Protein AF-0000000075267032 (afdb_homodimer)

Solvent-accessible surface area (backbone atoms only — not comparable to full-atom values): 28679 Å² total; per-residue (Å²): 138,84,77,55,60,68,54,73,69,48,37,65,54,38,47,56,72,45,40,46,57,64,65,42,35,22,54,30,59,85,52,14,49,75,56,64,62,54,55,59,81,73,75,36,63,67,44,80,44,79,43,72,36,98,87,71,41,47,25,38,30,45,42,30,55,41,90,44,69,69,55,32,39,73,14,43,30,36,44,46,34,58,47,47,51,30,32,55,33,67,46,41,72,60,49,44,48,42,35,72,74,62,50,23,23,40,38,39,49,27,46,40,35,13,24,86,13,36,71,66,57,44,61,72,50,42,52,49,45,51,50,42,53,49,53,49,39,63,65,33,90,51,56,47,68,24,53,26,27,35,31,11,31,33,58,9,16,30,51,34,37,49,50,40,37,78,39,50,92,68,37,47,28,39,38,36,25,55,26,53,39,25,45,49,74,40,37,42,64,36,31,56,72,45,48,90,51,36,85,59,54,86,51,48,60,55,27,54,62,31,35,45,60,31,50,66,43,28,34,40,42,42,37,19,59,47,18,77,55,49,57,45,64,31,47,55,48,45,60,67,50,40,52,35,74,34,60,72,45,82,44,76,33,78,82,7,28,69,41,44,31,80,72,36,92,59,40,65,56,53,53,50,50,47,45,50,64,59,47,52,46,67,74,101,138,84,76,56,60,70,53,77,68,49,37,66,55,40,48,56,71,45,40,47,58,63,66,42,34,20,54,30,61,85,53,14,50,75,56,65,60,53,54,61,82,74,75,36,64,65,44,81,44,80,43,72,35,97,87,69,41,47,25,40,28,42,43,29,54,41,90,44,69,71,57,32,39,74,14,44,30,35,42,46,35,59,48,47,50,30,33,55,33,69,46,41,71,60,49,43,49,41,36,74,75,62,52,23,22,40,36,37,50,26,45,39,35,13,23,85,14,37,71,66,56,45,62,72,52,43,53,48,45,53,51,44,53,50,54,49,40,64,65,34,92,53,57,49,69,23,53,26,26,35,31,10,31,34,56,9,16,32,51,34,38,46,52,40,36,78,38,49,92,68,39,47,28,37,36,35,26,57,26,51,39,25,44,50,76,40,37,42,66,35,31,57,72,44,48,90,51,35,87,57,54,86,52,48,59,55,28,54,61,32,36,44,58,29,49,67,44,27,34,39,39,41,36,20,60,49,17,76,54,49,56,46,64,32,46,53,48,46,61,67,49,41,52,34,75,34,61,72,46,81,44,77,33,78,82,7,28,70,38,45,30,82,73,37,90,60,41,65,56,52,53,50,50,46,44,51,65,58,48,51,46,68,77,102

Radius of gyration: 28.69 Å; Cα contacts (8 Å, |Δi|>4): 1240; chains: 2; bounding box: 44×91×60 Å

InterPro domains:
  IPR022742 Alpha/beta hydrolase domain-containing protein 17C-like [PF12146] (101-206)
  IPR029058 Alpha/Beta hydrolase fold [G3DSA:3.40.50.1820] (50-281)
  IPR029058 Alpha/Beta hydrolase fold [SSF53474] (44-278)

Organism: NCBI:txid747725

Structure (mmCIF, N/CA/C/O backbone):
data_AF-0000000075267032-model_v1
#
loop_
_entity.id
_entity.type
_entity.pdbx_description
1 polymer 'Serine aminopeptidase S33 domain-containing protein'
#
loop_
_atom_site.group_PDB
_atom_site.id
_atom_site.type_symbol
_atom_site.label_atom_id
_atom_site.label_alt_id
_atom_site.label_comp_id
_atom_site.label_asym_id
_atom_site.label_entity_id
_atom_site.label_seq_id
_atom_site.pdbx_PDB_ins_code
_atom_site.Cartn_x
_atom_site.Cartn_y
_atom_site.Cartn_z
_atom_site.occupancy
_atom_site.B_iso_or_equiv
_atom_site.auth_seq_id
_atom_site.auth_comp_id
_atom_site.auth_asym_id
_atom_site.auth_atom_id
_atom_site.pdbx_PDB_model_num
ATOM 1 N N . MET A 1 1 ? -9.617 -8.109 -28.922 1 22.52 1 MET A N 1
ATOM 2 C CA . MET A 1 1 ? -9.125 -7.441 -27.719 1 22.52 1 MET A CA 1
ATOM 3 C C . MET A 1 1 ? -8.305 -8.398 -26.859 1 22.52 1 MET A C 1
ATOM 5 O O . MET A 1 1 ? -8.805 -9.445 -26.438 1 22.52 1 MET A O 1
ATOM 9 N N . THR A 1 2 ? -7 -8.398 -26.922 1 29.27 2 THR A N 1
ATOM 10 C CA . THR A 1 2 ? -5.852 -9.258 -26.656 1 29.27 2 THR A CA 1
ATOM 11 C C . THR A 1 2 ? -5.824 -9.68 -25.188 1 29.27 2 THR A C 1
ATOM 13 O O . THR A 1 2 ? -6.195 -8.898 -24.312 1 29.27 2 THR A O 1
ATOM 16 N N . VAL A 1 3 ? -5.621 -10.883 -24.875 1 34.5 3 VAL A N 1
ATOM 17 C CA . VAL A 1 3 ? -5.34 -11.836 -23.797 1 34.5 3 VAL A CA 1
ATOM 18 C C . VAL A 1 3 ? -4.633 -11.125 -22.641 1 34.5 3 VAL A C 1
ATOM 20 O O . VAL A 1 3 ? -4.164 -9.992 -22.797 1 34.5 3 VAL A O 1
ATOM 23 N N . THR A 1 4 ? -3.654 -11.93 -22.016 1 37.66 4 THR A N 1
ATOM 24 C CA . THR A 1 4 ? -2.936 -12.211 -20.781 1 37.66 4 THR A CA 1
ATOM 25 C C . THR A 1 4 ? -1.98 -11.07 -20.438 1 37.66 4 THR A C 1
ATOM 27 O O . THR A 1 4 ? -1.031 -11.258 -19.672 1 37.66 4 THR A O 1
ATOM 30 N N . GLY A 1 5 ? -2.145 -10 -21.172 1 38.22 5 GLY A N 1
ATOM 31 C CA . GLY A 1 5 ? -0.999 -9.117 -21.016 1 38.22 5 GLY A CA 1
ATOM 32 C C . GLY A 1 5 ? -0.787 -8.656 -19.578 1 38.22 5 GLY A C 1
ATOM 33 O O . GLY A 1 5 ? -0.449 -7.5 -19.344 1 38.22 5 GLY A O 1
ATOM 34 N N . LEU A 1 6 ? -1.404 -9.281 -18.672 1 43.16 6 LEU A N 1
ATOM 35 C CA . LEU A 1 6 ? -1.006 -8.734 -17.375 1 43.16 6 LEU A CA 1
ATOM 36 C C . LEU A 1 6 ? 0.513 -8.695 -17.25 1 43.16 6 LEU A C 1
ATOM 38 O O . LEU A 1 6 ? 1.163 -9.742 -17.219 1 43.16 6 LEU A O 1
ATOM 42 N N . THR A 1 7 ? 1.191 -7.836 -17.969 1 43.41 7 THR A N 1
ATOM 43 C CA . THR A 1 7 ? 2.623 -7.566 -17.906 1 43.41 7 THR A CA 1
ATOM 44 C C . THR A 1 7 ? 3.1 -7.473 -16.453 1 43.41 7 THR A C 1
ATOM 46 O O . THR A 1 7 ? 2.439 -6.848 -15.625 1 43.41 7 THR A O 1
ATOM 49 N N . GLY A 1 8 ? 3.637 -8.492 -16.031 1 54.75 8 GLY A N 1
ATOM 50 C CA . GLY A 1 8 ? 4.426 -8.25 -14.836 1 54.75 8 GLY A CA 1
ATOM 51 C C . GLY A 1 8 ? 4.973 -6.836 -14.766 1 54.75 8 GLY A C 1
ATOM 52 O O . GLY A 1 8 ? 5.395 -6.273 -15.773 1 54.75 8 GLY A O 1
ATOM 53 N N . LEU A 1 9 ? 4.469 -6 -13.859 1 59.94 9 LEU A N 1
ATOM 54 C CA . LEU A 1 9 ? 4.832 -4.59 -13.758 1 59.94 9 LEU A CA 1
ATOM 55 C C . LEU A 1 9 ? 6.27 -4.43 -13.281 1 59.94 9 LEU A C 1
ATOM 57 O O . LEU A 1 9 ? 6.707 -5.129 -12.367 1 59.94 9 LEU A O 1
ATOM 61 N N . THR A 1 10 ? 7.062 -3.785 -14.172 1 68 10 THR A N 1
ATOM 62 C CA . THR A 1 10 ? 8.414 -3.438 -13.742 1 68 10 THR A CA 1
ATOM 63 C C . THR A 1 10 ? 8.391 -2.717 -12.398 1 68 10 THR A C 1
ATOM 65 O O . THR A 1 10 ? 7.336 -2.246 -11.961 1 68 10 THR A O 1
ATOM 68 N N . GLY A 1 11 ? 9.453 -2.727 -11.727 1 73.44 11 GLY A N 1
ATOM 69 C CA . GLY A 1 11 ? 9.609 -2.053 -10.445 1 73.44 11 GLY A CA 1
ATOM 70 C C . GLY A 1 11 ? 9.234 -0.584 -10.492 1 73.44 11 GLY A C 1
ATOM 71 O O . GLY A 1 11 ? 8.586 -0.071 -9.578 1 73.44 11 GLY A O 1
ATOM 72 N N . VAL A 1 12 ? 9.492 0.072 -11.555 1 74.44 12 VAL A N 1
ATOM 73 C CA . VAL A 1 12 ? 9.219 1.496 -11.711 1 74.44 12 VAL A CA 1
ATOM 74 C C . VAL A 1 12 ? 7.711 1.719 -11.852 1 74.44 12 VAL A C 1
ATOM 76 O O . VAL A 1 12 ? 7.16 2.652 -11.258 1 74.44 12 VAL A O 1
ATOM 79 N N . ILE A 1 13 ? 7.094 0.842 -12.547 1 78.25 13 ILE A N 1
ATOM 80 C CA . ILE A 1 13 ? 5.652 0.937 -12.727 1 78.25 13 ILE A CA 1
ATOM 81 C C . ILE A 1 13 ? 4.949 0.683 -11.398 1 78.25 13 ILE A C 1
ATOM 83 O O . ILE A 1 13 ? 4.008 1.393 -11.039 1 78.25 13 ILE A O 1
ATOM 87 N N . LEU A 1 14 ? 5.5 -0.222 -10.711 1 78.56 14 LEU A N 1
ATOM 88 C CA . LEU A 1 14 ? 4.914 -0.546 -9.414 1 78.56 14 LEU A CA 1
ATOM 89 C C . LEU A 1 14 ? 5.07 0.618 -8.438 1 78.56 14 LEU A C 1
ATOM 91 O O . LEU A 1 14 ? 4.133 0.953 -7.711 1 78.56 14 LEU A O 1
ATOM 95 N N . LEU A 1 15 ? 6.227 1.207 -8.477 1 80.25 15 LEU A N 1
ATOM 96 C CA . LEU A 1 15 ? 6.449 2.357 -7.609 1 80.25 15 LEU A CA 1
ATOM 97 C C . LEU A 1 15 ? 5.52 3.508 -7.984 1 80.25 15 LEU A C 1
ATOM 99 O O . LEU A 1 15 ? 4.988 4.191 -7.105 1 80.25 15 LEU A O 1
ATOM 103 N N . TYR A 1 16 ? 5.352 3.736 -9.297 1 84.56 16 TYR A N 1
ATOM 104 C CA . TYR A 1 16 ? 4.465 4.793 -9.766 1 84.56 16 TYR A CA 1
ATOM 105 C C . TYR A 1 16 ? 3.027 4.531 -9.328 1 84.56 16 TYR A C 1
ATOM 107 O O . TYR A 1 16 ? 2.33 5.449 -8.891 1 84.56 16 TYR A O 1
ATOM 115 N N . MET A 1 17 ? 2.715 3.342 -9.297 1 82.81 17 MET A N 1
ATOM 116 C CA . MET A 1 17 ? 1.325 2.984 -9.031 1 82.81 17 MET A CA 1
ATOM 117 C C . MET A 1 17 ? 1.053 2.949 -7.527 1 82.81 17 MET A C 1
ATOM 119 O O . MET A 1 17 ? -0.061 3.24 -7.09 1 82.81 17 MET A O 1
ATOM 123 N N . TYR A 1 18 ? 2.037 2.65 -6.77 1 84.12 18 TYR A N 1
ATOM 124 C CA . TYR A 1 18 ? 1.778 2.385 -5.359 1 84.12 18 TYR A CA 1
ATOM 125 C C . TYR A 1 18 ? 2.4 3.461 -4.477 1 84.12 18 TYR A C 1
ATOM 127 O O . TYR A 1 18 ? 2.424 3.332 -3.25 1 84.12 18 TYR A O 1
ATOM 135 N N . GLN A 1 19 ? 2.836 4.535 -5.035 1 88.5 19 GLN A N 1
ATOM 136 C CA . GLN A 1 19 ? 3.562 5.547 -4.273 1 88.5 19 GLN A CA 1
ATOM 137 C C . GLN A 1 19 ? 2.684 6.148 -3.18 1 88.5 19 GLN A C 1
ATOM 139 O O . GLN A 1 19 ? 3.178 6.523 -2.115 1 88.5 19 GLN A O 1
ATOM 144 N N . CYS A 1 20 ? 1.391 6.188 -3.32 1 92.06 20 CYS A N 1
ATOM 145 C CA . CYS A 1 20 ? 0.525 6.77 -2.299 1 92.06 20 CYS A CA 1
ATOM 146 C C . CYS A 1 20 ? 0.553 5.934 -1.022 1 92.06 20 CYS A C 1
ATOM 148 O O . CYS A 1 20 ? 0.453 6.477 0.08 1 92.06 20 CYS A O 1
ATOM 150 N N . LYS A 1 21 ? 0.703 4.715 -1.172 1 87.94 21 LYS A N 1
ATOM 151 C CA . LYS A 1 21 ? 0.791 3.865 0.012 1 87.94 21 LYS A CA 1
ATOM 152 C C . LYS A 1 21 ? 2.082 4.129 0.783 1 87.94 21 LYS A C 1
ATOM 154 O O . LYS A 1 21 ? 2.113 4.004 2.01 1 87.94 21 LYS A O 1
ATOM 159 N N . LEU A 1 22 ? 3.107 4.492 0.049 1 86.75 22 LEU A N 1
ATOM 160 C CA . LEU A 1 22 ? 4.395 4.789 0.668 1 86.75 22 LEU A CA 1
ATOM 161 C C . LEU A 1 22 ? 4.395 6.184 1.28 1 86.75 22 LEU A C 1
ATOM 163 O O . LEU A 1 22 ? 4.961 6.398 2.354 1 86.75 22 LEU A O 1
ATOM 167 N N . ILE A 1 23 ? 3.725 7.086 0.613 1 92 23 ILE A N 1
ATOM 168 C CA . ILE A 1 23 ? 3.73 8.492 1.01 1 92 23 ILE A CA 1
ATOM 169 C C . ILE A 1 23 ? 2.77 8.703 2.178 1 92 23 ILE A C 1
ATOM 171 O O . ILE A 1 23 ? 3.035 9.508 3.072 1 92 23 ILE A O 1
ATOM 175 N N . TYR A 1 24 ? 1.668 7.934 2.156 1 93.88 24 TYR A N 1
ATOM 176 C CA . TYR A 1 24 ? 0.613 8.07 3.154 1 93.88 24 TYR A CA 1
ATOM 177 C C . TYR A 1 24 ? 0.412 6.77 3.922 1 93.88 24 TYR A C 1
ATOM 179 O O . TYR A 1 24 ? -0.65 6.148 3.836 1 93.88 24 TYR A O 1
ATOM 187 N N . PRO A 1 25 ? 1.331 6.461 4.781 1 90.75 25 PRO A N 1
ATOM 188 C CA . PRO A 1 25 ? 1.23 5.203 5.531 1 90.75 25 PRO A CA 1
ATOM 189 C C . PRO A 1 25 ? 0.196 5.266 6.652 1 90.75 25 PRO A C 1
ATOM 191 O O . PRO A 1 25 ? 0.552 5.195 7.828 1 90.75 25 PRO A O 1
ATOM 194 N N . ALA A 1 26 ? -1.062 5.172 6.297 1 92 26 ALA A N 1
ATOM 195 C CA . ALA A 1 26 ? -2.197 5.441 7.176 1 92 26 ALA A CA 1
ATOM 196 C C . ALA A 1 26 ? -2.365 4.328 8.211 1 92 26 ALA A C 1
ATOM 198 O O . ALA A 1 26 ? -3.01 4.523 9.242 1 92 26 ALA A O 1
ATOM 199 N N . SER A 1 27 ? -1.807 3.174 7.91 1 88.06 27 SER A N 1
ATOM 200 C CA . SER A 1 27 ? -1.99 2.039 8.805 1 88.06 27 SER A CA 1
ATOM 201 C C . SER A 1 27 ? -0.823 1.911 9.781 1 88.06 27 SER A C 1
ATOM 203 O O . SER A 1 27 ? -0.761 0.958 10.562 1 88.06 27 SER A O 1
ATOM 205 N N . TYR A 1 28 ? 0.012 2.873 9.68 1 85.5 28 TYR A N 1
ATOM 206 C CA . TYR A 1 28 ? 1.162 2.84 10.578 1 85.5 28 TYR A CA 1
ATOM 207 C C . TYR A 1 28 ? 1.08 3.955 11.609 1 85.5 28 TYR A C 1
ATOM 209 O O . TYR A 1 28 ? 0.735 5.094 11.281 1 85.5 28 TYR A O 1
ATOM 217 N N . PRO A 1 29 ? 1.568 3.66 12.875 1 86.44 29 PRO A N 1
ATOM 218 C CA . PRO A 1 29 ? 1.879 2.334 13.406 1 86.44 29 PRO A CA 1
ATOM 219 C C . PRO A 1 29 ? 0.695 1.372 13.32 1 86.44 29 PRO A C 1
ATOM 221 O O . PRO A 1 29 ? -0.416 1.783 12.984 1 86.44 29 PRO A O 1
ATOM 224 N N . GLU A 1 30 ? 0.979 0.131 13.641 1 83.56 30 GLU A N 1
ATOM 225 C CA . GLU A 1 30 ? -0.046 -0.908 13.594 1 83.56 30 GLU A CA 1
ATOM 226 C C . GLU A 1 30 ? -1.255 -0.528 14.445 1 83.56 30 GLU A C 1
ATOM 228 O O . GLU A 1 30 ? -1.104 -0.026 15.562 1 83.56 30 GLU A O 1
ATOM 233 N N . GLY A 1 31 ? -2.467 -0.712 13.898 1 89.88 31 GLY A N 1
ATOM 234 C CA . GLY A 1 31 ? -3.693 -0.419 14.625 1 89.88 31 GLY A CA 1
ATOM 235 C C . GLY A 1 31 ? -4.215 0.983 14.367 1 89.88 31 GLY A C 1
ATOM 236 O O . GLY A 1 31 ? -5.297 1.344 14.836 1 89.88 31 GLY A O 1
ATOM 237 N N . SER A 1 32 ? -3.555 1.769 13.578 1 93.31 32 SER A N 1
ATOM 238 C CA . SER A 1 32 ? -3.893 3.176 13.383 1 93.31 32 SER A CA 1
ATOM 239 C C . SER A 1 32 ? -5.246 3.328 12.695 1 93.31 32 SER A C 1
ATOM 241 O O . SER A 1 32 ? -5.891 4.371 12.805 1 93.31 32 SER A O 1
ATOM 243 N N . ARG A 1 33 ? -5.684 2.232 11.992 1 93.56 33 ARG A N 1
ATOM 244 C CA . ARG A 1 33 ? -6.977 2.301 11.32 1 93.56 33 ARG A CA 1
ATOM 245 C C . ARG A 1 33 ? -8.062 1.638 12.156 1 93.56 33 ARG A C 1
ATOM 247 O O . ARG A 1 33 ? -9.242 1.671 11.789 1 93.56 33 ARG A O 1
ATOM 254 N N . GLN A 1 34 ? -7.691 1.075 13.227 1 91.12 34 GLN A N 1
ATOM 255 C CA . GLN A 1 34 ? -8.641 0.354 14.07 1 91.12 34 GLN A CA 1
ATOM 256 C C . GLN A 1 34 ? -8.914 1.114 15.359 1 91.12 34 GLN A C 1
ATOM 258 O O . GLN A 1 34 ? -10.062 1.194 15.812 1 91.12 34 GLN A O 1
ATOM 263 N N . GLU A 1 35 ? -7.875 1.593 15.914 1 95.31 35 GLU A N 1
ATOM 264 C CA . GLU A 1 35 ? -7.965 2.277 17.203 1 95.31 35 GLU A CA 1
ATOM 265 C C . GLU A 1 35 ? -7.605 3.754 17.062 1 95.31 35 GLU A C 1
ATOM 267 O O . GLU A 1 35 ? -6.477 4.09 16.703 1 95.31 35 GLU A O 1
ATOM 272 N N . VAL A 1 36 ? -8.547 4.586 17.422 1 97.31 36 VAL A N 1
ATOM 273 C CA . VAL A 1 36 ? -8.352 6.031 17.391 1 97.31 36 VAL A CA 1
ATOM 274 C C . VAL A 1 36 ? -8.742 6.633 18.75 1 97.31 36 VAL A C 1
ATOM 276 O O . VAL A 1 36 ? -9.914 6.617 19.125 1 97.31 36 VAL A O 1
ATOM 279 N N . ALA A 1 37 ? -7.754 7.176 19.438 1 97.56 37 ALA A N 1
ATOM 280 C CA . ALA A 1 37 ? -8.039 7.82 20.719 1 97.56 37 ALA A CA 1
ATOM 281 C C . ALA A 1 37 ? -9.008 8.992 20.547 1 97.56 37 ALA A C 1
ATOM 283 O O . ALA A 1 37 ? -9.016 9.641 19.5 1 97.56 37 ALA A O 1
ATOM 284 N N . VAL A 1 38 ? -9.844 9.164 21.578 1 98.25 38 VAL A N 1
ATOM 285 C CA . VAL A 1 38 ? -10.82 10.25 21.531 1 98.25 38 VAL A CA 1
ATOM 286 C C . VAL A 1 38 ? -10.438 11.344 22.531 1 98.25 38 VAL A C 1
ATOM 288 O O . VAL A 1 38 ? -9.734 11.078 23.5 1 98.25 38 VAL A O 1
ATOM 291 N N . PRO A 1 39 ? -10.883 12.578 22.25 1 98.56 39 PRO A N 1
ATOM 292 C CA . PRO A 1 39 ? -10.508 13.695 23.125 1 98.56 39 PRO A CA 1
ATOM 293 C C . PRO A 1 39 ? -10.883 13.469 24.578 1 98.56 39 PRO A C 1
ATOM 295 O O . PRO A 1 39 ? -10.18 13.93 25.484 1 98.56 39 PRO A O 1
ATOM 298 N N . SER A 1 40 ? -11.953 12.719 24.828 1 98.19 40 SER A N 1
ATOM 299 C CA . SER A 1 40 ? -12.391 12.469 26.203 1 98.19 40 SER A CA 1
ATOM 300 C C . SER A 1 40 ? -11.359 11.648 26.969 1 98.19 40 SER A C 1
ATOM 302 O O . SER A 1 40 ? -11.266 11.75 28.203 1 98.19 40 SER A O 1
ATOM 304 N N . ASP A 1 41 ? -10.57 10.859 26.266 1 97.12 41 ASP A N 1
ATOM 305 C CA . ASP A 1 41 ? -9.477 10.125 26.891 1 97.12 41 ASP A CA 1
ATOM 306 C C . ASP A 1 41 ? -8.469 11.078 27.531 1 97.12 41 ASP A C 1
ATOM 308 O O . ASP A 1 41 ? -7.699 10.68 28.406 1 97.12 41 ASP A O 1
ATOM 312 N N . PHE A 1 42 ? -8.516 12.344 27.109 1 97.44 42 PHE A N 1
ATOM 313 C CA . PHE A 1 42 ? -7.562 13.344 27.578 1 97.44 42 PHE A CA 1
ATOM 314 C C . PHE A 1 42 ? -8.281 14.453 28.344 1 97.44 42 PHE A C 1
ATOM 316 O O . PHE A 1 42 ? -7.738 15.547 28.516 1 97.44 42 PHE A O 1
ATOM 323 N N . GLY A 1 43 ? -9.539 14.258 28.656 1 96.75 43 GLY A N 1
ATOM 324 C CA . GLY A 1 43 ? -10.273 15.18 29.5 1 96.75 43 GLY A CA 1
ATOM 325 C C . GLY A 1 43 ? -10.898 16.328 28.734 1 96.75 43 GLY A C 1
ATOM 326 O O . GLY A 1 43 ? -11.258 17.359 29.312 1 96.75 43 GLY A O 1
ATOM 327 N N . MET A 1 44 ? -10.992 16.219 27.422 1 97.81 44 MET A N 1
ATOM 328 C CA . MET A 1 44 ? -11.586 17.281 26.609 1 97.81 44 MET A CA 1
ATOM 329 C C . MET A 1 44 ? -12.977 16.875 26.125 1 97.81 44 MET A C 1
ATOM 331 O O . MET A 1 44 ? -13.156 15.781 25.578 1 97.81 44 MET A O 1
ATOM 335 N N . GLN A 1 45 ? -13.914 17.797 26.375 1 96.25 45 GLN A N 1
ATOM 336 C CA . GLN A 1 45 ? -15.219 17.578 25.75 1 96.25 45 GLN A CA 1
ATOM 337 C C . GLN A 1 45 ? -15.148 17.781 24.25 1 96.25 45 GLN A C 1
ATOM 339 O O . GLN A 1 45 ? -14.438 18.672 23.766 1 96.25 45 GLN A O 1
ATOM 344 N N . TYR A 1 46 ? -15.898 16.922 23.547 1 98.12 46 TYR A N 1
ATOM 345 C CA . TYR A 1 46 ? -15.836 17.031 22.094 1 98.12 46 TYR A CA 1
ATOM 346 C C . TYR A 1 46 ? -17.109 16.5 21.453 1 98.12 46 TYR A C 1
ATOM 348 O O . TYR A 1 46 ? -17.922 15.852 22.109 1 98.12 46 TYR A O 1
ATOM 356 N N . THR A 1 47 ? -17.359 16.875 20.25 1 98.06 47 THR A N 1
ATOM 357 C CA . THR A 1 47 ? -18.344 16.266 19.344 1 98.06 47 THR A CA 1
ATOM 358 C C . THR A 1 47 ? -17.656 15.578 18.172 1 98.06 47 THR A C 1
ATOM 360 O O . THR A 1 47 ? -16.75 16.156 17.547 1 98.06 47 THR A O 1
ATOM 363 N N . GLU A 1 48 ? -18 14.344 18 1 98.25 48 GLU A N 1
ATOM 364 C CA . GLU A 1 48 ? -17.547 13.656 16.781 1 98.25 48 GLU A CA 1
ATOM 365 C C . GLU A 1 48 ? -18.484 13.938 15.609 1 98.25 48 GLU A C 1
ATOM 367 O O . GLU A 1 48 ? -19.688 13.719 15.711 1 98.25 48 GLU A O 1
ATOM 372 N N . GLU A 1 49 ? -17.969 14.5 14.586 1 98.38 49 GLU A N 1
ATOM 373 C CA . GLU A 1 49 ? -18.766 14.812 13.398 1 98.38 49 GLU A CA 1
ATOM 374 C C . GLU A 1 49 ? -18.328 13.953 12.211 1 98.38 49 GLU A C 1
ATOM 376 O O . GLU A 1 49 ? -17.141 13.719 12 1 98.38 49 GLU A O 1
ATOM 381 N N . ASN A 1 50 ? -19.297 13.367 11.516 1 98.5 50 ASN A N 1
ATOM 382 C CA . ASN A 1 50 ? -19.078 12.742 10.219 1 98.5 50 ASN A CA 1
ATOM 383 C C . ASN A 1 50 ? -19.297 13.727 9.07 1 98.5 50 ASN A C 1
ATOM 385 O O . ASN A 1 50 ? -20.406 14.188 8.844 1 98.5 50 ASN A O 1
ATOM 389 N N . LEU A 1 51 ? -18.266 14.008 8.367 1 98.69 51 LEU A N 1
ATOM 390 C CA . LEU A 1 51 ? -18.344 14.977 7.273 1 98.69 51 LEU A CA 1
ATOM 391 C C . LEU A 1 51 ? -18.375 14.273 5.922 1 98.69 51 LEU A C 1
ATOM 393 O O . LEU A 1 51 ? -17.594 13.344 5.688 1 98.69 51 LEU A O 1
ATOM 397 N N . LYS A 1 52 ? -19.234 14.641 5.062 1 98.62 52 LYS A N 1
ATOM 398 C CA . LYS A 1 52 ? -19.312 14.102 3.707 1 98.62 52 LYS A CA 1
ATOM 399 C C . LYS A 1 52 ? -18.641 15.039 2.711 1 98.62 52 LYS A C 1
ATOM 401 O O . LYS A 1 52 ? -19 16.219 2.613 1 98.62 52 LYS A O 1
ATOM 406 N N . THR A 1 53 ? -17.656 14.531 2.061 1 98.81 53 THR A N 1
ATOM 407 C CA . THR A 1 53 ? -16.969 15.359 1.075 1 98.81 53 THR A CA 1
ATOM 408 C C . THR A 1 53 ? -17.781 15.469 -0.207 1 98.81 53 THR A C 1
ATOM 410 O O . THR A 1 53 ? -18.734 14.711 -0.411 1 98.81 53 THR A O 1
ATOM 413 N N . LYS A 1 54 ? -17.375 16.406 -1.047 1 98.56 54 LYS A N 1
ATOM 414 C CA . LYS A 1 54 ? -18.109 16.656 -2.289 1 98.56 54 LYS A CA 1
ATOM 415 C C . LYS A 1 54 ? -18.031 15.438 -3.215 1 98.56 54 LYS A C 1
ATOM 417 O O . LYS A 1 54 ? -18.922 15.227 -4.039 1 98.56 54 LYS A O 1
ATOM 422 N N . ASP A 1 55 ? -17.031 14.609 -3.037 1 97.94 55 ASP A N 1
ATOM 423 C CA . ASP A 1 55 ? -16.875 13.43 -3.889 1 97.94 55 ASP A CA 1
ATOM 424 C C . ASP A 1 55 ? -17.344 12.172 -3.168 1 97.94 55 ASP A C 1
ATOM 426 O O . ASP A 1 55 ? -17 11.055 -3.572 1 97.94 55 ASP A O 1
ATOM 430 N N . GLY A 1 56 ? -17.984 12.297 -2.078 1 98.19 56 GLY A N 1
ATOM 431 C CA . GLY A 1 56 ? -18.766 11.219 -1.516 1 98.19 56 GLY A CA 1
ATOM 432 C C . GLY A 1 56 ? -18.031 10.422 -0.459 1 98.19 56 GLY A C 1
ATOM 433 O O . GLY A 1 56 ? -18.422 9.305 -0.128 1 98.19 56 GLY A O 1
ATOM 434 N N . ILE A 1 57 ? -17 10.938 0.113 1 98.25 57 ILE A N 1
ATOM 435 C CA . ILE A 1 57 ? -16.219 10.242 1.141 1 98.25 57 ILE A CA 1
ATOM 436 C C . ILE A 1 57 ? -16.672 10.703 2.523 1 98.25 57 ILE A C 1
ATOM 438 O O . ILE A 1 57 ? -16.875 11.906 2.75 1 98.25 57 ILE A O 1
ATOM 442 N N . ASN A 1 58 ? -16.797 9.766 3.449 1 98.62 58 ASN A N 1
ATOM 443 C CA . ASN A 1 58 ? -17.141 10.094 4.832 1 98.62 58 ASN A CA 1
ATOM 444 C C . ASN A 1 58 ? -15.875 10.273 5.68 1 98.62 58 ASN A C 1
ATOM 446 O O . ASN A 1 58 ? -15.062 9.352 5.789 1 98.62 58 ASN A O 1
ATOM 450 N N . LEU A 1 59 ? -15.766 11.406 6.277 1 98.81 59 LEU A N 1
ATOM 451 C CA . LEU A 1 59 ? -14.609 11.727 7.113 1 98.81 59 LEU A CA 1
ATOM 452 C C . LEU A 1 59 ? -15.016 11.82 8.578 1 98.81 59 LEU A C 1
ATOM 454 O O . LEU A 1 59 ? -16.047 12.406 8.914 1 98.81 59 LEU A O 1
ATOM 458 N N . LYS A 1 60 ? -14.211 11.211 9.438 1 98.81 60 LYS A N 1
ATOM 459 C CA . LYS A 1 60 ? -14.367 11.414 10.867 1 98.81 60 LYS A CA 1
ATOM 460 C C . LYS A 1 60 ? -13.625 12.664 11.336 1 98.81 60 LYS A C 1
ATOM 462 O O . LYS A 1 60 ? -12.539 12.961 10.844 1 98.81 60 LYS A O 1
ATOM 467 N N . SER A 1 61 ? -14.258 13.383 12.25 1 98.75 61 SER A N 1
ATOM 468 C CA . SER A 1 61 ? -13.633 14.594 12.766 1 98.75 61 SER A CA 1
ATOM 469 C C . SER A 1 61 ? -13.969 14.805 14.242 1 98.75 61 SER A C 1
ATOM 471 O O . SER A 1 61 ? -14.906 14.203 14.758 1 98.75 61 SER A O 1
ATOM 473 N N . TYR A 1 62 ? -13.102 15.492 14.93 1 98.81 62 TYR A N 1
ATOM 474 C CA . TYR A 1 62 ? -13.32 15.914 16.312 1 98.81 62 TYR A CA 1
ATOM 475 C C . TYR A 1 62 ? -13.5 17.422 16.391 1 98.81 62 TYR A C 1
ATOM 477 O O . TYR A 1 62 ? -12.664 18.188 15.891 1 98.81 62 TYR A O 1
ATOM 485 N N . ILE A 1 63 ? -14.633 17.812 17 1 98.88 63 ILE A N 1
ATOM 486 C CA . ILE A 1 63 ? -14.883 19.219 17.344 1 98.88 63 ILE A CA 1
ATOM 487 C C . ILE A 1 63 ? -14.719 19.422 18.844 1 98.88 63 ILE A C 1
ATOM 489 O O . ILE A 1 63 ? -15.586 19.031 19.625 1 98.88 63 ILE A O 1
ATOM 493 N N . ILE A 1 64 ? -13.609 20.109 19.188 1 98.81 64 ILE A N 1
ATOM 494 C CA . ILE A 1 64 ? -13.266 20.312 20.594 1 98.81 64 ILE A CA 1
ATOM 495 C C . ILE A 1 64 ? -13.438 21.797 20.938 1 98.81 64 ILE A C 1
ATOM 497 O O . ILE A 1 64 ? -12.57 22.609 20.641 1 98.81 64 ILE A O 1
ATOM 501 N N . LEU A 1 65 ? -14.484 22.094 21.656 1 98.44 65 LEU A N 1
ATOM 502 C CA . LEU A 1 65 ? -14.797 23.453 22.047 1 98.44 65 LEU A CA 1
ATOM 503 C C . LEU A 1 65 ? -14.453 23.703 23.5 1 98.44 65 LEU A C 1
ATOM 505 O O . LEU A 1 65 ? -14.547 22.797 24.328 1 98.44 65 LEU A O 1
ATOM 509 N N . GLN A 1 66 ? -14.094 24.922 23.719 1 97.62 66 GLN A N 1
ATOM 510 C CA . GLN A 1 66 ? -13.961 25.312 25.109 1 97.62 66 GLN A CA 1
ATOM 511 C C . GLN A 1 66 ? -15.273 25.125 25.859 1 97.62 66 GLN A C 1
ATOM 513 O O . GLN A 1 66 ? -16.344 25.109 25.25 1 97.62 66 GLN A O 1
ATOM 518 N N . SER A 1 67 ? -15.211 24.906 27.125 1 92.31 67 SER A N 1
ATOM 519 C CA . SER A 1 67 ? -16.312 24.406 27.953 1 92.31 67 SER A CA 1
ATOM 520 C C . SER A 1 67 ? -17.469 25.375 27.969 1 92.31 67 SER A C 1
ATOM 522 O O . SER A 1 67 ? -18.641 24.969 27.938 1 92.31 67 SER A O 1
ATOM 524 N N . SER A 1 68 ? -17.25 26.656 28.047 1 93.44 68 SER A N 1
ATOM 525 C CA . SER A 1 68 ? -18.328 27.641 28 1 93.44 68 SER A CA 1
ATOM 526 C C . SER A 1 68 ? -18.484 28.219 26.594 1 93.44 68 SER A C 1
ATOM 528 O O . SER A 1 68 ? -17.484 28.484 25.922 1 93.44 68 SER A O 1
ATOM 530 N N . THR A 1 69 ? -19.703 28.375 26.203 1 93.31 69 THR A N 1
ATOM 531 C CA . THR A 1 69 ? -20 28.938 24.891 1 93.31 69 THR A CA 1
ATOM 532 C C . THR A 1 69 ? -19.359 30.312 24.719 1 93.31 69 THR A C 1
ATOM 534 O O . THR A 1 69 ? -18.812 30.625 23.656 1 93.31 69 THR A O 1
ATOM 537 N N . GLU A 1 70 ? -19.406 31.047 25.75 1 93.44 70 GLU A N 1
ATOM 538 C CA . GLU A 1 70 ? -18.828 32.375 25.703 1 93.44 70 GLU A CA 1
ATOM 539 C C . GLU A 1 70 ? -17.312 32.312 25.5 1 93.44 70 GLU A C 1
ATOM 541 O O . GLU A 1 70 ? -16.75 33.094 24.703 1 93.44 70 GLU A O 1
ATOM 546 N N . GLN A 1 71 ? -16.734 31.5 26.188 1 94.69 71 GLN A N 1
ATOM 547 C CA . GLN A 1 71 ? -15.289 31.328 26.047 1 94.69 71 GLN A CA 1
ATOM 548 C C . GLN A 1 71 ? -14.93 30.797 24.672 1 94.69 71 GLN A C 1
ATOM 550 O O . GLN A 1 71 ? -13.945 31.219 24.062 1 94.69 71 GLN A O 1
ATOM 555 N N . ALA A 1 72 ? -15.688 29.812 24.234 1 96.94 72 ALA A N 1
ATOM 556 C CA . ALA A 1 72 ? -15.438 29.203 22.922 1 96.94 72 ALA A CA 1
ATOM 557 C C . ALA A 1 72 ? -15.5 30.266 21.812 1 96.94 72 ALA A C 1
ATOM 559 O O . ALA A 1 72 ? -14.695 30.234 20.891 1 96.94 72 ALA A O 1
ATOM 560 N N . LYS A 1 73 ? -16.422 31.172 21.922 1 94.81 73 LYS A N 1
ATOM 561 C CA . LYS A 1 73 ? -16.625 32.188 20.891 1 94.81 73 LYS A CA 1
ATOM 562 C C . LYS A 1 73 ? -15.477 33.188 20.875 1 94.81 73 LYS A C 1
ATOM 564 O O . LYS A 1 73 ? -15.188 33.781 19.828 1 94.81 73 LYS A O 1
ATOM 569 N N . ARG A 1 74 ? -14.812 33.406 21.969 1 93.12 74 ARG A N 1
ATOM 570 C CA . ARG A 1 74 ? -13.75 34.406 22.078 1 93.12 74 ARG A CA 1
ATOM 571 C C . ARG A 1 74 ? -12.383 33.75 21.859 1 93.12 74 ARG A C 1
ATOM 573 O O . ARG A 1 74 ? -11.375 34.469 21.75 1 93.12 74 ARG A O 1
ATOM 580 N N . SER A 1 75 ? -12.352 32.438 21.766 1 96.88 75 SER A N 1
ATOM 581 C CA . SER A 1 75 ? -11.094 31.719 21.656 1 96.88 75 SER A CA 1
ATOM 582 C C . SER A 1 75 ? -10.703 31.5 20.188 1 96.88 75 SER A C 1
ATOM 584 O O . SER A 1 75 ? -11.57 31.328 19.328 1 96.88 75 SER A O 1
ATOM 586 N N . PRO A 1 76 ? -9.398 31.562 19.922 1 98.19 76 PRO A N 1
ATOM 587 C CA . PRO A 1 76 ? -9 31.094 18.594 1 98.19 76 PRO A CA 1
ATOM 588 C C . PRO A 1 76 ? -9.352 29.625 18.344 1 98.19 76 PRO A C 1
ATOM 590 O O . PRO A 1 76 ? -9.414 28.844 19.297 1 98.19 76 PRO A O 1
ATOM 593 N N . THR A 1 77 ? -9.648 29.297 17.141 1 98.81 77 THR A N 1
ATOM 594 C CA . THR A 1 77 ? -9.852 27.922 16.703 1 98.81 77 THR A CA 1
ATOM 595 C C . THR A 1 77 ? -8.648 27.422 15.906 1 98.81 77 THR A C 1
ATOM 597 O O . THR A 1 77 ? -8.234 28.047 14.938 1 98.81 77 THR A O 1
ATOM 600 N N . ILE A 1 78 ? -8.078 26.297 16.375 1 98.94 78 ILE A N 1
ATOM 601 C CA . ILE A 1 78 ? -6.977 25.672 15.648 1 98.94 78 ILE A CA 1
ATOM 602 C C . ILE A 1 78 ? -7.512 24.562 14.75 1 98.94 78 ILE A C 1
ATOM 604 O O . ILE A 1 78 ? -8.109 23.594 15.234 1 98.94 78 ILE A O 1
ATOM 608 N N . LEU A 1 79 ? -7.387 24.734 13.477 1 98.94 79 LEU A N 1
ATOM 609 C CA . LEU A 1 79 ? -7.59 23.656 12.516 1 98.94 79 LEU A CA 1
ATOM 610 C C . LEU A 1 79 ? -6.32 22.812 12.359 1 98.94 79 LEU A C 1
ATOM 612 O O . LEU A 1 79 ? -5.379 23.234 11.68 1 98.94 79 LEU A O 1
ATOM 616 N N . TYR A 1 80 ? -6.305 21.641 12.953 1 98.75 80 TYR A N 1
ATOM 617 C CA . TYR A 1 80 ? -5.094 20.844 13.156 1 98.75 80 TYR A CA 1
ATOM 618 C C . TYR A 1 80 ? -4.988 19.734 12.117 1 98.75 80 TYR A C 1
ATOM 620 O O . TYR A 1 80 ? -5.812 18.828 12.094 1 98.75 80 TYR A O 1
ATOM 628 N N . PHE A 1 81 ? -3.926 19.781 11.289 1 98.62 81 PHE A N 1
ATOM 629 C CA . PHE A 1 81 ? -3.637 18.766 10.281 1 98.62 81 PHE A CA 1
ATOM 630 C C . PHE A 1 81 ? -2.463 17.891 10.711 1 98.62 81 PHE A C 1
ATOM 632 O O . PHE A 1 81 ? -1.344 18.391 10.875 1 98.62 81 PHE A O 1
ATOM 639 N N . HIS A 1 82 ? -2.715 16.594 10.82 1 96.62 82 HIS A N 1
ATOM 640 C CA . HIS A 1 82 ? -1.683 15.688 11.312 1 96.62 82 HIS A CA 1
ATOM 641 C C . HIS A 1 82 ? -0.75 15.25 10.188 1 96.62 82 HIS A C 1
ATOM 643 O O . HIS A 1 82 ? -1.036 15.492 9.016 1 96.62 82 HIS A O 1
ATOM 649 N N . ALA A 1 83 ? 0.359 14.586 10.594 1 95.75 83 ALA A N 1
ATOM 650 C CA . ALA A 1 83 ? 1.39 14.109 9.672 1 95.75 83 ALA A CA 1
ATOM 651 C C . ALA A 1 83 ? 0.902 12.891 8.891 1 95.75 83 ALA A C 1
ATOM 653 O O . ALA A 1 83 ? -0.29 12.578 8.898 1 95.75 83 ALA A O 1
ATOM 654 N N . ASN A 1 84 ? 1.788 12.266 8.125 1 93.25 84 ASN A N 1
ATOM 655 C CA . ASN A 1 84 ? 1.396 11.289 7.117 1 93.25 84 ASN A CA 1
ATOM 656 C C . ASN A 1 84 ? 1.119 9.922 7.738 1 93.25 84 ASN A C 1
ATOM 658 O O . ASN A 1 84 ? 0.557 9.047 7.086 1 93.25 84 ASN A O 1
ATOM 662 N N . ALA A 1 85 ? 1.544 9.75 8.992 1 91.75 85 ALA A N 1
ATOM 663 C CA . ALA A 1 85 ? 1.33 8.461 9.648 1 91.75 85 ALA A CA 1
ATOM 664 C C . ALA A 1 85 ? 0.483 8.617 10.906 1 91.75 85 ALA A C 1
ATOM 666 O O . ALA A 1 85 ? 0.332 9.727 11.422 1 91.75 85 ALA A O 1
ATOM 667 N N . GLY A 1 86 ? -0.082 7.508 11.328 1 92.81 86 GLY A N 1
ATOM 668 C CA . GLY A 1 86 ? -0.945 7.535 12.5 1 92.81 86 GLY A CA 1
ATOM 669 C C . GLY A 1 86 ? -2.342 8.047 12.195 1 92.81 86 GLY A C 1
ATOM 670 O O . GLY A 1 86 ? -2.883 7.789 11.117 1 92.81 86 GLY A O 1
ATOM 671 N N . ASN A 1 87 ? -2.924 8.578 13.18 1 95.62 87 ASN A N 1
ATOM 672 C CA . ASN A 1 87 ? -4.262 9.148 13.078 1 95.62 87 ASN A CA 1
ATOM 673 C C . ASN A 1 87 ? -4.43 10.344 14.008 1 95.62 87 ASN A C 1
ATOM 675 O O . ASN A 1 87 ? -3.496 10.719 14.727 1 95.62 87 ASN A O 1
ATOM 679 N N . MET A 1 88 ? -5.559 11 13.891 1 96.75 88 MET A N 1
ATOM 680 C CA . MET A 1 88 ? -5.762 12.234 14.641 1 96.75 88 MET A CA 1
ATOM 681 C C . MET A 1 88 ? -5.727 11.977 16.141 1 96.75 88 MET A C 1
ATOM 683 O O . MET A 1 88 ? -5.371 12.867 16.922 1 96.75 88 MET A O 1
ATOM 687 N N . GLY A 1 89 ? -6.008 10.742 16.562 1 97.06 89 GLY A N 1
ATOM 688 C CA . GLY A 1 89 ? -5.926 10.414 17.969 1 97.06 89 GLY A CA 1
ATOM 689 C C . GLY A 1 89 ? -4.523 10.531 18.531 1 97.06 89 GLY A C 1
ATOM 690 O O . GLY A 1 89 ? -4.344 10.875 19.703 1 97.06 89 GLY A O 1
ATOM 691 N N . HIS A 1 90 ? -3.578 10.297 17.75 1 95.12 90 HIS A N 1
ATOM 692 C CA . HIS A 1 90 ? -2.182 10.359 18.172 1 95.12 90 HIS A CA 1
ATOM 693 C C . HIS A 1 90 ? -1.745 11.805 18.422 1 95.12 90 HIS A C 1
ATOM 695 O O . HIS A 1 90 ? -0.692 12.039 19.016 1 95.12 90 HIS A O 1
ATOM 701 N N . ARG A 1 91 ? -2.539 12.766 18.016 1 96.25 91 ARG A N 1
ATOM 702 C CA . ARG A 1 91 ? -2.188 14.18 18.125 1 96.25 91 ARG A CA 1
ATOM 703 C C . ARG A 1 91 ? -2.922 14.844 19.281 1 96.25 91 ARG A C 1
ATOM 705 O O . ARG A 1 91 ? -2.684 16.016 19.594 1 96.25 91 ARG A O 1
ATOM 712 N N . LEU A 1 92 ? -3.691 14.109 20.016 1 97.69 92 LEU A N 1
ATOM 713 C CA . LEU A 1 92 ? -4.539 14.664 21.078 1 97.69 92 LEU A CA 1
ATOM 714 C C . LEU A 1 92 ? -3.695 15.227 22.219 1 97.69 92 LEU A C 1
ATOM 716 O O . LEU A 1 92 ? -4.09 16.203 22.859 1 97.69 92 LEU A O 1
ATOM 720 N N . PRO A 1 93 ? -2.508 14.719 22.484 1 96.19 93 PRO A N 1
ATOM 721 C CA . PRO A 1 93 ? -1.683 15.359 23.516 1 96.19 93 PRO A CA 1
ATOM 722 C C . PRO A 1 93 ? -1.33 16.797 23.188 1 96.19 93 PRO A C 1
ATOM 724 O O . PRO A 1 93 ? -1.313 17.656 24.062 1 96.19 93 PRO A O 1
ATOM 727 N N . ILE A 1 94 ? -1.054 17.078 21.953 1 96.69 94 ILE A N 1
ATOM 728 C CA . ILE A 1 94 ? -0.783 18.453 21.531 1 96.69 94 ILE A CA 1
ATOM 729 C C . ILE A 1 94 ? -2.07 19.266 21.578 1 96.69 94 ILE A C 1
ATOM 731 O O . ILE A 1 94 ? -2.072 20.406 22.062 1 96.69 94 ILE A O 1
ATOM 735 N N . ALA A 1 95 ? -3.156 18.688 21.125 1 98.25 95 ALA A N 1
ATOM 736 C CA . ALA A 1 95 ? -4.453 19.344 21.172 1 98.25 95 ALA A CA 1
ATOM 737 C C . ALA A 1 95 ? -4.812 19.75 22.594 1 98.25 95 ALA A C 1
ATOM 739 O O . ALA A 1 95 ? -5.383 20.812 22.828 1 98.25 95 ALA A O 1
ATOM 740 N N . LYS A 1 96 ? -4.434 18.922 23.484 1 98 96 LYS A N 1
ATOM 741 C CA . LYS A 1 96 ? -4.742 19.172 24.891 1 98 96 LYS A CA 1
ATOM 742 C C . LYS A 1 96 ? -4.023 20.422 25.391 1 98 96 LYS A C 1
ATOM 744 O O . LYS A 1 96 ? -4.602 21.234 26.125 1 98 96 LYS A O 1
ATOM 749 N N . VAL A 1 97 ? -2.795 20.562 25.047 1 97.69 97 VAL A N 1
ATOM 750 C CA . VAL A 1 97 ? -2.041 21.734 25.469 1 97.69 97 VAL A CA 1
ATOM 751 C C . VAL A 1 97 ? -2.684 22.984 24.875 1 97.69 97 VAL A C 1
ATOM 753 O O . VAL A 1 97 ? -2.879 23.984 25.594 1 97.69 97 VAL A O 1
ATOM 756 N N . LEU A 1 98 ? -3.07 22.969 23.625 1 98.31 98 LEU A N 1
ATOM 757 C CA . LEU A 1 98 ? -3.732 24.094 22.969 1 98.31 98 LEU A CA 1
ATOM 758 C C . LEU A 1 98 ? -5.047 24.422 23.672 1 98.31 98 LEU A C 1
ATOM 760 O O . LEU A 1 98 ? -5.363 25.609 23.875 1 98.31 98 LEU A O 1
ATOM 764 N N . TYR A 1 99 ? -5.719 23.406 24 1 98.19 99 TYR A N 1
ATOM 765 C CA . TYR A 1 99 ? -7.027 23.516 24.641 1 98.19 99 TYR A CA 1
ATOM 766 C C . TYR A 1 99 ? -6.891 24.047 26.078 1 98.19 99 TYR A C 1
ATOM 768 O O . TYR A 1 99 ? -7.504 25.062 26.422 1 98.19 99 TYR A O 1
ATOM 776 N N . ASP A 1 100 ? -6.043 23.469 26.875 1 97.56 100 ASP A N 1
ATOM 777 C CA . ASP A 1 100 ? -5.973 23.719 28.312 1 97.56 100 ASP A CA 1
ATOM 778 C C . ASP A 1 100 ? -5.148 24.969 28.609 1 97.56 100 ASP A C 1
ATOM 780 O O . ASP A 1 100 ? -5.516 25.766 29.484 1 97.56 100 ASP A O 1
ATOM 784 N N . ARG A 1 101 ? -4.098 25.078 27.891 1 96.88 101 ARG A N 1
ATOM 785 C CA . ARG A 1 101 ? -3.146 26.109 28.281 1 96.88 101 ARG A CA 1
ATOM 786 C C . ARG A 1 101 ? -3.369 27.391 27.469 1 96.88 101 ARG A C 1
ATOM 788 O O . ARG A 1 101 ? -3.115 28.5 27.953 1 96.88 101 ARG A O 1
ATOM 795 N N . PHE A 1 102 ? -3.871 27.266 26.297 1 97.5 102 PHE A N 1
ATOM 796 C CA . PHE A 1 102 ? -3.957 28.438 25.438 1 97.5 102 PHE A CA 1
ATOM 797 C C . PHE A 1 102 ? -5.41 28.781 25.141 1 97.5 102 PHE A C 1
ATOM 799 O O . PHE A 1 102 ? -5.691 29.703 24.375 1 97.5 102 PHE A O 1
ATOM 806 N N . ASN A 1 103 ? -6.332 28.094 25.703 1 97.06 103 ASN A N 1
ATOM 807 C CA . ASN A 1 103 ? -7.766 28.344 25.594 1 97.06 103 ASN A CA 1
ATOM 808 C C . ASN A 1 103 ? -8.227 28.391 24.141 1 97.06 103 ASN A C 1
ATOM 810 O O . ASN A 1 103 ? -8.93 29.312 23.734 1 97.06 103 ASN A O 1
ATOM 814 N N . CYS A 1 104 ? -7.754 27.469 23.406 1 98.56 104 CYS A N 1
ATOM 815 C CA . CYS A 1 104 ? -8.164 27.359 22 1 98.56 104 CYS A CA 1
ATOM 816 C C . CYS A 1 104 ? -9.273 26.328 21.844 1 98.56 104 CYS A C 1
ATOM 818 O O . CYS A 1 104 ? -9.359 25.375 22.625 1 98.56 104 CYS A O 1
ATOM 820 N N . ASN A 1 105 ? -10.211 26.578 20.891 1 98.81 105 ASN A N 1
ATOM 821 C CA . ASN A 1 105 ? -10.914 25.469 20.266 1 98.81 105 ASN A CA 1
ATOM 822 C C . ASN A 1 105 ? -10 24.688 19.328 1 98.81 105 ASN A C 1
ATOM 824 O O . ASN A 1 105 ? -9.047 25.25 18.781 1 98.81 105 ASN A O 1
ATOM 828 N N . VAL A 1 106 ? -10.234 23.391 19.25 1 98.88 106 VAL A N 1
ATOM 829 C CA . VAL A 1 106 ? -9.453 22.578 18.312 1 98.88 106 VAL A CA 1
ATOM 830 C C . VAL A 1 106 ? -10.391 21.75 17.438 1 98.88 106 VAL A C 1
ATOM 832 O O . VAL A 1 106 ? -11.289 21.078 17.938 1 98.88 106 VAL A O 1
ATOM 835 N N . VAL A 1 107 ? -10.234 21.875 16.125 1 98.88 107 VAL A N 1
ATOM 836 C CA . VAL A 1 107 ? -10.938 21 15.195 1 98.88 107 VAL A CA 1
ATOM 837 C C . VAL A 1 107 ? -9.93 20.172 14.406 1 98.88 107 VAL A C 1
ATOM 839 O O . VAL A 1 107 ? -8.898 20.672 13.969 1 98.88 107 VAL A O 1
ATOM 842 N N . MET A 1 108 ? -10.172 18.906 14.344 1 98.25 108 MET A N 1
ATOM 843 C CA . MET A 1 108 ? -9.297 17.938 13.695 1 98.25 108 MET A CA 1
ATOM 844 C C . MET A 1 108 ? -10.086 17.016 12.781 1 98.25 108 MET A C 1
ATOM 846 O O . MET A 1 108 ? -11.281 16.797 13 1 98.25 108 MET A O 1
ATOM 850 N N . LEU A 1 109 ? -9.414 16.484 11.781 1 97.31 109 LEU A N 1
ATOM 851 C CA . LEU A 1 109 ? -10.039 15.469 10.945 1 97.31 109 LEU A CA 1
ATOM 852 C C . LEU A 1 109 ? -9.062 14.352 10.625 1 97.31 109 LEU A C 1
ATOM 854 O O . LEU A 1 109 ? -7.848 14.578 10.578 1 97.31 109 LEU A O 1
ATOM 858 N N . SER A 1 110 ? -9.594 13.141 10.523 1 98 110 SER A N 1
ATOM 859 C CA . SER A 1 110 ? -8.891 12.078 9.812 1 98 110 SER A CA 1
ATOM 860 C C . SER A 1 110 ? -9.047 12.227 8.305 1 98 110 SER A C 1
ATOM 862 O O . SER A 1 110 ? -10.172 12.234 7.793 1 98 110 SER A O 1
ATOM 864 N N . TYR A 1 111 ? -7.91 12.359 7.645 1 98.44 111 TYR A N 1
ATOM 865 C CA . TYR A 1 111 ? -7.996 12.359 6.191 1 98.44 111 TYR A CA 1
ATOM 866 C C . TYR A 1 111 ? -8.656 11.078 5.684 1 98.44 111 TYR A C 1
ATOM 868 O O . TYR A 1 111 ? -8.766 10.102 6.418 1 98.44 111 TYR A O 1
ATOM 876 N N . ARG A 1 112 ? -9.141 11.172 4.395 1 98.62 112 ARG A N 1
ATOM 877 C CA . ARG A 1 112 ? -9.578 9.922 3.779 1 98.62 112 ARG A CA 1
ATOM 878 C C . ARG A 1 112 ? -8.5 8.852 3.898 1 98.62 112 ARG A C 1
ATOM 880 O O . ARG A 1 112 ? -7.316 9.133 3.707 1 98.62 112 ARG A O 1
ATOM 887 N N . GLY A 1 113 ? -8.984 7.703 4.344 1 97.06 113 GLY A N 1
ATOM 888 C CA . GLY A 1 113 ? -8.07 6.582 4.465 1 97.06 113 GLY A CA 1
ATOM 889 C C . GLY A 1 113 ? -7.379 6.512 5.812 1 97.06 113 GLY A C 1
ATOM 890 O O . GLY A 1 113 ? -6.688 5.535 6.113 1 97.06 113 GLY A O 1
ATOM 891 N N . TYR A 1 114 ? -7.484 7.473 6.664 1 97.56 114 TYR A N 1
ATOM 892 C CA . TYR A 1 114 ? -6.879 7.484 7.992 1 97.56 114 TYR A CA 1
ATOM 893 C C . TYR A 1 114 ? -7.922 7.223 9.07 1 97.56 114 TYR A C 1
ATOM 895 O O . TYR A 1 114 ? -9.109 7.512 8.875 1 97.56 114 TYR A O 1
ATOM 903 N N . GLY A 1 115 ? -7.402 6.754 10.18 1 97.44 115 GLY A N 1
ATOM 904 C CA . GLY A 1 115 ? -8.344 6.449 11.242 1 97.44 115 GLY A CA 1
ATOM 905 C C . GLY A 1 115 ? -9.555 5.66 10.766 1 97.44 115 GLY A C 1
ATOM 906 O O . GLY A 1 115 ? -9.406 4.633 10.102 1 97.44 115 GLY A O 1
ATOM 907 N N . LYS A 1 116 ? -10.758 6.207 11.078 1 97.62 116 LYS A N 1
ATOM 908 C CA . LYS A 1 116 ? -11.984 5.504 10.711 1 97.62 116 LYS A CA 1
ATOM 909 C C . LYS A 1 116 ? -12.68 6.18 9.531 1 97.62 116 LYS A C 1
ATOM 911 O O . LYS A 1 116 ? -13.852 5.922 9.266 1 97.62 116 LYS A O 1
ATOM 916 N N . SER A 1 117 ? -11.93 7.098 8.852 1 98.56 117 SER A N 1
ATOM 917 C CA . SER A 1 117 ? -12.453 7.723 7.645 1 98.56 117 SER A CA 1
ATOM 918 C C . SER A 1 117 ? -12.414 6.762 6.461 1 98.56 117 SER A C 1
ATOM 920 O O . SER A 1 117 ? -11.531 5.906 6.379 1 98.56 117 SER A O 1
ATOM 922 N N . ASP A 1 118 ? -13.367 6.98 5.562 1 97.12 118 ASP A N 1
ATOM 923 C CA . ASP A 1 118 ? -13.422 6.18 4.34 1 97.12 118 ASP A CA 1
ATOM 924 C C . ASP A 1 118 ? -12.398 6.66 3.32 1 97.12 118 ASP A C 1
ATOM 926 O O . ASP A 1 118 ? -11.75 7.691 3.521 1 97.12 118 ASP A O 1
ATOM 930 N N . GLY A 1 119 ? -12.25 5.785 2.328 1 95.38 119 GLY A N 1
ATOM 931 C CA . GLY A 1 119 ? -11.477 6.211 1.169 1 95.38 119 GLY A CA 1
ATOM 932 C C . GLY A 1 119 ? -10.008 5.852 1.267 1 95.38 119 GLY A C 1
ATOM 933 O O . GLY A 1 119 ? -9.617 5.035 2.104 1 95.38 119 GLY A O 1
ATOM 934 N N . SER A 1 120 ? -9.195 6.41 0.302 1 93.94 120 SER A N 1
ATOM 935 C CA . SER A 1 120 ? -7.746 6.234 0.212 1 93.94 120 SER A CA 1
ATOM 936 C C . SER A 1 120 ? -7.039 7.574 0.037 1 93.94 120 SER A C 1
ATOM 938 O O . SER A 1 120 ? -7.523 8.453 -0.68 1 93.94 120 SER A O 1
ATOM 940 N N . PRO A 1 121 ? -5.977 7.688 0.684 1 97.31 121 PRO A N 1
ATOM 941 C CA . PRO A 1 121 ? -5.332 9 0.688 1 97.31 121 PRO A CA 1
ATOM 942 C C . PRO A 1 121 ? -4.582 9.297 -0.608 1 97.31 121 PRO A C 1
ATOM 944 O O . PRO A 1 121 ? -3.982 8.391 -1.197 1 97.31 121 PRO A O 1
ATOM 947 N N . ASN A 1 122 ? -4.633 10.438 -1.045 1 97.38 122 ASN A N 1
ATOM 948 C CA . ASN A 1 122 ? -3.84 11.07 -2.094 1 97.38 122 ASN A CA 1
ATOM 949 C C . ASN A 1 122 ? -3.926 12.594 -2.018 1 97.38 122 ASN A C 1
ATOM 951 O O . ASN A 1 122 ? -4.699 13.133 -1.23 1 97.38 122 ASN A O 1
ATOM 955 N N . GLU A 1 123 ? -3.107 13.289 -2.771 1 98.69 123 GLU A N 1
ATOM 956 C CA . GLU A 1 123 ? -3.002 14.742 -2.688 1 98.69 123 GLU A CA 1
ATOM 957 C C . GLU A 1 123 ? -4.336 15.414 -3.006 1 98.69 123 GLU A C 1
ATOM 959 O O . GLU A 1 123 ? -4.812 16.25 -2.244 1 98.69 123 GLU A O 1
ATOM 964 N N . LYS A 1 124 ? -4.918 15.031 -4.121 1 98.5 124 LYS A N 1
ATOM 965 C CA . LYS A 1 124 ? -6.199 15.617 -4.512 1 98.5 124 LYS A CA 1
ATOM 966 C C . LYS A 1 124 ? -7.254 15.391 -3.432 1 98.5 124 LYS A C 1
ATOM 968 O O . LYS A 1 124 ? -7.996 16.312 -3.082 1 98.5 124 LYS A O 1
ATOM 973 N N . GLY A 1 125 ? -7.344 14.211 -2.928 1 98.75 125 GLY A N 1
ATOM 974 C CA . GLY A 1 125 ? -8.312 13.859 -1.901 1 98.75 125 GLY A CA 1
ATOM 975 C C . GLY A 1 125 ? -8.109 14.617 -0.603 1 98.75 125 GLY A C 1
ATOM 976 O O . GLY A 1 125 ? -9.07 15.133 -0.019 1 98.75 125 GLY A O 1
ATOM 977 N N . LEU A 1 126 ? -6.891 14.695 -0.153 1 98.88 126 LEU A N 1
ATOM 978 C CA . LEU A 1 126 ? -6.609 15.398 1.093 1 98.88 126 LEU A CA 1
ATOM 979 C C . LEU A 1 126 ? -6.953 16.875 0.97 1 98.88 126 LEU A C 1
ATOM 981 O O . LEU A 1 126 ? -7.383 17.5 1.943 1 98.88 126 LEU A O 1
ATOM 985 N N . LYS A 1 127 ? -6.742 17.453 -0.201 1 98.94 127 LYS A N 1
ATOM 986 C CA . LYS A 1 127 ? -7.145 18.844 -0.415 1 98.94 127 LYS A CA 1
ATOM 987 C C . LYS A 1 127 ? -8.656 19.016 -0.281 1 98.94 127 LYS A C 1
ATOM 989 O O . LYS A 1 127 ? -9.125 19.984 0.319 1 98.94 127 LYS A O 1
ATOM 994 N N . ILE A 1 128 ? -9.359 18.047 -0.815 1 98.94 128 ILE A N 1
ATOM 995 C CA . ILE A 1 128 ? -10.82 18.062 -0.698 1 98.94 128 ILE A CA 1
ATOM 996 C C . ILE A 1 128 ? -11.219 17.906 0.767 1 98.94 128 ILE A C 1
ATOM 998 O O . ILE A 1 128 ? -12.117 18.594 1.248 1 98.94 128 ILE A O 1
ATOM 1002 N N . ASP A 1 129 ? -10.562 17 1.444 1 98.94 129 ASP A N 1
ATOM 1003 C CA . ASP A 1 129 ? -10.859 16.75 2.852 1 98.94 129 ASP A CA 1
ATOM 1004 C C . ASP A 1 129 ? -10.656 18 3.688 1 98.94 129 ASP A C 1
ATOM 1006 O O . ASP A 1 129 ? -11.508 18.359 4.508 1 98.94 129 ASP A O 1
ATOM 1010 N N . ALA A 1 130 ? -9.531 18.672 3.473 1 98.94 130 ALA A N 1
ATOM 1011 C CA . ALA A 1 130 ? -9.219 19.891 4.211 1 98.94 130 ALA A CA 1
ATOM 1012 C C . ALA A 1 130 ? -10.258 20.969 3.941 1 98.94 130 ALA A C 1
ATOM 1014 O O . ALA A 1 130 ? -10.703 21.656 4.863 1 98.94 130 ALA A O 1
ATOM 1015 N N . GLN A 1 131 ? -10.633 21.141 2.688 1 98.94 131 GLN A N 1
ATOM 1016 C CA . GLN A 1 131 ? -11.656 22.109 2.326 1 98.94 131 GLN A CA 1
ATOM 1017 C C . GLN A 1 131 ? -12.984 21.781 2.998 1 98.94 131 GLN A C 1
ATOM 1019 O O . GLN A 1 131 ? -13.703 22.688 3.439 1 98.94 131 GLN A O 1
ATOM 1024 N N . THR A 1 132 ? -13.297 20.5 3.035 1 98.94 132 THR A N 1
ATOM 1025 C CA . THR A 1 132 ? -14.539 20.062 3.66 1 98.94 132 THR A CA 1
ATOM 1026 C C . THR A 1 132 ? -14.57 20.453 5.137 1 98.94 132 THR A C 1
ATOM 1028 O O . THR A 1 132 ? -15.594 20.922 5.633 1 98.94 132 THR A O 1
ATOM 1031 N N . MET A 1 133 ? -13.492 20.25 5.816 1 98.88 133 MET A N 1
ATOM 1032 C CA . MET A 1 133 ? -13.406 20.625 7.219 1 98.88 133 MET A CA 1
ATOM 1033 C C . MET A 1 133 ? -13.562 22.141 7.383 1 98.88 133 MET A C 1
ATOM 1035 O O . MET A 1 133 ? -14.242 22.609 8.297 1 98.88 133 MET A O 1
ATOM 1039 N N . LEU A 1 134 ? -12.914 22.922 6.512 1 98.94 134 LEU A N 1
ATOM 1040 C CA . LEU A 1 134 ? -13.047 24.375 6.57 1 98.94 134 LEU A CA 1
ATOM 1041 C C . LEU A 1 134 ? -14.492 24.797 6.355 1 98.94 134 LEU A C 1
ATOM 1043 O O . LEU A 1 134 ? -15 25.688 7.059 1 98.94 134 LEU A O 1
ATOM 1047 N N . ASP A 1 135 ? -15.148 24.188 5.371 1 98.94 135 ASP A N 1
ATOM 1048 C CA . ASP A 1 135 ? -16.547 24.531 5.098 1 98.94 135 ASP A CA 1
ATOM 1049 C C . ASP A 1 135 ? -17.422 24.25 6.312 1 98.94 135 ASP A C 1
ATOM 1051 O O . ASP A 1 135 ? -18.312 25.031 6.637 1 98.94 135 ASP A O 1
ATOM 1055 N N . TYR A 1 136 ? -17.172 23.156 6.973 1 98.88 136 TYR A N 1
ATOM 1056 C CA . TYR A 1 136 ? -17.891 22.844 8.203 1 98.88 136 TYR A CA 1
ATOM 1057 C C . TYR A 1 136 ? -17.672 23.938 9.25 1 98.88 136 TYR A C 1
ATOM 1059 O O . TYR A 1 136 ? -18.625 24.391 9.875 1 98.88 136 TYR A O 1
ATOM 1067 N N . VAL A 1 137 ? -16.438 24.344 9.438 1 98.81 137 VAL A N 1
ATOM 1068 C CA . VAL A 1 137 ? -16.078 25.359 10.422 1 98.81 137 VAL A CA 1
ATOM 1069 C C . VAL A 1 137 ? -16.812 26.672 10.094 1 98.81 137 VAL A C 1
ATOM 1071 O O . VAL A 1 137 ? -17.359 27.312 10.992 1 98.81 137 VAL A O 1
ATOM 1074 N N . ARG A 1 138 ? -16.875 27.031 8.82 1 98.44 138 ARG A N 1
ATOM 1075 C CA . ARG A 1 138 ? -17.5 28.266 8.359 1 98.44 138 ARG A CA 1
ATOM 1076 C C . ARG A 1 138 ? -19 28.281 8.648 1 98.44 138 ARG A C 1
ATOM 1078 O O . ARG A 1 138 ? -19.594 29.344 8.773 1 98.44 138 ARG A O 1
ATOM 1085 N N . GLU A 1 139 ? -19.531 27.109 8.805 1 98.31 139 GLU A N 1
ATOM 1086 C CA . GLU A 1 139 ? -20.984 27.016 8.977 1 98.31 139 GLU A CA 1
ATOM 1087 C C . GLU A 1 139 ? -21.344 26.703 10.43 1 98.31 139 GLU A C 1
ATOM 1089 O O . GLU A 1 139 ? -22.516 26.781 10.812 1 98.31 139 GLU A O 1
ATOM 1094 N N . HIS A 1 140 ? -20.422 26.359 11.18 1 98.19 140 HIS A N 1
ATOM 1095 C CA . HIS A 1 140 ? -20.672 26 12.57 1 98.19 140 HIS A CA 1
ATOM 1096 C C . HIS A 1 140 ? -21.109 27.219 13.383 1 98.19 140 HIS A C 1
ATOM 1098 O O . HIS A 1 140 ? -20.5 28.281 13.289 1 98.19 140 HIS A O 1
ATOM 1104 N N . PRO A 1 141 ? -22.078 27.125 14.195 1 96.88 141 PRO A N 1
ATOM 1105 C CA . PRO A 1 141 ? -22.672 28.266 14.883 1 96.88 141 PRO A CA 1
ATOM 1106 C C . PRO A 1 141 ? -21.672 29 15.781 1 96.88 141 PRO A C 1
ATOM 1108 O O . PRO A 1 141 ? -21.781 30.219 15.969 1 96.88 141 PRO A O 1
ATOM 1111 N N . ILE A 1 142 ? -20.703 28.375 16.297 1 97.5 142 ILE A N 1
ATOM 1112 C CA . ILE A 1 142 ? -19.734 28.984 17.203 1 97.5 142 ILE A CA 1
ATOM 1113 C C . ILE A 1 142 ? -18.438 29.266 16.438 1 97.5 142 ILE A C 1
ATOM 1115 O O . ILE A 1 142 ? -17.938 30.391 16.453 1 97.5 142 ILE A O 1
ATOM 1119 N N . LEU A 1 143 ? -17.984 28.344 15.711 1 98.19 143 LEU A N 1
ATOM 1120 C CA . LEU A 1 143 ? -16.641 28.375 15.133 1 98.19 143 LEU A CA 1
ATOM 1121 C C . LEU A 1 143 ? -16.562 29.422 14.023 1 98.19 143 LEU A C 1
ATOM 1123 O O . LEU A 1 143 ? -15.492 29.984 13.766 1 98.19 143 LEU A O 1
ATOM 1127 N N . GLN A 1 144 ? -17.688 29.734 13.398 1 97.12 144 GLN A N 1
ATOM 1128 C CA . GLN A 1 144 ? -17.688 30.672 12.273 1 97.12 144 GLN A CA 1
ATOM 1129 C C . GLN A 1 144 ? -17.266 32.062 12.727 1 97.12 144 GLN A C 1
ATOM 1131 O O . GLN A 1 144 ? -16.875 32.906 11.906 1 97.12 144 GLN A O 1
ATOM 1136 N N . HIS A 1 145 ? -17.297 32.281 14.039 1 94.31 145 HIS A N 1
ATOM 1137 C CA . HIS A 1 145 ? -17.031 33.625 14.555 1 94.31 145 HIS A CA 1
ATOM 1138 C C . HIS A 1 145 ? -15.672 33.719 15.227 1 94.31 145 HIS A C 1
ATOM 1140 O O . HIS A 1 145 ? -15.297 34.75 15.75 1 94.31 145 HIS A O 1
ATOM 1146 N N . THR A 1 146 ? -14.93 32.719 15.211 1 97.62 146 THR A N 1
ATOM 1147 C CA . THR A 1 146 ? -13.656 32.656 15.93 1 97.62 146 THR A CA 1
ATOM 1148 C C . THR A 1 146 ? -12.492 32.906 14.969 1 97.62 146 THR A C 1
ATOM 1150 O O . THR A 1 146 ? -12.578 32.594 13.781 1 97.62 146 THR A O 1
ATOM 1153 N N . PRO A 1 147 ? -11.383 33.594 15.477 1 97.94 147 PRO A N 1
ATOM 1154 C CA . PRO A 1 147 ? -10.172 33.594 14.656 1 97.94 147 PRO A CA 1
ATOM 1155 C C . PRO A 1 147 ? -9.672 32.188 14.344 1 97.94 147 PRO A C 1
ATOM 1157 O O . PRO A 1 147 ? -9.43 31.391 15.258 1 97.94 147 PRO A O 1
ATOM 1160 N N . LEU A 1 148 ? -9.539 31.875 13.07 1 98.75 148 LEU A N 1
ATOM 1161 C CA . LEU A 1 148 ? -9.156 30.531 12.633 1 98.75 148 LEU A CA 1
ATOM 1162 C C . LEU A 1 148 ? -7.676 30.484 12.289 1 98.75 148 LEU A C 1
ATOM 1164 O O . LEU A 1 148 ? -7.176 31.328 11.539 1 98.75 148 LEU A O 1
ATOM 1168 N N . VAL A 1 149 ? -6.969 29.562 12.898 1 98.94 149 VAL A N 1
ATOM 1169 C CA . VAL A 1 149 ? -5.551 29.344 12.641 1 98.94 149 VAL A CA 1
ATOM 1170 C C . VAL A 1 149 ? -5.336 27.906 12.133 1 98.94 149 VAL A C 1
ATOM 1172 O O . VAL A 1 149 ? -5.77 26.953 12.766 1 98.94 149 VAL A O 1
ATOM 1175 N N . ALA A 1 150 ? -4.691 27.75 10.969 1 98.94 150 ALA A N 1
ATOM 1176 C CA . ALA A 1 150 ? -4.297 26.438 10.492 1 98.94 150 ALA A CA 1
ATOM 1177 C C . ALA A 1 150 ? -2.965 26.016 11.102 1 98.94 150 ALA A C 1
ATOM 1179 O O . ALA A 1 150 ? -2.041 26.812 11.211 1 98.94 150 ALA A O 1
ATOM 1180 N N . TYR A 1 151 ? -2.91 24.766 11.555 1 98.88 151 TYR A N 1
ATOM 1181 C CA . TYR A 1 151 ? -1.685 24.188 12.102 1 98.88 151 TYR A CA 1
ATOM 1182 C C . TYR A 1 151 ? -1.41 22.828 11.484 1 98.88 151 TYR A C 1
ATOM 1184 O O . TYR A 1 151 ? -2.289 21.953 11.461 1 98.88 151 TYR A O 1
ATOM 1192 N N . GLY A 1 152 ? -0.186 22.625 10.992 1 98.44 152 GLY A N 1
ATOM 1193 C CA . GLY A 1 152 ? 0.151 21.328 10.453 1 98.44 152 GLY A CA 1
ATOM 1194 C C . GLY A 1 152 ? 1.63 21 10.547 1 98.44 152 GLY A C 1
ATOM 1195 O O . GLY A 1 152 ? 2.475 21.891 10.453 1 98.44 152 GLY A O 1
ATOM 1196 N N . GLN A 1 153 ? 1.944 19.734 10.711 1 96.81 153 GLN A N 1
ATOM 1197 C CA . GLN A 1 153 ? 3.301 19.203 10.75 1 96.81 153 GLN A CA 1
ATOM 1198 C C . GLN A 1 153 ? 3.557 18.266 9.57 1 96.81 153 GLN A C 1
ATOM 1200 O O . GLN A 1 153 ? 2.684 17.484 9.188 1 96.81 153 GLN A O 1
ATOM 1205 N N . SER A 1 154 ? 4.816 18.312 9.055 1 96.56 154 SER A N 1
ATOM 1206 C CA . SER A 1 154 ? 5.219 17.422 7.961 1 96.56 154 SER A CA 1
ATOM 1207 C C . SER A 1 154 ? 4.23 17.5 6.801 1 96.56 154 SER A C 1
ATOM 1209 O O . SER A 1 154 ? 3.963 18.578 6.273 1 96.56 154 SER A O 1
ATOM 1211 N N . ILE A 1 155 ? 3.521 16.453 6.41 1 97.5 155 ILE A N 1
ATOM 1212 C CA . ILE A 1 155 ? 2.559 16.531 5.316 1 97.5 155 ILE A CA 1
ATOM 1213 C C . ILE A 1 155 ? 1.391 17.438 5.723 1 97.5 155 ILE A C 1
ATOM 1215 O O . ILE A 1 155 ? 0.807 18.125 4.883 1 97.5 155 ILE A O 1
ATOM 1219 N N . GLY A 1 156 ? 1.058 17.453 7.004 1 98.31 156 GLY A N 1
ATOM 1220 C CA . GLY A 1 156 ? 0.022 18.359 7.496 1 98.31 156 GLY A CA 1
ATOM 1221 C C . GLY A 1 156 ? 0.331 19.812 7.25 1 98.31 156 GLY A C 1
ATOM 1222 O O . GLY A 1 156 ? -0.579 20.625 7.047 1 98.31 156 GLY A O 1
ATOM 1223 N N . GLY A 1 157 ? 1.642 20.141 7.375 1 98.75 157 GLY A N 1
ATOM 1224 C CA . GLY A 1 157 ? 2.049 21.5 7.023 1 98.75 157 GLY A CA 1
ATOM 1225 C C . GLY A 1 157 ? 1.766 21.844 5.578 1 98.75 157 GLY A C 1
ATOM 1226 O O . GLY A 1 157 ? 1.311 22.953 5.277 1 98.75 157 GLY A O 1
ATOM 1227 N N . ALA A 1 158 ? 2.01 20.906 4.684 1 98.88 158 ALA A N 1
ATOM 1228 C CA . ALA A 1 158 ? 1.713 21.109 3.268 1 98.88 158 ALA A CA 1
ATOM 1229 C C . ALA A 1 158 ? 0.212 21.266 3.041 1 98.88 158 ALA A C 1
ATOM 1231 O O . ALA A 1 158 ? -0.216 22.094 2.24 1 98.88 158 ALA A O 1
ATOM 1232 N N . VAL A 1 159 ? -0.587 20.484 3.75 1 98.94 159 VAL A N 1
ATOM 1233 C CA . VAL A 1 159 ? -2.041 20.594 3.682 1 98.94 159 VAL A CA 1
ATOM 1234 C C . VAL A 1 159 ? -2.488 21.969 4.152 1 98.94 159 VAL A C 1
ATOM 1236 O O . VAL A 1 159 ? -3.309 22.625 3.5 1 98.94 159 VAL A O 1
ATOM 1239 N N . ALA A 1 160 ? -1.929 22.422 5.246 1 98.94 160 ALA A N 1
ATOM 1240 C CA . ALA A 1 160 ? -2.279 23.734 5.816 1 98.94 160 ALA A CA 1
ATOM 1241 C C . ALA A 1 160 ? -1.919 24.859 4.859 1 98.94 160 ALA A C 1
ATOM 1243 O O . ALA A 1 160 ? -2.73 25.75 4.617 1 98.94 160 ALA A O 1
ATOM 1244 N N . ILE A 1 161 ? -0.718 24.797 4.344 1 98.94 161 ILE A N 1
ATOM 1245 C CA . ILE A 1 161 ? -0.273 25.812 3.408 1 98.94 161 ILE A CA 1
ATOM 1246 C C . ILE A 1 161 ? -1.213 25.859 2.205 1 98.94 161 ILE A C 1
ATOM 1248 O O . ILE A 1 161 ? -1.647 26.938 1.789 1 98.94 161 ILE A O 1
ATOM 1252 N N . ASP A 1 162 ? -1.517 24.734 1.66 1 98.94 162 ASP A N 1
ATOM 1253 C CA . ASP A 1 162 ? -2.404 24.656 0.505 1 98.94 162 ASP A CA 1
ATOM 1254 C C . ASP A 1 162 ? -3.773 25.25 0.823 1 98.94 162 ASP A C 1
ATOM 1256 O O . ASP A 1 162 ? -4.293 26.078 0.062 1 98.94 162 ASP A O 1
ATOM 1260 N N . LEU A 1 163 ? -4.34 24.844 1.906 1 98.94 163 LEU A N 1
ATOM 1261 C CA . LEU A 1 163 ? -5.68 25.281 2.268 1 98.94 163 LEU A CA 1
ATOM 1262 C C . LEU A 1 163 ? -5.715 26.797 2.479 1 98.94 163 LEU A C 1
ATOM 1264 O O . LEU A 1 163 ? -6.602 27.469 1.961 1 98.94 163 LEU A O 1
ATOM 1268 N N . VAL A 1 164 ? -4.762 27.359 3.236 1 98.94 164 VAL A N 1
ATOM 1269 C CA . VAL A 1 164 ? -4.723 28.781 3.535 1 98.94 164 VAL A CA 1
ATOM 1270 C C . VAL A 1 164 ? -4.504 29.578 2.248 1 98.94 164 VAL A C 1
ATOM 1272 O O . VAL A 1 164 ? -5.137 30.609 2.033 1 98.94 164 VAL A O 1
ATOM 1275 N N . SER A 1 165 ? -3.68 29.031 1.382 1 98.88 165 SER A N 1
ATOM 1276 C CA . SER A 1 165 ? -3.387 29.75 0.141 1 98.88 165 SER A CA 1
ATOM 1277 C C . SER A 1 165 ? -4.637 29.891 -0.72 1 98.88 165 SER A C 1
ATOM 1279 O O . SER A 1 165 ? -4.773 30.859 -1.468 1 98.88 165 SER A O 1
ATOM 1281 N N . ARG A 1 166 ? -5.59 29.016 -0.609 1 98.44 166 ARG A N 1
ATOM 1282 C CA . ARG A 1 166 ? -6.805 29.016 -1.42 1 98.44 166 ARG A CA 1
ATOM 1283 C C . ARG A 1 166 ? -7.938 29.734 -0.697 1 98.44 166 ARG A C 1
ATOM 1285 O O . ARG A 1 166 ? -8.953 30.078 -1.308 1 98.44 166 ARG A O 1
ATOM 1292 N N . ASN A 1 167 ? -7.699 29.906 0.645 1 98.88 167 ASN A N 1
ATOM 1293 C CA . ASN A 1 167 ? -8.773 30.438 1.479 1 98.88 167 ASN A CA 1
ATOM 1294 C C . ASN A 1 167 ? -8.258 31.484 2.463 1 98.88 167 ASN A C 1
ATOM 1296 O O . ASN A 1 167 ? -8.648 31.484 3.633 1 98.88 167 ASN A O 1
ATOM 1300 N N . GLU A 1 168 ? -7.434 32.312 2.023 1 98.44 168 GLU A N 1
ATOM 1301 C CA . GLU A 1 168 ? -6.684 33.188 2.936 1 98.44 168 GLU A CA 1
ATOM 1302 C C . GLU A 1 168 ? -7.617 34.031 3.795 1 98.44 168 GLU A C 1
ATOM 1304 O O . GLU A 1 168 ? -7.352 34.25 4.977 1 98.44 168 GLU A O 1
ATOM 1309 N N . ASP A 1 169 ? -8.766 34.438 3.242 1 98.12 169 ASP A N 1
ATOM 1310 C CA . ASP A 1 169 ? -9.68 35.344 3.939 1 98.12 169 ASP A CA 1
ATOM 1311 C C . ASP A 1 169 ? -10.328 34.625 5.133 1 98.12 169 ASP A C 1
ATOM 1313 O O . ASP A 1 169 ? -10.875 35.312 6.02 1 98.12 169 ASP A O 1
ATOM 1317 N N . SER A 1 170 ? -10.234 33.344 5.16 1 98.5 170 SER A N 1
ATOM 1318 C CA . SER A 1 170 ? -10.875 32.594 6.238 1 98.5 170 SER A CA 1
ATOM 1319 C C . SER A 1 170 ? -9.922 32.406 7.414 1 98.5 170 SER A C 1
ATOM 1321 O O . SER A 1 170 ? -10.328 31.938 8.477 1 98.5 170 SER A O 1
ATOM 1323 N N . PHE A 1 171 ? -8.68 32.844 7.27 1 98.69 171 PHE A N 1
ATOM 1324 C CA . PHE A 1 171 ? -7.699 32.469 8.273 1 98.69 171 PHE A CA 1
ATOM 1325 C C . PHE A 1 171 ? -7.059 33.688 8.898 1 98.69 171 PHE A C 1
ATOM 1327 O O . PHE A 1 171 ? -6.77 34.656 8.203 1 98.69 171 PHE A O 1
ATOM 1334 N N . SER A 1 172 ? -6.859 33.594 10.195 1 98.38 172 SER A N 1
ATOM 1335 C CA . SER A 1 172 ? -6.18 34.656 10.953 1 98.38 172 SER A CA 1
ATOM 1336 C C . SER A 1 172 ? -4.707 34.312 11.164 1 98.38 172 SER A C 1
ATOM 1338 O O . SER A 1 172 ? -3.918 35.156 11.562 1 98.38 172 SER A O 1
ATOM 1340 N N . GLY A 1 173 ? -4.312 33.094 10.898 1 98.75 173 GLY A N 1
ATOM 1341 C CA . GLY A 1 173 ? -2.932 32.688 11.078 1 98.75 173 GLY A CA 1
ATOM 1342 C C . GLY A 1 173 ? -2.641 31.312 10.492 1 98.75 173 GLY A C 1
ATOM 1343 O O . GLY A 1 173 ? -3.562 30.562 10.172 1 98.75 173 GLY A O 1
ATOM 1344 N N . LEU A 1 174 ? -1.349 31.016 10.328 1 98.94 174 LEU A N 1
ATOM 1345 C CA . LEU A 1 174 ? -0.815 29.734 9.852 1 98.94 174 LEU A CA 1
ATOM 1346 C C . LEU A 1 174 ? 0.388 29.312 10.688 1 98.94 174 LEU A C 1
ATOM 1348 O O . LEU A 1 174 ? 1.311 30.094 10.906 1 98.94 174 LEU A O 1
ATOM 1352 N N . MET A 1 175 ? 0.311 28.141 11.211 1 98.94 175 MET A N 1
ATOM 1353 C CA . MET A 1 175 ? 1.449 27.531 11.898 1 98.94 175 MET A CA 1
ATOM 1354 C C . MET A 1 175 ? 1.916 26.266 11.18 1 98.94 175 MET A C 1
ATOM 1356 O O . MET A 1 175 ? 1.128 25.359 10.953 1 98.94 175 MET A O 1
ATOM 1360 N N . VAL A 1 176 ? 3.201 26.219 10.82 1 98.81 176 VAL A N 1
ATOM 1361 C CA . VAL A 1 176 ? 3.732 25.031 10.148 1 98.81 176 VAL A CA 1
ATOM 1362 C C . VAL A 1 176 ? 4.977 24.531 10.883 1 98.81 176 VAL A C 1
ATOM 1364 O O . VAL A 1 176 ? 5.77 25.344 11.383 1 98.81 176 VAL A O 1
ATOM 1367 N N . GLU A 1 177 ? 5.066 23.25 10.945 1 98.56 177 GLU A N 1
ATOM 1368 C CA . GLU A 1 177 ? 6.168 22.594 11.656 1 98.56 177 GLU A CA 1
ATOM 1369 C C . GLU A 1 177 ? 6.848 21.547 10.781 1 98.56 177 GLU A C 1
ATOM 1371 O O . GLU A 1 177 ? 6.203 20.625 10.297 1 98.56 177 GLU A O 1
ATOM 1376 N N . ASN A 1 178 ? 8.125 21.641 10.617 1 98.19 178 ASN A N 1
ATOM 1377 C CA . ASN A 1 178 ? 8.945 20.625 9.961 1 98.19 178 ASN A CA 1
ATOM 1378 C C . ASN A 1 178 ? 8.289 20.141 8.672 1 98.19 178 ASN A C 1
ATOM 1380 O O . ASN A 1 178 ? 8.172 18.922 8.453 1 98.19 178 ASN A O 1
ATOM 1384 N N . THR A 1 179 ? 7.793 21.031 7.836 1 98.25 179 THR A N 1
ATOM 1385 C CA . THR A 1 179 ? 7.203 20.672 6.551 1 98.25 179 THR A CA 1
ATOM 1386 C C . THR A 1 179 ? 8.203 20.906 5.418 1 98.25 179 THR A C 1
ATOM 1388 O O . THR A 1 179 ? 9.406 21.047 5.664 1 98.25 179 THR A O 1
ATOM 1391 N N . PHE A 1 180 ? 7.746 20.797 4.145 1 98.56 180 PHE A N 1
ATOM 1392 C CA . PHE A 1 180 ? 8.703 20.688 3.047 1 98.56 180 PHE A CA 1
ATOM 1393 C C . PHE A 1 180 ? 8.266 21.547 1.864 1 98.56 180 PHE A C 1
ATOM 1395 O O . PHE A 1 180 ? 7.152 22.078 1.844 1 98.56 180 PHE A O 1
ATOM 1402 N N . LEU A 1 181 ? 9.211 21.703 0.989 1 98.81 181 LEU A N 1
ATOM 1403 C CA . LEU A 1 181 ? 8.977 22.5 -0.211 1 98.81 181 LEU A CA 1
ATOM 1404 C C . LEU A 1 181 ? 8.008 21.797 -1.153 1 98.81 181 LEU A C 1
ATOM 1406 O O . LEU A 1 181 ? 7.113 22.438 -1.717 1 98.81 181 LEU A O 1
ATOM 1410 N N . SER A 1 182 ? 8.32 20.609 -1.424 1 98.62 182 SER A N 1
ATOM 1411 C CA . SER A 1 182 ? 7.496 19.688 -2.205 1 98.62 182 SER A CA 1
ATOM 1412 C C . SER A 1 182 ? 7.922 18.234 -1.992 1 98.62 182 SER A C 1
ATOM 1414 O O . SER A 1 182 ? 9.023 17.984 -1.507 1 98.62 182 SER A O 1
ATOM 1416 N N . LEU A 1 183 ? 7.023 17.297 -2.311 1 97.19 183 LEU A N 1
ATOM 1417 C CA . LEU A 1 183 ? 7.352 15.891 -2.113 1 97.19 183 LEU A CA 1
ATOM 1418 C C . LEU A 1 183 ? 8.477 15.461 -3.045 1 97.19 183 LEU A C 1
ATOM 1420 O O . LEU A 1 183 ? 9.414 14.773 -2.619 1 97.19 183 LEU A O 1
ATOM 1424 N N . PRO A 1 184 ? 8.484 15.844 -4.352 1 96.62 184 PRO A N 1
ATOM 1425 C CA . PRO A 1 184 ? 9.617 15.461 -5.199 1 96.62 184 PRO A CA 1
ATOM 1426 C C . PRO A 1 184 ? 10.953 15.945 -4.652 1 96.62 184 PRO A C 1
ATOM 1428 O O . PRO A 1 184 ? 11.961 15.25 -4.777 1 96.62 184 PRO A O 1
ATOM 1431 N N . LYS A 1 185 ? 10.977 17.078 -4.023 1 97.06 185 LYS A N 1
ATOM 1432 C CA . LYS A 1 185 ? 12.219 17.625 -3.492 1 97.06 185 LYS A CA 1
ATOM 1433 C C . LYS A 1 185 ? 12.594 16.953 -2.172 1 97.06 185 LYS A C 1
ATOM 1435 O O . LYS A 1 185 ? 13.727 17.078 -1.706 1 97.06 185 LYS A O 1
ATOM 1440 N N . LEU A 1 186 ? 11.625 16.344 -1.571 1 94.94 186 LEU A N 1
ATOM 1441 C CA . LEU A 1 186 ? 11.867 15.656 -0.307 1 94.94 186 LEU A CA 1
ATOM 1442 C C . LEU A 1 186 ? 12.391 14.242 -0.548 1 94.94 186 LEU A C 1
ATOM 1444 O O . LEU A 1 186 ? 13.141 13.711 0.267 1 94.94 186 LEU A O 1
ATOM 1448 N N . ILE A 1 187 ? 12.078 13.602 -1.637 1 89.06 187 ILE A N 1
ATOM 1449 C CA . ILE A 1 187 ? 12.297 12.195 -1.932 1 89.06 187 ILE A CA 1
ATOM 1450 C C . ILE A 1 187 ? 13.789 11.875 -1.842 1 89.06 187 ILE A C 1
ATOM 1452 O O . ILE A 1 187 ? 14.18 10.891 -1.213 1 89.06 187 ILE A O 1
ATOM 1456 N N . PRO A 1 188 ? 14.727 12.742 -2.355 1 88.19 188 PRO A N 1
ATOM 1457 C CA . PRO A 1 188 ? 16.141 12.406 -2.277 1 88.19 188 PRO A CA 1
ATOM 1458 C C . PRO A 1 188 ? 16.641 12.258 -0.84 1 88.19 188 PRO A C 1
ATOM 1460 O O . PRO A 1 188 ? 17.578 11.492 -0.58 1 88.19 188 PRO A O 1
ATOM 1463 N N . SER A 1 189 ? 16 12.93 0.073 1 88.19 189 SER A N 1
ATOM 1464 C CA . SER A 1 189 ? 16.406 12.875 1.473 1 88.19 189 SER A CA 1
ATOM 1465 C C . SER A 1 189 ? 15.828 11.648 2.17 1 88.19 189 SER A C 1
ATOM 1467 O O . SER A 1 189 ? 16.516 10.984 2.947 1 88.19 189 SER A O 1
ATOM 1469 N N . VAL A 1 190 ? 14.617 11.305 1.886 1 85.75 190 VAL A N 1
ATOM 1470 C CA . VAL A 1 190 ? 13.922 10.242 2.602 1 85.75 190 VAL A CA 1
ATOM 1471 C C . VAL A 1 190 ? 14.219 8.898 1.948 1 85.75 190 VAL A C 1
ATOM 1473 O O . VAL A 1 190 ? 14.148 7.855 2.604 1 85.75 190 VAL A O 1
ATOM 1476 N N . MET A 1 191 ? 14.406 8.938 0.604 1 82.69 191 MET A N 1
ATOM 1477 C CA . MET A 1 191 ? 14.703 7.742 -0.179 1 82.69 191 MET A CA 1
ATOM 1478 C C . MET A 1 191 ? 15.781 8.023 -1.22 1 82.69 191 MET A C 1
ATOM 1480 O O . MET A 1 191 ? 15.492 8.078 -2.416 1 82.69 191 MET A O 1
ATOM 1484 N N . PRO A 1 192 ? 16.984 8.031 -0.748 1 82.56 192 PRO A N 1
ATOM 1485 C CA . PRO A 1 192 ? 18.078 8.453 -1.634 1 82.56 192 PRO A CA 1
ATOM 1486 C C . PRO A 1 192 ? 18.188 7.586 -2.887 1 82.56 192 PRO A C 1
ATOM 1488 O O . PRO A 1 192 ? 18.594 8.07 -3.945 1 82.56 192 PRO A O 1
ATOM 1491 N N . PHE A 1 193 ? 17.75 6.402 -2.818 1 76.62 193 PHE A N 1
ATOM 1492 C CA . PHE A 1 193 ? 17.875 5.492 -3.951 1 76.62 193 PHE A CA 1
ATOM 1493 C C . PHE A 1 193 ? 16.828 5.809 -5.02 1 76.62 193 PHE A C 1
ATOM 1495 O O . PHE A 1 193 ? 16.922 5.309 -6.141 1 76.62 193 PHE A O 1
ATOM 1502 N N . LEU A 1 194 ? 15.945 6.703 -4.719 1 81.81 194 LEU A N 1
ATOM 1503 C CA . LEU A 1 194 ? 14.938 7.113 -5.688 1 81.81 194 LEU A CA 1
ATOM 1504 C C . LEU A 1 194 ? 15.195 8.531 -6.18 1 81.81 194 LEU A C 1
ATOM 1506 O O . LEU A 1 194 ? 14.344 9.133 -6.836 1 81.81 194 LEU A O 1
ATOM 1510 N N . LYS A 1 195 ? 16.359 9.094 -5.871 1 85.38 195 LYS A N 1
ATOM 1511 C CA . LYS A 1 195 ? 16.672 10.492 -6.137 1 85.38 195 LYS A CA 1
ATOM 1512 C C . LYS A 1 195 ? 16.547 10.812 -7.625 1 85.38 195 LYS A C 1
ATOM 1514 O O . LYS A 1 195 ? 16.203 11.938 -7.996 1 85.38 195 LYS A O 1
ATOM 1519 N N . HIS A 1 196 ? 16.75 9.859 -8.539 1 83.5 196 HIS A N 1
ATOM 1520 C CA . HIS A 1 196 ? 16.734 10.133 -9.977 1 83.5 196 HIS A CA 1
ATOM 1521 C C . HIS A 1 196 ? 15.367 9.844 -10.57 1 83.5 196 HIS A C 1
ATOM 1523 O O . HIS A 1 196 ? 15.148 10.055 -11.773 1 83.5 196 HIS A O 1
ATOM 1529 N N . PHE A 1 197 ? 14.43 9.445 -9.781 1 82.56 197 PHE A N 1
ATOM 1530 C CA . PHE A 1 197 ? 13.117 9.07 -10.289 1 82.56 197 PHE A CA 1
ATOM 1531 C C . PHE A 1 197 ? 12.031 9.961 -9.695 1 82.56 197 PHE A C 1
ATOM 1533 O O . PHE A 1 197 ? 10.852 9.586 -9.672 1 82.56 197 PHE A O 1
ATOM 1540 N N . THR A 1 198 ? 12.469 11.117 -9.219 1 90.31 198 THR A N 1
ATOM 1541 C CA . THR A 1 198 ? 11.531 12.031 -8.586 1 90.31 198 THR A CA 1
ATOM 1542 C C . THR A 1 198 ? 10.461 12.484 -9.57 1 90.31 198 THR A C 1
ATOM 1544 O O . THR A 1 198 ? 9.367 12.883 -9.172 1 90.31 198 THR A O 1
ATOM 1547 N N . PHE A 1 199 ? 10.766 12.453 -10.867 1 90.19 199 PHE A N 1
ATOM 1548 C CA . PHE A 1 199 ? 9.836 12.875 -11.906 1 90.19 199 PHE A CA 1
ATOM 1549 C C . PHE A 1 199 ? 8.617 11.969 -11.945 1 90.19 199 PHE A C 1
ATOM 1551 O O . PHE A 1 199 ? 7.578 12.336 -12.492 1 90.19 199 PHE A O 1
ATOM 1558 N N . LEU A 1 200 ? 8.703 10.781 -11.359 1 88.75 200 LEU A N 1
ATOM 1559 C CA . LEU A 1 200 ? 7.598 9.828 -11.359 1 88.75 200 LEU A CA 1
ATOM 1560 C C . LEU A 1 200 ? 6.648 10.094 -10.195 1 88.75 200 LEU A C 1
ATOM 1562 O O . LEU A 1 200 ? 5.566 9.508 -10.125 1 88.75 200 LEU A O 1
ATOM 1566 N N . CYS A 1 201 ? 7.023 10.945 -9.258 1 94 201 CYS A N 1
ATOM 1567 C CA . CYS A 1 201 ? 6.176 11.242 -8.109 1 94 201 CYS A CA 1
ATOM 1568 C C . CYS A 1 201 ? 4.953 12.047 -8.523 1 94 201 CYS A C 1
ATOM 1570 O O . CYS A 1 201 ? 5.082 13.188 -8.984 1 94 201 CYS A O 1
ATOM 1572 N N . HIS A 1 202 ? 3.777 11.492 -8.375 1 95.5 202 HIS A N 1
ATOM 1573 C CA . HIS A 1 202 ? 2.576 12.188 -8.828 1 95.5 202 HIS A CA 1
ATOM 1574 C C . HIS A 1 202 ? 1.821 12.805 -7.656 1 95.5 202 HIS A C 1
ATOM 1576 O O . HIS A 1 202 ? 0.706 13.305 -7.828 1 95.5 202 HIS A O 1
ATOM 1582 N N . GLN A 1 203 ? 2.314 12.758 -6.5 1 97.19 203 GLN A N 1
ATOM 1583 C CA . GLN A 1 203 ? 1.949 13.555 -5.336 1 97.19 203 GLN A CA 1
ATOM 1584 C C . GLN A 1 203 ? 2.912 14.727 -5.148 1 97.19 203 GLN A C 1
ATOM 1586 O O . GLN A 1 203 ? 4.07 14.531 -4.77 1 97.19 203 GLN A O 1
ATOM 1591 N N . GLN A 1 204 ? 2.436 15.945 -5.285 1 98.19 204 GLN A N 1
ATOM 1592 C CA . GLN A 1 204 ? 3.365 17.062 -5.426 1 98.19 204 GLN A CA 1
ATOM 1593 C C . GLN A 1 204 ? 3.447 17.875 -4.137 1 98.19 204 GLN A C 1
ATOM 1595 O O . GLN A 1 204 ? 4.535 18.078 -3.598 1 98.19 204 GLN A O 1
ATOM 1600 N N . TRP A 1 205 ? 2.316 18.297 -3.619 1 98.56 205 TRP A N 1
ATOM 1601 C CA . TRP A 1 205 ? 2.27 19.234 -2.5 1 98.56 205 TRP A CA 1
ATOM 1602 C C . TRP A 1 205 ? 3.27 20.359 -2.695 1 98.56 205 TRP A C 1
ATOM 1604 O O . TRP A 1 205 ? 4.203 20.531 -1.904 1 98.56 205 TRP A O 1
ATOM 1614 N N . PRO A 1 206 ? 2.957 21.25 -3.662 1 98.75 206 PRO A N 1
ATOM 1615 C CA . PRO A 1 206 ? 3.902 22.328 -3.99 1 98.75 206 PRO A CA 1
ATOM 1616 C C . PRO A 1 206 ? 3.818 23.5 -3.023 1 98.75 206 PRO A C 1
ATOM 1618 O O . PRO A 1 206 ? 3.467 24.609 -3.426 1 98.75 206 PRO A O 1
ATOM 1621 N N . SER A 1 207 ? 4.281 23.266 -1.812 1 98.94 207 SER A N 1
ATOM 1622 C CA . SER A 1 207 ? 4.227 24.266 -0.761 1 98.94 207 SER A CA 1
ATOM 1623 C C . SER A 1 207 ? 5.062 25.5 -1.125 1 98.94 207 SER A C 1
ATOM 1625 O O . SER A 1 207 ? 4.715 26.625 -0.766 1 98.94 207 SER A O 1
ATOM 1627 N N . GLU A 1 208 ? 6.133 25.266 -1.86 1 98.88 208 GLU A N 1
ATOM 1628 C CA . GLU A 1 208 ? 7 26.375 -2.242 1 98.88 208 GLU A CA 1
ATOM 1629 C C . GLU A 1 208 ? 6.262 27.375 -3.133 1 98.88 208 GLU A C 1
ATOM 1631 O O . GLU A 1 208 ? 6.543 28.562 -3.094 1 98.88 208 GLU A O 1
ATOM 1636 N N . LYS A 1 209 ? 5.352 26.891 -3.891 1 98.81 209 LYS A N 1
ATOM 1637 C CA . LYS A 1 209 ? 4.539 27.766 -4.727 1 98.81 209 LYS A CA 1
ATOM 1638 C C . LYS A 1 209 ? 3.348 28.328 -3.949 1 98.81 209 LYS A C 1
ATOM 1640 O O . LYS A 1 209 ? 3.061 29.516 -4.012 1 98.81 209 LYS A O 1
ATOM 1645 N N . SER A 1 210 ? 2.699 27.469 -3.203 1 98.88 210 SER A N 1
ATOM 1646 C CA . SER A 1 210 ? 1.472 27.844 -2.504 1 98.88 210 SER A CA 1
ATOM 1647 C C . SER A 1 210 ? 1.736 28.891 -1.439 1 98.88 210 SER A C 1
ATOM 1649 O O . SER A 1 210 ? 0.907 29.781 -1.217 1 98.88 210 SER A O 1
ATOM 1651 N N . ILE A 1 211 ? 2.867 28.844 -0.794 1 98.88 211 ILE A N 1
ATOM 1652 C CA . ILE A 1 211 ? 3.141 29.75 0.315 1 98.88 211 ILE A CA 1
ATOM 1653 C C . ILE A 1 211 ? 3.303 31.172 -0.21 1 98.88 211 ILE A C 1
ATOM 1655 O O . ILE A 1 211 ? 3.061 32.125 0.516 1 98.88 211 ILE A O 1
ATOM 1659 N N . GLN A 1 212 ? 3.678 31.312 -1.443 1 98.75 212 GLN A N 1
ATOM 1660 C CA . GLN A 1 212 ? 3.863 32.625 -2.064 1 98.75 212 GLN A CA 1
ATOM 1661 C C . GLN A 1 212 ? 2.521 33.281 -2.322 1 98.75 212 GLN A C 1
ATOM 1663 O O . GLN A 1 212 ? 2.463 34.5 -2.5 1 98.75 212 GLN A O 1
ATOM 1668 N N . ARG A 1 213 ? 1.472 32.562 -2.309 1 98.5 213 ARG A N 1
ATOM 1669 C CA . ARG A 1 213 ? 0.139 33.094 -2.582 1 98.5 213 ARG A CA 1
ATOM 1670 C C . ARG A 1 213 ? -0.504 33.625 -1.311 1 98.5 213 ARG A C 1
ATOM 1672 O O . ARG A 1 213 ? -1.512 34.344 -1.373 1 98.5 213 ARG A O 1
ATOM 1679 N N . ILE A 1 214 ? 0.061 33.312 -0.182 1 98.75 214 ILE A N 1
ATOM 1680 C CA . ILE A 1 214 ? -0.431 33.844 1.087 1 98.75 214 ILE A CA 1
ATOM 1681 C C . ILE A 1 214 ? 0.103 35.25 1.302 1 98.75 214 ILE A C 1
ATOM 1683 O O . ILE A 1 214 ? 1.307 35.469 1.492 1 98.75 214 ILE A O 1
ATOM 1687 N N . ALA A 1 215 ? -0.814 36.219 1.395 1 97.94 215 ALA A N 1
ATOM 1688 C CA . ALA A 1 215 ? -0.379 37.594 1.262 1 97.94 215 ALA A CA 1
ATOM 1689 C C . ALA A 1 215 ? -0.491 38.344 2.592 1 97.94 215 ALA A C 1
ATOM 1691 O O . ALA A 1 215 ? 0.252 39.312 2.846 1 97.94 215 ALA A O 1
ATOM 1692 N N . LYS A 1 216 ? -1.395 38 3.467 1 97.75 216 LYS A N 1
ATOM 1693 C CA . LYS A 1 216 ? -1.691 38.875 4.598 1 97.75 216 LYS A CA 1
ATOM 1694 C C . LYS A 1 216 ? -1.863 38.062 5.883 1 97.75 216 LYS A C 1
ATOM 1696 O O . LYS A 1 216 ? -2.217 38.625 6.926 1 97.75 216 LYS A O 1
ATOM 1701 N N . THR A 1 217 ? -1.679 36.781 5.836 1 98.12 217 THR A N 1
ATOM 1702 C CA . THR A 1 217 ? -1.853 35.938 6.996 1 98.12 217 THR A CA 1
ATOM 1703 C C . THR A 1 217 ? -0.547 35.812 7.777 1 98.12 217 THR A C 1
ATOM 1705 O O . THR A 1 217 ? 0.496 35.469 7.203 1 98.12 217 THR A O 1
ATOM 1708 N N . PRO A 1 218 ? -0.543 36.156 9.094 1 98.69 218 PRO A N 1
ATOM 1709 C CA . PRO A 1 218 ? 0.641 35.875 9.906 1 98.69 218 PRO A CA 1
ATOM 1710 C C . PRO A 1 218 ? 1.006 34.375 9.891 1 98.69 218 PRO A C 1
ATOM 1712 O O . PRO A 1 218 ? 0.119 33.531 9.906 1 98.69 218 PRO A O 1
ATOM 1715 N N . ILE A 1 219 ? 2.334 34.094 9.906 1 98.88 219 ILE A N 1
ATOM 1716 C CA . ILE A 1 219 ? 2.785 32.719 9.836 1 98.88 219 ILE A CA 1
ATOM 1717 C C . ILE A 1 219 ? 3.801 32.438 10.945 1 98.88 219 ILE A C 1
ATOM 1719 O O . ILE A 1 219 ? 4.707 33.25 11.172 1 98.88 219 ILE A O 1
ATOM 1723 N N . LEU A 1 220 ? 3.613 31.391 11.664 1 98.88 220 LEU A N 1
ATOM 1724 C CA . LEU A 1 220 ? 4.598 30.859 12.602 1 98.88 220 LEU A CA 1
ATOM 1725 C C . LEU A 1 220 ? 5.297 29.641 12.016 1 98.88 220 LEU A C 1
ATOM 1727 O O . LEU A 1 220 ? 4.645 28.641 11.703 1 98.88 220 LEU A O 1
ATOM 1731 N N . PHE A 1 221 ? 6.602 29.719 11.859 1 98.88 221 PHE A N 1
ATOM 1732 C CA . PHE A 1 221 ? 7.43 28.609 11.422 1 98.88 221 PHE A CA 1
ATOM 1733 C C . PHE A 1 221 ? 8.102 27.938 12.617 1 98.88 221 PHE A C 1
ATOM 1735 O O . PHE A 1 221 ? 8.891 28.562 13.328 1 98.88 221 PHE A O 1
ATOM 1742 N N . LEU A 1 222 ? 7.789 26.672 12.859 1 98.81 222 LEU A N 1
ATOM 1743 C CA . LEU A 1 222 ? 8.414 25.859 13.898 1 98.81 222 LEU A CA 1
ATOM 1744 C C . LEU A 1 222 ? 9.375 24.844 13.281 1 98.81 222 LEU A C 1
ATOM 1746 O O . LEU A 1 222 ? 8.938 23.844 12.695 1 98.81 222 LEU A O 1
ATOM 1750 N N . ALA A 1 223 ? 10.695 25.109 13.523 1 98.62 223 ALA A N 1
ATOM 1751 C CA . ALA A 1 223 ? 11.688 24.328 12.781 1 98.62 223 ALA A CA 1
ATOM 1752 C C . ALA A 1 223 ? 12.617 23.578 13.719 1 98.62 223 ALA A C 1
ATOM 1754 O O . ALA A 1 223 ? 13.289 24.188 14.562 1 98.62 223 ALA A O 1
ATOM 1755 N N . GLY A 1 224 ? 12.594 22.25 13.617 1 98.19 224 GLY A N 1
ATOM 1756 C CA . GLY A 1 224 ? 13.617 21.453 14.273 1 98.19 224 GLY A CA 1
ATOM 1757 C C . GLY A 1 224 ? 14.93 21.422 13.508 1 98.19 224 GLY A C 1
ATOM 1758 O O . GLY A 1 224 ? 14.984 20.891 12.398 1 98.19 224 GLY A O 1
ATOM 1759 N N . ALA A 1 225 ? 15.961 21.812 14.102 1 97.81 225 ALA A N 1
ATOM 1760 C CA . ALA A 1 225 ? 17.234 21.984 13.406 1 97.81 225 ALA A CA 1
ATOM 1761 C C . ALA A 1 225 ? 17.906 20.641 13.164 1 97.81 225 ALA A C 1
ATOM 1763 O O . ALA A 1 225 ? 18.812 20.531 12.328 1 97.81 225 ALA A O 1
ATOM 1764 N N . LYS A 1 226 ? 17.5 19.641 13.836 1 96.62 226 LYS A N 1
ATOM 1765 C CA . LYS A 1 226 ? 18.094 18.312 13.664 1 96.62 226 LYS A CA 1
ATOM 1766 C C . LYS A 1 226 ? 17.094 17.359 13.016 1 96.62 226 LYS A C 1
ATOM 1768 O O . LYS A 1 226 ? 17.156 16.141 13.234 1 96.62 226 LYS A O 1
ATOM 1773 N N . ASP A 1 227 ? 16.188 17.938 12.297 1 95.31 227 ASP A N 1
ATOM 1774 C CA . ASP A 1 227 ? 15.234 17.125 11.555 1 95.31 227 ASP A CA 1
ATOM 1775 C C . ASP A 1 227 ? 15.953 16.188 10.586 1 95.31 227 ASP A C 1
ATOM 1777 O O . ASP A 1 227 ? 16.578 16.641 9.633 1 95.31 227 ASP A O 1
ATOM 1781 N N . GLU A 1 228 ? 15.844 14.914 10.773 1 90.94 228 GLU A N 1
ATOM 1782 C CA . GLU A 1 228 ? 16.594 13.93 10.008 1 90.94 228 GLU A CA 1
ATOM 1783 C C . GLU A 1 228 ? 15.789 13.445 8.805 1 90.94 228 GLU A C 1
ATOM 1785 O O . GLU A 1 228 ? 16.328 12.766 7.922 1 90.94 228 GLU A O 1
ATOM 1790 N N . LEU A 1 229 ? 14.531 13.789 8.711 1 90.44 229 LEU A N 1
ATOM 1791 C CA . LEU A 1 229 ? 13.664 13.344 7.625 1 90.44 229 LEU A CA 1
ATOM 1792 C C . LEU A 1 229 ? 13.484 14.453 6.59 1 90.44 229 LEU A C 1
ATOM 1794 O O . LEU A 1 229 ? 13.641 14.219 5.387 1 90.44 229 LEU A O 1
ATOM 1798 N N . VAL A 1 230 ? 13.086 15.578 7.074 1 95.38 230 VAL A N 1
ATOM 1799 C CA . VAL A 1 230 ? 12.984 16.766 6.23 1 95.38 230 VAL A CA 1
ATOM 1800 C C . VAL A 1 230 ? 14.18 17.688 6.484 1 95.38 230 VAL A C 1
ATOM 1802 O O . VAL A 1 230 ? 14.297 18.281 7.555 1 95.38 230 VAL A O 1
ATOM 1805 N N . PRO A 1 231 ? 15.031 17.812 5.484 1 96.5 231 PRO A N 1
ATOM 1806 C CA . PRO A 1 231 ? 16.156 18.734 5.699 1 96.5 231 PRO A CA 1
ATOM 1807 C C . PRO A 1 231 ? 15.711 20.109 6.176 1 96.5 231 PRO A C 1
ATOM 1809 O O . PRO A 1 231 ? 14.82 20.719 5.582 1 96.5 231 PRO A O 1
ATOM 1812 N N . PRO A 1 232 ? 16.328 20.609 7.23 1 97.75 232 PRO A N 1
ATOM 1813 C CA . PRO A 1 232 ? 15.961 21.906 7.789 1 97.75 232 PRO A CA 1
ATOM 1814 C C . PRO A 1 232 ? 15.961 23.016 6.742 1 97.75 232 PRO A C 1
ATOM 1816 O O . PRO A 1 232 ? 15.211 24 6.867 1 97.75 232 PRO A O 1
ATOM 1819 N N . SER A 1 233 ? 16.703 22.859 5.699 1 98.31 233 SER A N 1
ATOM 1820 C CA . SER A 1 233 ? 16.766 23.859 4.645 1 98.31 233 SER A CA 1
ATOM 1821 C C . SER A 1 233 ? 15.406 24.062 3.988 1 98.31 233 SER A C 1
ATOM 1823 O O . SER A 1 233 ? 15.125 25.125 3.428 1 98.31 233 SER A O 1
ATOM 1825 N N . HIS A 1 234 ? 14.523 23.047 3.998 1 98.62 234 HIS A N 1
ATOM 1826 C CA . HIS A 1 234 ? 13.188 23.188 3.432 1 98.62 234 HIS A CA 1
ATOM 1827 C C . HIS A 1 234 ? 12.383 24.234 4.188 1 98.62 234 HIS A C 1
ATOM 1829 O O . HIS A 1 234 ? 11.734 25.094 3.576 1 98.62 234 HIS A O 1
ATOM 1835 N N . MET A 1 235 ? 12.453 24.188 5.531 1 98.81 235 MET A N 1
ATOM 1836 C CA . MET A 1 235 ? 11.734 25.172 6.344 1 98.81 235 MET A CA 1
ATOM 1837 C C . MET A 1 235 ? 12.312 26.578 6.129 1 98.81 235 MET A C 1
ATOM 1839 O O . MET A 1 235 ? 11.562 27.547 6.031 1 98.81 235 MET A O 1
ATOM 1843 N N . VAL A 1 236 ? 13.594 26.672 6.055 1 98.69 236 VAL A N 1
ATOM 1844 C CA . VAL A 1 236 ? 14.258 27.953 5.832 1 98.69 236 VAL A CA 1
ATOM 1845 C C . VAL A 1 236 ? 13.797 28.562 4.508 1 98.69 236 VAL A C 1
ATOM 1847 O O . VAL A 1 236 ? 13.422 29.734 4.441 1 98.69 236 VAL A O 1
ATOM 1850 N N . LYS A 1 237 ? 13.812 27.75 3.512 1 98.81 237 LYS A N 1
ATOM 1851 C CA . LYS A 1 237 ? 13.438 28.219 2.182 1 98.81 237 LYS A CA 1
ATOM 1852 C C . LYS A 1 237 ? 11.961 28.609 2.125 1 98.81 237 LYS A C 1
ATOM 1854 O O . LYS A 1 237 ? 11.594 29.562 1.444 1 98.81 237 LYS A O 1
ATOM 1859 N N . LEU A 1 238 ? 11.109 27.859 2.77 1 98.88 238 LEU A N 1
ATOM 1860 C CA . LEU A 1 238 ? 9.703 28.219 2.836 1 98.88 238 LEU A CA 1
ATOM 1861 C C . LEU A 1 238 ? 9.531 29.594 3.467 1 98.88 238 LEU A C 1
ATOM 1863 O O . LEU A 1 238 ? 8.734 30.406 2.986 1 98.88 238 LEU A O 1
ATOM 1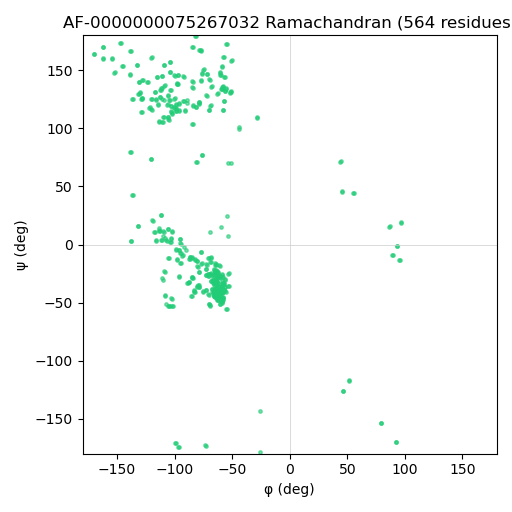867 N N . ASN A 1 239 ? 10.211 29.844 4.578 1 98.69 239 ASN A N 1
ATOM 1868 C CA . ASN A 1 239 ? 10.172 31.156 5.211 1 98.69 239 ASN A CA 1
ATOM 1869 C C . ASN A 1 239 ? 10.633 32.25 4.254 1 98.69 239 ASN A C 1
ATOM 1871 O O . ASN A 1 239 ? 10.031 33.344 4.199 1 98.69 239 ASN A O 1
ATOM 1875 N N . GLU A 1 240 ? 11.648 31.984 3.502 1 98.5 240 GLU A N 1
ATOM 1876 C CA . GLU A 1 240 ? 12.195 32.938 2.541 1 98.5 240 GLU A CA 1
ATOM 1877 C C . GLU A 1 240 ? 11.195 33.219 1.422 1 98.5 240 GLU A C 1
ATOM 1879 O O . GLU A 1 240 ? 11.078 34.375 0.958 1 98.5 240 GLU A O 1
ATOM 1884 N N . LEU A 1 241 ? 10.523 32.219 1.011 1 98.56 241 LEU A N 1
ATOM 1885 C CA . LEU A 1 241 ? 9.633 32.312 -0.137 1 98.56 241 LEU A CA 1
ATOM 1886 C C . LEU A 1 241 ? 8.305 32.969 0.259 1 98.56 241 LEU A C 1
ATOM 1888 O O . LEU A 1 241 ? 7.57 33.469 -0.6 1 98.56 241 LEU A O 1
ATOM 1892 N N . SER A 1 242 ? 7.953 32.906 1.568 1 98.12 242 SER A N 1
ATOM 1893 C CA . SER A 1 242 ? 6.699 33.5 2.02 1 98.12 242 SER A CA 1
ATOM 1894 C C . SER A 1 242 ? 6.664 35 1.724 1 98.12 242 SER A C 1
ATOM 1896 O O . SER A 1 242 ? 7.629 35.719 2 1 98.12 242 SER A O 1
ATOM 1898 N N . GLU A 1 243 ? 5.574 35.438 1.194 1 94.31 243 GLU A N 1
ATOM 1899 C CA . GLU A 1 243 ? 5.434 36.844 0.817 1 94.31 243 GLU A CA 1
ATOM 1900 C C . GLU A 1 243 ? 4.383 37.562 1.675 1 94.31 243 GLU A C 1
ATOM 1902 O O . GLU A 1 243 ? 3.887 38.625 1.312 1 94.31 243 GLU A O 1
ATOM 1907 N N . SER A 1 244 ? 4.02 36.875 2.723 1 96 244 SER A N 1
ATOM 1908 C CA . SER A 1 244 ? 3.018 37.5 3.582 1 96 244 SER A CA 1
ATOM 1909 C C . SER A 1 244 ? 3.5 38.844 4.094 1 96 244 SER A C 1
ATOM 1911 O O . SER A 1 244 ? 4.664 39 4.477 1 96 244 SER A O 1
ATOM 1913 N N . ARG A 1 245 ? 2.625 39.875 4.066 1 96.56 245 ARG A N 1
ATOM 1914 C CA . ARG A 1 245 ? 2.936 41.188 4.594 1 96.56 245 ARG A CA 1
ATOM 1915 C C . ARG A 1 245 ? 2.738 41.25 6.105 1 96.56 245 ARG A C 1
ATOM 1917 O O . ARG A 1 245 ? 3.213 42.156 6.77 1 96.56 245 ARG A O 1
ATOM 1924 N N . ALA A 1 246 ? 2.074 40.188 6.598 1 96.31 246 ALA A N 1
ATOM 1925 C CA . ALA A 1 246 ? 1.909 40.094 8.047 1 96.31 246 ALA A CA 1
ATOM 1926 C C . ALA A 1 246 ? 3.154 39.5 8.703 1 96.31 246 ALA A C 1
ATOM 1928 O O . ALA A 1 246 ? 4.145 39.219 8.023 1 96.31 246 ALA A O 1
ATOM 1929 N N . GLU A 1 247 ? 3.074 39.406 9.992 1 96 247 GLU A N 1
ATOM 1930 C CA . GLU A 1 247 ? 4.219 38.906 10.758 1 96 247 GLU A CA 1
ATOM 1931 C C . GLU A 1 247 ? 4.562 37.469 10.391 1 96 247 GLU A C 1
ATOM 1933 O O . GLU A 1 247 ? 3.678 36.625 10.305 1 96 247 GLU A O 1
ATOM 1938 N N . LYS A 1 248 ? 5.832 37.281 10.125 1 97.69 248 LYS A N 1
ATOM 1939 C CA . LYS A 1 248 ? 6.414 35.938 10 1 97.69 248 LYS A CA 1
ATOM 1940 C C . LYS A 1 248 ? 7.34 35.656 11.172 1 97.69 248 LYS A C 1
ATOM 1942 O O . LYS A 1 248 ? 8.438 36.219 11.273 1 97.69 248 LYS A O 1
ATOM 1947 N N . THR A 1 249 ? 6.863 34.781 11.984 1 98.12 249 THR A N 1
ATOM 1948 C CA . THR A 1 249 ? 7.637 34.406 13.164 1 98.12 249 THR A CA 1
ATOM 1949 C C . THR A 1 249 ? 8.445 33.125 12.891 1 98.12 249 THR A C 1
ATOM 1951 O O . THR A 1 249 ? 7.883 32.094 12.547 1 98.12 249 THR A O 1
ATOM 1954 N N . TRP A 1 250 ? 9.75 33.25 13.039 1 98.19 250 TRP A N 1
ATOM 1955 C CA . TRP A 1 250 ? 10.672 32.156 12.844 1 98.19 250 TRP A CA 1
ATOM 1956 C C . TRP A 1 250 ? 11.156 31.594 14.18 1 98.19 250 TRP A C 1
ATOM 1958 O O . TRP A 1 250 ? 11.828 32.312 14.938 1 98.19 250 TRP A O 1
ATOM 1968 N N . CYS A 1 251 ? 10.812 30.359 14.492 1 98.5 251 CYS A N 1
ATOM 1969 C CA . CYS A 1 251 ? 11.266 29.703 15.711 1 98.5 251 CYS A CA 1
ATOM 1970 C C . CYS A 1 251 ? 12.047 28.438 15.391 1 98.5 251 CYS A C 1
ATOM 1972 O O . CYS A 1 251 ? 11.477 27.453 14.891 1 98.5 251 CYS A O 1
ATOM 1974 N N . VAL A 1 252 ? 13.312 28.422 15.75 1 98.38 252 VAL A N 1
ATOM 1975 C CA . VAL A 1 252 ? 14.18 27.281 15.5 1 98.38 252 VAL A CA 1
ATOM 1976 C C . VAL A 1 252 ? 14.5 26.578 16.812 1 98.38 252 VAL A C 1
ATOM 1978 O O . VAL A 1 252 ? 14.734 27.234 17.828 1 98.38 252 VAL A O 1
ATOM 1981 N N . PHE A 1 253 ? 14.445 25.281 16.797 1 98.56 253 PHE A N 1
ATOM 1982 C CA . PHE A 1 253 ? 14.789 24.453 17.938 1 98.56 253 PHE A CA 1
ATOM 1983 C C . PHE A 1 253 ? 16.047 23.625 17.656 1 98.56 253 PHE A C 1
ATOM 1985 O O . PHE A 1 253 ? 15.977 22.609 16.969 1 98.56 253 PHE A O 1
ATOM 1992 N N . PRO A 1 254 ? 17.125 24.016 18.266 1 97.75 254 PRO A N 1
ATOM 1993 C CA . PRO A 1 254 ? 18.438 23.484 17.875 1 97.75 254 PRO A CA 1
ATOM 1994 C C . PRO A 1 254 ? 18.516 21.953 18 1 97.75 254 PRO A C 1
ATOM 1996 O O . PRO A 1 254 ? 19.234 21.312 17.219 1 97.75 254 PRO A O 1
ATOM 1999 N N . ASN A 1 255 ? 17.812 21.406 18.922 1 97.38 255 ASN A N 1
ATOM 2000 C CA . ASN A 1 255 ? 17.922 19.969 19.141 1 97.38 255 ASN A CA 1
ATOM 2001 C C . ASN A 1 255 ? 16.641 19.234 18.703 1 97.38 255 ASN A C 1
ATOM 2003 O O . ASN A 1 255 ? 16.5 18.047 18.938 1 97.38 255 ASN A O 1
ATOM 2007 N N . GLY A 1 256 ? 15.742 20.016 18.078 1 97 256 GLY A N 1
ATOM 2008 C CA . GLY A 1 256 ? 14.492 19.406 17.641 1 97 256 GLY A CA 1
ATOM 2009 C C . GLY A 1 256 ? 14.664 18.5 16.438 1 97 256 GLY A C 1
ATOM 2010 O O . GLY A 1 256 ? 15.312 18.875 15.453 1 97 256 GLY A O 1
ATOM 2011 N N . MET A 1 257 ? 14.172 17.281 16.516 1 95.06 257 MET A N 1
ATOM 2012 C CA . MET A 1 257 ? 14.133 16.328 15.414 1 95.06 257 MET A CA 1
ATOM 2013 C C . MET A 1 257 ? 12.766 16.344 14.727 1 95.06 257 MET A C 1
ATOM 2015 O O . MET A 1 257 ? 11.953 17.234 14.984 1 95.06 257 MET A O 1
ATOM 2019 N N . HIS A 1 258 ? 12.586 15.406 13.773 1 92.38 258 HIS A N 1
ATOM 2020 C CA . HIS A 1 258 ? 11.359 15.477 12.984 1 92.38 258 HIS A CA 1
ATOM 2021 C C . HIS A 1 258 ? 10.133 15.258 13.859 1 92.38 258 HIS A C 1
ATOM 2023 O O . HIS A 1 258 ? 9.109 15.93 13.68 1 92.38 258 HIS A O 1
ATOM 2029 N N . ASN A 1 259 ? 10.281 14.359 14.82 1 88.81 259 ASN A N 1
ATOM 2030 C CA . ASN A 1 259 ? 9.094 13.953 15.562 1 88.81 259 ASN A CA 1
ATOM 2031 C C . ASN A 1 259 ? 9.141 14.43 17.016 1 88.81 259 ASN A C 1
ATOM 2033 O O . ASN A 1 259 ? 8.219 14.164 17.781 1 88.81 259 ASN A O 1
ATOM 2037 N N . ASP A 1 260 ? 10.148 15.188 17.391 1 91.62 260 ASP A N 1
ATOM 2038 C CA . ASP A 1 260 ? 10.203 15.539 18.812 1 91.62 260 ASP A CA 1
ATOM 2039 C C . ASP A 1 260 ? 10.438 17.031 19 1 91.62 260 ASP A C 1
ATOM 2041 O O . ASP A 1 260 ? 10.812 17.484 20.078 1 91.62 260 ASP A O 1
ATOM 2045 N N . THR A 1 261 ? 10.227 17.75 17.938 1 95.19 261 THR A N 1
ATOM 2046 C CA . THR A 1 261 ? 10.344 19.203 18.047 1 95.19 261 THR A CA 1
ATOM 2047 C C . THR A 1 261 ? 9.367 19.75 19.094 1 95.19 261 THR A C 1
ATOM 2049 O O . THR A 1 261 ? 9.695 20.672 19.844 1 95.19 261 THR A O 1
ATOM 2052 N N . CYS A 1 262 ? 8.203 19.172 19.188 1 94.19 262 CYS A N 1
ATOM 2053 C CA . CYS A 1 262 ? 7.164 19.625 20.109 1 94.19 262 CYS A CA 1
ATOM 2054 C C . CYS A 1 262 ? 7.566 19.375 21.562 1 94.19 262 CYS A C 1
ATOM 2056 O O . CYS A 1 262 ? 6.957 19.906 22.484 1 94.19 262 CYS A O 1
ATOM 2058 N N . MET A 1 263 ? 8.609 18.609 21.75 1 93.5 263 MET A N 1
ATOM 2059 C CA . MET A 1 263 ? 9.078 18.297 23.094 1 93.5 263 MET A CA 1
ATOM 2060 C C . MET A 1 263 ? 10.211 19.234 23.5 1 93.5 263 MET A C 1
ATOM 2062 O O . MET A 1 263 ? 10.648 19.219 24.656 1 93.5 263 MET A O 1
ATOM 2066 N N . GLN A 1 264 ? 10.648 20.078 22.609 1 96.38 264 GLN A N 1
ATOM 2067 C CA . GLN A 1 264 ? 11.773 20.969 22.891 1 96.38 264 GLN A CA 1
ATOM 2068 C C . GLN A 1 264 ? 11.344 22.125 23.781 1 96.38 264 GLN A C 1
ATOM 2070 O O . GLN A 1 264 ? 10.219 22.625 23.672 1 96.38 264 GLN A O 1
ATOM 2075 N N . PRO A 1 265 ? 12.281 22.578 24.656 1 96.31 265 PRO A N 1
ATOM 2076 C CA . PRO A 1 265 ? 11.984 23.781 25.438 1 96.31 265 PRO A CA 1
ATOM 2077 C C . PRO A 1 265 ? 11.625 24.969 24.562 1 96.31 265 PRO A C 1
ATOM 2079 O O . PRO A 1 265 ? 12.266 25.219 23.531 1 96.31 265 PRO A O 1
ATOM 2082 N N . GLY A 1 266 ? 10.484 25.641 24.969 1 97.31 266 GLY A N 1
ATOM 2083 C CA . GLY A 1 266 ? 10.102 26.859 24.281 1 97.31 266 GLY A CA 1
ATOM 2084 C C . GLY A 1 266 ? 9.078 26.625 23.172 1 97.31 266 GLY A C 1
ATOM 2085 O O . GLY A 1 266 ? 8.5 27.578 22.656 1 97.31 266 GLY A O 1
ATOM 2086 N N . TYR A 1 267 ? 8.883 25.375 22.812 1 97.38 267 TYR A N 1
ATOM 2087 C CA . TYR A 1 267 ? 7.965 25.062 21.719 1 97.38 267 TYR A CA 1
ATOM 2088 C C . TYR A 1 267 ? 6.582 25.641 21.984 1 97.38 267 TYR A C 1
ATOM 2090 O O . TYR A 1 267 ? 6.07 26.438 21.188 1 97.38 267 TYR A O 1
ATOM 2098 N N . PHE A 1 268 ? 5.988 25.312 23.094 1 97.81 268 PHE A N 1
ATOM 2099 C CA . PHE A 1 268 ? 4.637 25.766 23.391 1 97.81 268 PHE A CA 1
ATOM 2100 C C . PHE A 1 268 ? 4.629 27.25 23.734 1 97.81 268 PHE A C 1
ATOM 2102 O O . PHE A 1 268 ? 3.646 27.953 23.469 1 97.81 268 PHE A O 1
ATOM 2109 N N . THR A 1 269 ? 5.707 27.797 24.219 1 97.88 269 THR A N 1
ATOM 2110 C CA . THR A 1 269 ? 5.832 29.219 24.453 1 97.88 269 THR A CA 1
ATOM 2111 C C . THR A 1 269 ? 5.738 29.984 23.125 1 97.88 269 THR A C 1
ATOM 2113 O O . THR A 1 269 ? 5.078 31.031 23.062 1 97.88 269 THR A O 1
ATOM 2116 N N . ALA A 1 270 ? 6.391 29.469 22.125 1 98.31 270 ALA A N 1
ATOM 2117 C CA . ALA A 1 270 ? 6.34 30.094 20.812 1 98.31 270 ALA A CA 1
ATOM 2118 C C . ALA A 1 270 ? 4.91 30.141 20.281 1 98.31 270 ALA A C 1
ATOM 2120 O O . ALA A 1 270 ? 4.477 31.156 19.734 1 98.31 270 ALA A O 1
ATOM 2121 N N . ILE A 1 271 ? 4.203 29.062 20.453 1 98.62 271 ILE A N 1
ATOM 2122 C CA . ILE A 1 271 ? 2.824 29 19.984 1 98.62 271 ILE A CA 1
ATOM 2123 C C . ILE A 1 271 ? 1.964 29.984 20.781 1 98.62 271 ILE A C 1
ATOM 2125 O O . ILE A 1 271 ? 1.179 30.734 20.188 1 98.62 271 ILE A O 1
ATOM 2129 N N . ARG A 1 272 ? 2.125 30.031 22.062 1 97.88 272 ARG A N 1
ATOM 2130 C CA . ARG A 1 272 ? 1.365 30.953 22.906 1 97.88 272 ARG A CA 1
ATOM 2131 C C . ARG A 1 272 ? 1.589 32.406 22.484 1 97.88 272 ARG A C 1
ATOM 2133 O O . ARG A 1 272 ? 0.631 33.156 22.312 1 97.88 272 ARG A O 1
ATOM 2140 N N . GLU A 1 273 ? 2.816 32.75 22.328 1 98 273 GLU A N 1
ATOM 2141 C CA . GLU A 1 273 ? 3.166 34.125 21.969 1 98 273 GLU A CA 1
ATOM 2142 C C . GLU A 1 273 ? 2.594 34.5 20.609 1 98 273 GLU A C 1
ATOM 2144 O O . GLU A 1 273 ? 2.104 35.625 20.422 1 98 273 GLU A O 1
ATOM 2149 N N . PHE A 1 274 ? 2.674 33.625 19.672 1 98.25 274 PHE A N 1
ATOM 2150 C CA . PHE A 1 274 ? 2.123 33.875 18.344 1 98.25 274 PHE A CA 1
ATOM 2151 C C . PHE A 1 274 ? 0.62 34.125 18.422 1 98.25 274 PHE A C 1
ATOM 2153 O O . PHE A 1 274 ? 0.11 35.094 17.828 1 98.25 274 PHE A O 1
ATOM 2160 N N . LEU A 1 275 ? -0.121 33.25 19.188 1 98.19 275 LEU A N 1
ATOM 2161 C CA . LEU A 1 275 ? -1.567 33.375 19.312 1 98.19 275 LEU A CA 1
ATOM 2162 C C . LEU A 1 275 ? -1.938 34.688 20.016 1 98.19 275 LEU A C 1
ATOM 2164 O O . LEU A 1 275 ? -2.854 35.406 19.578 1 98.19 275 LEU A O 1
ATOM 2168 N N . GLU A 1 276 ? -1.215 35.094 20.984 1 96.69 276 GLU A N 1
ATOM 2169 C CA . GLU A 1 276 ? -1.522 36.312 21.766 1 96.69 276 GLU A CA 1
ATOM 2170 C C . GLU A 1 276 ? -1.186 37.562 20.984 1 96.69 276 GLU A C 1
ATOM 2172 O O . GLU A 1 276 ? -1.963 38.531 20.984 1 96.69 276 GLU A O 1
ATOM 2177 N N . SER A 1 277 ? -0.084 37.562 20.297 1 96.44 277 SER A N 1
ATOM 2178 C CA . SER A 1 277 ? 0.416 38.781 19.672 1 96.44 277 SER A CA 1
ATOM 2179 C C . SER A 1 277 ? -0.158 38.969 18.281 1 96.44 277 SER A C 1
ATOM 2181 O O . SER A 1 277 ? -0.367 40.125 17.844 1 96.44 277 SER A O 1
ATOM 2183 N N . GLN A 1 278 ? -0.403 37.844 17.578 1 95.5 278 GLN A N 1
ATOM 2184 C CA . GLN A 1 278 ? -0.756 38 16.172 1 95.5 278 GLN A CA 1
ATOM 2185 C C . GLN A 1 278 ? -2.232 37.688 15.945 1 95.5 278 GLN A C 1
ATOM 2187 O O . GLN A 1 278 ? -2.828 38.188 14.977 1 95.5 278 GLN A O 1
ATOM 2192 N N . ILE A 1 279 ? -2.834 36.906 16.812 1 95.06 279 ILE A N 1
ATOM 2193 C CA . ILE A 1 279 ? -4.188 36.438 16.547 1 95.06 279 ILE A CA 1
ATOM 2194 C C . ILE A 1 279 ? -5.18 37.188 17.438 1 95.06 279 ILE A C 1
ATOM 2196 O O . ILE A 1 279 ? -6.156 37.75 16.953 1 95.06 279 ILE A O 1
ATOM 2200 N N . LEU A 1 280 ? -4.977 37.219 18.719 1 90.81 280 LEU A N 1
ATOM 2201 C CA . LEU A 1 280 ? -5.91 37.812 19.672 1 90.81 280 LEU A CA 1
ATOM 2202 C C . LEU A 1 280 ? -5.754 39.344 19.719 1 90.81 280 LEU A C 1
ATOM 2204 O O . LEU A 1 280 ? -6.707 40.062 20.031 1 90.81 280 LEU A O 1
ATOM 2208 N N . LYS A 1 281 ? -4.613 39.875 19.594 1 74.94 281 LYS A N 1
ATOM 2209 C CA . LYS A 1 281 ? -4.457 41.344 19.625 1 74.94 281 LYS A CA 1
ATOM 2210 C C . LYS A 1 281 ? -5.145 41.969 18.422 1 74.94 281 LYS A C 1
ATOM 2212 O O . LYS A 1 281 ? -5.605 43.125 18.5 1 74.94 281 LYS A O 1
ATOM 2217 N N . GLN A 1 282 ? -5.168 41.281 17.438 1 58.78 282 GLN A N 1
ATOM 2218 C CA . GLN A 1 282 ? -5.82 41.844 16.266 1 58.78 282 GLN A CA 1
ATOM 2219 C C . GLN A 1 282 ? -7.324 42 16.484 1 58.78 282 GLN A C 1
ATOM 2221 O O . GLN A 1 282 ? -7.965 42.844 15.867 1 58.78 282 GLN A O 1
ATOM 2226 N N . THR A 1 283 ? -7.859 41.188 17.344 1 50.22 283 THR A N 1
ATOM 2227 C CA . THR A 1 283 ? -9.297 41.25 17.609 1 50.22 283 THR A CA 1
ATOM 2228 C C . THR A 1 283 ? -9.602 42.312 18.656 1 50.22 283 THR A C 1
ATOM 2230 O O . THR A 1 283 ? -10.758 42.719 18.797 1 50.22 283 THR A O 1
ATOM 2233 N N . SER A 1 284 ? -8.531 42.906 19.406 1 42.16 284 SER A N 1
ATOM 2234 C CA . SER A 1 284 ? -8.82 43.969 20.359 1 42.16 284 SER A CA 1
ATOM 2235 C C . SER A 1 284 ? -8.711 45.344 19.688 1 42.16 284 SER A C 1
ATOM 2237 O O . SER A 1 284 ? -7.875 45.531 18.797 1 42.16 284 SER A O 1
ATOM 2239 N N . MET B 1 1 ? 4.34 7.145 29.828 1 22.44 1 MET B N 1
ATOM 2240 C CA . MET B 1 1 ? 4.215 6.621 28.469 1 22.44 1 MET B CA 1
ATOM 2241 C C . MET B 1 1 ? 4.297 7.746 27.438 1 22.44 1 MET B C 1
ATOM 2243 O O . MET B 1 1 ? 3.588 8.75 27.562 1 22.44 1 MET B O 1
ATOM 2247 N N . THR B 1 2 ? 5.375 7.805 26.656 1 28.84 2 THR B N 1
ATOM 2248 C CA . THR B 1 2 ? 6.133 8.703 25.781 1 28.84 2 THR B CA 1
ATOM 2249 C C . THR B 1 2 ? 5.25 9.234 24.656 1 28.84 2 THR B C 1
ATOM 2251 O O . THR B 1 2 ? 4.352 8.539 24.188 1 28.84 2 THR B O 1
ATOM 2254 N N . VAL B 1 3 ? 5.301 10.43 24.344 1 33.72 3 VAL B N 1
ATOM 2255 C CA . VAL B 1 3 ? 4.984 11.445 23.344 1 33.72 3 VAL B CA 1
ATOM 2256 C C . VAL B 1 3 ? 4.914 10.805 21.969 1 33.72 3 VAL B C 1
ATOM 2258 O O . VAL B 1 3 ? 5.426 9.703 21.75 1 33.72 3 VAL B O 1
ATOM 2261 N N . THR B 1 4 ? 4.637 11.719 20.922 1 38.62 4 THR B N 1
ATOM 2262 C CA . THR B 1 4 ? 4.293 11.852 19.5 1 38.62 4 THR B CA 1
ATOM 2263 C C . THR B 1 4 ? 5.297 11.109 18.625 1 38.62 4 THR B C 1
ATOM 2265 O O . THR B 1 4 ? 6.176 11.727 18.031 1 38.62 4 THR B O 1
ATOM 2268 N N . GLY B 1 5 ? 5.922 10.133 19.234 1 38.16 5 GLY B N 1
ATOM 2269 C CA . GLY B 1 5 ? 7.02 9.562 18.469 1 38.16 5 GLY B CA 1
ATOM 2270 C C . GLY B 1 5 ? 6.613 9.125 17.078 1 38.16 5 GLY B C 1
ATOM 2271 O O . GLY B 1 5 ? 7.176 8.172 16.531 1 38.16 5 GLY B O 1
ATOM 2272 N N . LEU B 1 6 ? 5.465 9.422 16.688 1 43.56 6 LEU B N 1
ATOM 2273 C CA . LEU B 1 6 ? 5.285 8.922 15.336 1 43.56 6 LEU B CA 1
ATOM 2274 C C . LEU B 1 6 ? 6.406 9.406 14.422 1 43.56 6 LEU B C 1
ATOM 2276 O O . LEU B 1 6 ? 6.523 10.609 14.164 1 43.56 6 LEU B O 1
ATOM 2280 N N . THR B 1 7 ? 7.605 8.914 14.602 1 43.12 7 THR B N 1
ATOM 2281 C CA . THR B 1 7 ? 8.789 9.156 13.773 1 43.12 7 THR B CA 1
ATOM 2282 C C . THR B 1 7 ? 8.438 9.07 12.289 1 43.12 7 THR B C 1
ATOM 2284 O O . THR B 1 7 ? 7.691 8.18 11.875 1 43.12 7 THR B O 1
ATOM 2287 N N . GLY B 1 8 ? 8.305 10.156 11.734 1 54.81 8 GLY B N 1
ATOM 2288 C CA . GLY B 1 8 ? 8.398 10.07 10.281 1 54.81 8 GLY B CA 1
ATOM 2289 C C . GLY B 1 8 ? 9.266 8.914 9.812 1 54.81 8 GLY B C 1
ATOM 2290 O O . GLY B 1 8 ? 10.297 8.625 10.414 1 54.81 8 GLY B O 1
ATOM 2291 N N . LEU B 1 9 ? 8.695 7.871 9.242 1 59.91 9 LEU B N 1
ATOM 2292 C CA . LEU B 1 9 ? 9.406 6.66 8.844 1 59.91 9 LEU B CA 1
ATOM 2293 C C . LEU B 1 9 ? 10.344 6.941 7.676 1 59.91 9 LEU B C 1
ATOM 2295 O O . LEU B 1 9 ? 9.977 7.656 6.738 1 59.91 9 LEU B O 1
ATOM 2299 N N . THR B 1 10 ? 11.633 6.68 7.949 1 68.06 10 THR B N 1
ATOM 2300 C CA . THR B 1 10 ? 12.586 6.754 6.848 1 68.06 10 THR B CA 1
ATOM 2301 C C . THR B 1 10 ? 12.102 5.934 5.656 1 68.06 10 THR B C 1
ATOM 2303 O O . THR B 1 10 ? 11.203 5.102 5.793 1 68.06 10 THR B O 1
ATOM 2306 N N . GLY B 1 11 ? 12.578 6.242 4.52 1 73.69 11 GLY B N 1
ATOM 2307 C CA . GLY B 1 11 ? 12.258 5.531 3.291 1 73.69 11 GLY B CA 1
ATOM 2308 C C . GLY B 1 11 ? 12.477 4.035 3.391 1 73.69 11 GLY B C 1
ATOM 2309 O O . GLY B 1 11 ? 11.656 3.25 2.9 1 73.69 11 GLY B O 1
ATOM 2310 N N . VAL B 1 12 ? 13.453 3.607 4.094 1 74.5 12 VAL B N 1
ATOM 2311 C CA . VAL B 1 12 ? 13.789 2.195 4.23 1 74.5 12 VAL B CA 1
ATOM 2312 C C . VAL B 1 12 ? 12.758 1.499 5.109 1 74.5 12 VAL B C 1
ATOM 2314 O O . VAL B 1 12 ? 12.32 0.384 4.809 1 74.5 12 VAL B O 1
ATOM 2317 N N . ILE B 1 13 ? 12.344 2.18 6.113 1 78.38 13 ILE B N 1
ATOM 2318 C CA . ILE B 1 13 ? 11.328 1.629 7.012 1 78.38 13 ILE B CA 1
ATOM 2319 C C . ILE B 1 13 ? 10 1.508 6.273 1 78.38 13 ILE B C 1
ATOM 2321 O O . ILE B 1 13 ? 9.305 0.494 6.391 1 78.38 13 ILE B O 1
ATOM 2325 N N . LEU B 1 14 ? 9.773 2.473 5.484 1 78.62 14 LEU B N 1
ATOM 2326 C CA . LEU B 1 14 ? 8.531 2.459 4.727 1 78.62 14 LEU B CA 1
ATOM 2327 C C . LEU B 1 14 ? 8.523 1.323 3.707 1 78.62 14 LEU B C 1
ATOM 2329 O O . LEU B 1 14 ? 7.52 0.632 3.545 1 78.62 14 LEU B O 1
ATOM 2333 N N . LEU B 1 15 ? 9.648 1.149 3.088 1 80.5 15 LEU B N 1
ATOM 2334 C CA . LEU B 1 15 ? 9.75 0.059 2.125 1 80.5 15 LEU B CA 1
ATOM 2335 C C . LEU B 1 15 ? 9.586 -1.292 2.814 1 80.5 15 LEU B C 1
ATOM 2337 O O . LEU B 1 15 ? 8.938 -2.193 2.281 1 80.5 15 LEU B O 1
ATOM 2341 N N . TYR B 1 16 ? 10.234 -1.441 3.994 1 84.44 16 TYR B N 1
ATOM 2342 C CA . TYR B 1 16 ? 10.117 -2.682 4.754 1 84.44 16 TYR B CA 1
ATOM 2343 C C . TYR B 1 16 ? 8.672 -2.949 5.156 1 84.44 16 TYR B C 1
ATOM 2345 O O . TYR B 1 16 ? 8.195 -4.082 5.055 1 84.44 16 TYR B O 1
ATOM 2353 N N . MET B 1 17 ? 8.016 -1.934 5.402 1 82.75 17 MET B N 1
ATOM 2354 C CA . MET B 1 17 ? 6.668 -2.08 5.938 1 82.75 17 MET B CA 1
ATOM 2355 C C . MET B 1 17 ? 5.656 -2.281 4.816 1 82.75 17 MET B C 1
ATOM 2357 O O . MET B 1 17 ? 4.645 -2.961 5 1 82.75 17 MET B O 1
ATOM 2361 N N . TYR B 1 18 ? 5.934 -1.753 3.689 1 84.25 18 TYR B N 1
ATOM 2362 C CA . TYR B 1 18 ? 4.906 -1.723 2.656 1 84.25 18 TYR B CA 1
ATOM 2363 C C . TYR B 1 18 ? 5.289 -2.613 1.479 1 84.25 18 TYR B C 1
ATOM 2365 O O . TYR B 1 18 ? 4.625 -2.6 0.441 1 84.25 18 TYR B O 1
ATOM 2373 N N . GLN B 1 19 ? 6.273 -3.42 1.622 1 88.56 19 GLN B N 1
ATOM 2374 C CA . GLN B 1 19 ? 6.777 -4.203 0.499 1 88.56 19 GLN B CA 1
ATOM 2375 C C . GLN B 1 19 ? 5.715 -5.168 -0.02 1 88.56 19 GLN B C 1
ATOM 2377 O O . GLN B 1 19 ? 5.668 -5.457 -1.217 1 88.56 19 GLN B O 1
ATOM 2382 N N . CYS B 1 20 ? 4.797 -5.625 0.773 1 92.06 20 CYS B N 1
ATOM 2383 C CA . CYS B 1 20 ? 3.771 -6.551 0.306 1 92.06 20 CYS B CA 1
ATOM 2384 C C . CYS B 1 20 ? 2.848 -5.883 -0.705 1 92.06 20 CYS B C 1
ATOM 2386 O O . CYS B 1 20 ? 2.369 -6.531 -1.638 1 92.06 20 CYS B O 1
ATOM 2388 N N . LYS B 1 21 ? 2.635 -4.672 -0.535 1 88 21 LYS B N 1
ATOM 2389 C CA . LYS B 1 21 ? 1.802 -3.959 -1.498 1 88 21 LYS B CA 1
ATOM 2390 C C . LYS B 1 21 ? 2.496 -3.85 -2.854 1 88 21 LYS B C 1
ATOM 2392 O O . LYS B 1 21 ? 1.838 -3.84 -3.895 1 88 21 LYS B O 1
ATOM 2397 N N . LEU B 1 22 ? 3.811 -3.777 -2.805 1 86.69 22 LEU B N 1
ATOM 2398 C CA . LEU B 1 22 ? 4.594 -3.689 -4.031 1 86.69 22 LEU B CA 1
ATOM 2399 C C . LEU B 1 22 ? 4.73 -5.059 -4.691 1 86.69 22 LEU B C 1
ATOM 2401 O O . LEU B 1 22 ? 4.68 -5.168 -5.918 1 86.69 22 LEU B O 1
ATOM 2405 N N . ILE B 1 23 ? 4.852 -6.066 -3.871 1 91.94 23 ILE B N 1
ATOM 2406 C CA . ILE B 1 23 ? 5.109 -7.422 -4.352 1 91.94 23 ILE B CA 1
ATOM 2407 C C . ILE B 1 23 ? 3.809 -8.047 -4.855 1 91.94 23 ILE B C 1
ATOM 2409 O O . ILE B 1 23 ? 3.812 -8.797 -5.832 1 91.94 23 ILE B O 1
ATOM 2413 N N . TYR B 1 24 ? 2.705 -7.684 -4.18 1 93.88 24 TYR B N 1
ATOM 2414 C CA . TYR B 1 24 ? 1.398 -8.258 -4.484 1 93.88 24 TYR B CA 1
ATOM 2415 C C . TYR B 1 24 ? 0.41 -7.176 -4.898 1 93.88 24 TYR B C 1
ATOM 2417 O O . TYR B 1 24 ? -0.583 -6.934 -4.207 1 93.88 24 TYR B O 1
ATOM 2425 N N . PRO B 1 25 ? 0.575 -6.668 -6.082 1 90.56 25 PRO B N 1
ATOM 2426 C CA . PRO B 1 25 ? -0.313 -5.598 -6.539 1 90.56 25 PRO B CA 1
ATOM 2427 C C . PRO B 1 25 ? -1.694 -6.105 -6.945 1 90.56 25 PRO B C 1
ATOM 2429 O O . PRO B 1 25 ? -2.064 -6.027 -8.117 1 90.56 25 PRO B O 1
ATOM 2432 N N . ALA B 1 26 ? -2.52 -6.402 -5.977 1 92.12 26 ALA B N 1
ATOM 2433 C CA . ALA B 1 26 ? -3.781 -7.121 -6.145 1 92.12 26 ALA B CA 1
ATOM 2434 C C . ALA B 1 26 ? -4.828 -6.234 -6.816 1 92.12 26 ALA B C 1
ATOM 2436 O O . ALA B 1 26 ? -5.816 -6.73 -7.359 1 92.12 26 ALA B O 1
ATOM 2437 N N . SER B 1 27 ? -4.621 -4.934 -6.738 1 88.12 27 SER B N 1
ATOM 2438 C CA . SER B 1 27 ? -5.613 -4.02 -7.285 1 88.12 27 SER B CA 1
ATOM 2439 C C . SER B 1 27 ? -5.262 -3.602 -8.711 1 88.12 27 SER B C 1
ATOM 2441 O O . SER B 1 27 ? -5.941 -2.766 -9.305 1 88.12 27 SER B O 1
ATOM 2443 N N . TYR B 1 28 ? -4.223 -4.211 -9.164 1 85.38 28 TYR B N 1
ATOM 2444 C CA . TYR B 1 28 ? -3.809 -3.883 -10.523 1 85.38 28 TYR B CA 1
ATOM 2445 C C . TYR B 1 28 ? -4.043 -5.059 -11.461 1 85.38 28 TYR B C 1
ATOM 2447 O O . TYR B 1 28 ? -3.762 -6.207 -11.109 1 85.38 28 TYR B O 1
ATOM 2455 N N . PRO B 1 29 ? -4.418 -4.73 -12.766 1 86.38 29 PRO B N 1
ATOM 2456 C CA . PRO B 1 29 ? -4.898 -3.434 -13.25 1 86.38 29 PRO B CA 1
ATOM 2457 C C . PRO B 1 29 ? -6.098 -2.914 -12.461 1 86.38 29 PRO B C 1
ATOM 2459 O O . PRO B 1 29 ? -6.648 -3.631 -11.625 1 86.38 29 PRO B O 1
ATOM 2462 N N . GLU B 1 30 ? -6.457 -1.685 -12.758 1 83.44 30 GLU B N 1
ATOM 2463 C CA . GLU B 1 30 ? -7.582 -1.046 -12.078 1 83.44 30 GLU B CA 1
ATOM 2464 C C . GLU B 1 30 ? -8.852 -1.886 -12.195 1 83.44 30 GLU B C 1
ATOM 2466 O O . GLU B 1 30 ? -9.148 -2.414 -13.266 1 83.44 30 GLU B O 1
ATOM 2471 N N . GLY B 1 31 ? -9.57 -2.061 -11.07 1 89.81 31 GLY B N 1
ATOM 2472 C CA . GLY B 1 31 ? -10.812 -2.812 -11.07 1 89.81 31 GLY B CA 1
ATOM 2473 C C . GLY B 1 31 ? -10.625 -4.277 -10.719 1 89.81 31 GLY B C 1
ATOM 2474 O O . GLY B 1 31 ? -11.602 -5.02 -10.578 1 89.81 31 GLY B O 1
ATOM 2475 N N . SER B 1 32 ? -9.43 -4.723 -10.477 1 93.19 32 SER B N 1
ATOM 2476 C CA . SER B 1 32 ? -9.125 -6.137 -10.273 1 93.19 32 SER B CA 1
ATOM 2477 C C . SER B 1 32 ? -9.781 -6.664 -8.992 1 93.19 32 SER B C 1
ATOM 2479 O O . SER B 1 32 ? -10 -7.867 -8.852 1 93.19 32 SER B O 1
ATOM 2481 N N . ARG B 1 33 ? -10.109 -5.715 -8.07 1 93.56 33 ARG B N 1
ATOM 2482 C CA . ARG B 1 33 ? -10.75 -6.145 -6.832 1 93.56 33 ARG B CA 1
ATOM 2483 C C . ARG B 1 33 ? -12.266 -5.957 -6.902 1 93.56 33 ARG B C 1
ATOM 2485 O O . ARG B 1 33 ? -12.984 -6.344 -5.98 1 93.56 33 ARG B O 1
ATOM 2492 N N . GLN B 1 34 ? -12.719 -5.395 -7.949 1 91.06 34 GLN B N 1
ATOM 2493 C CA . GLN B 1 34 ? -14.141 -5.109 -8.094 1 91.06 34 GLN B CA 1
ATOM 2494 C C . GLN B 1 34 ? -14.789 -6.039 -9.117 1 91.06 34 GLN B C 1
ATOM 2496 O O . GLN B 1 34 ? -15.891 -6.535 -8.898 1 91.06 34 GLN B O 1
ATOM 2501 N N . GLU B 1 35 ? -14.102 -6.203 -10.18 1 95.25 35 GLU B N 1
ATOM 2502 C CA . GLU B 1 35 ? -14.617 -6.996 -11.289 1 95.25 35 GLU B CA 1
ATOM 2503 C C . GLU B 1 35 ? -13.781 -8.25 -11.508 1 95.25 35 GLU B C 1
ATOM 2505 O O . GLU B 1 35 ? -12.594 -8.164 -11.82 1 95.25 35 GLU B O 1
ATOM 2510 N N . VAL B 1 36 ? -14.438 -9.391 -11.398 1 97.31 36 VAL B N 1
ATOM 2511 C CA . VAL B 1 36 ? -13.789 -10.672 -11.625 1 97.31 36 VAL B CA 1
ATOM 2512 C C . VAL B 1 36 ? -14.609 -11.5 -12.617 1 97.31 36 VAL B C 1
ATOM 2514 O O . VAL B 1 36 ? -15.727 -11.914 -12.312 1 97.31 36 VAL B O 1
ATOM 2517 N N . ALA B 1 37 ? -14.031 -11.742 -13.781 1 97.62 37 ALA B N 1
ATOM 2518 C CA . ALA B 1 37 ? -14.711 -12.57 -14.773 1 97.62 37 ALA B CA 1
ATOM 2519 C C . ALA B 1 37 ? -14.992 -13.969 -14.234 1 97.62 37 ALA B C 1
ATOM 2521 O O . ALA B 1 37 ? -14.234 -14.477 -13.406 1 97.62 37 ALA B O 1
ATOM 2522 N N . VAL B 1 38 ? -16.141 -14.516 -14.68 1 98.25 38 VAL B N 1
ATOM 2523 C CA . VAL B 1 38 ? -16.516 -15.852 -14.227 1 98.25 38 VAL B CA 1
ATOM 2524 C C . VAL B 1 38 ? -16.375 -16.844 -15.383 1 98.25 38 VAL B C 1
ATOM 2526 O O . VAL B 1 38 ? -16.438 -16.453 -16.547 1 98.25 38 VAL B O 1
ATOM 2529 N N . PRO B 1 39 ? -16.172 -18.109 -15.047 1 98.56 39 PRO B N 1
ATOM 2530 C CA . PRO B 1 39 ? -15.969 -19.125 -16.094 1 98.56 39 PRO B CA 1
ATOM 2531 C C . PRO B 1 39 ? -17.109 -19.172 -17.094 1 98.56 39 PRO B C 1
ATOM 2533 O O . PRO B 1 39 ? -16.891 -19.453 -18.281 1 98.56 39 PRO B O 1
ATOM 2536 N N . SER B 1 40 ? -18.328 -18.844 -16.672 1 98.19 40 SER B N 1
ATOM 2537 C CA . SER B 1 40 ? -19.469 -18.891 -17.578 1 98.19 40 SER B CA 1
ATOM 2538 C C . SER B 1 40 ? -19.344 -17.844 -18.688 1 98.19 40 SER B C 1
ATOM 2540 O O . SER B 1 40 ? -19.875 -18.031 -19.781 1 98.19 40 SER B O 1
ATOM 2542 N N . ASP B 1 41 ? -18.609 -16.781 -18.422 1 97.12 41 ASP B N 1
ATOM 2543 C CA . ASP B 1 41 ? -18.328 -15.789 -19.453 1 97.12 41 ASP B CA 1
ATOM 2544 C C . ASP B 1 41 ? -17.562 -16.406 -20.609 1 97.12 41 ASP B C 1
ATOM 2546 O O . ASP B 1 41 ? -17.547 -15.867 -21.719 1 97.12 41 ASP B O 1
ATOM 2550 N N . PHE B 1 42 ? -16.953 -17.578 -20.375 1 97.44 42 PHE B N 1
ATOM 2551 C CA . PHE B 1 42 ? -16.141 -18.234 -21.375 1 97.44 42 PHE B CA 1
ATOM 2552 C C . PHE B 1 42 ? -16.734 -19.594 -21.75 1 97.44 42 PHE B C 1
ATOM 2554 O O . PHE B 1 42 ? -16.031 -20.453 -22.281 1 97.44 42 PHE B O 1
ATOM 2561 N N . GLY B 1 43 ? -17.938 -19.844 -21.312 1 96.69 43 GLY B N 1
ATOM 2562 C CA . GLY B 1 43 ? -18.656 -21.047 -21.734 1 96.69 43 GLY B CA 1
ATOM 2563 C C . GLY B 1 43 ? -18.359 -22.25 -20.875 1 96.69 43 GLY B C 1
ATOM 2564 O O . GLY B 1 43 ? -18.609 -23.391 -21.281 1 96.69 43 GLY B O 1
ATOM 2565 N N . MET B 1 44 ? -17.781 -22.062 -19.703 1 97.81 44 MET B N 1
ATOM 2566 C CA . MET B 1 44 ? -17.469 -23.172 -18.812 1 97.81 44 MET B CA 1
ATOM 2567 C C . MET B 1 44 ? -18.438 -23.219 -17.625 1 97.81 44 MET B C 1
ATOM 2569 O O . MET B 1 44 ? -18.656 -22.188 -16.969 1 97.81 44 MET B O 1
ATOM 2573 N N . GLN B 1 45 ? -19 -24.406 -17.453 1 96.25 45 GLN B N 1
ATOM 2574 C CA . GLN B 1 45 ? -19.766 -24.578 -16.219 1 96.25 45 GLN B CA 1
ATOM 2575 C C . GLN B 1 45 ? -18.844 -24.609 -15 1 96.25 45 GLN B C 1
ATOM 2577 O O . GLN B 1 45 ? -17.75 -25.156 -15.047 1 96.25 45 GLN B O 1
ATOM 2582 N N . TYR B 1 46 ? -19.359 -23.969 -13.938 1 98.06 46 TYR B N 1
ATOM 2583 C CA . TYR B 1 46 ? -18.5 -23.906 -12.75 1 98.06 46 TYR B CA 1
ATOM 2584 C C . TYR B 1 46 ? -19.344 -23.766 -11.484 1 98.06 46 TYR B C 1
ATOM 2586 O O . TYR B 1 46 ? -20.547 -2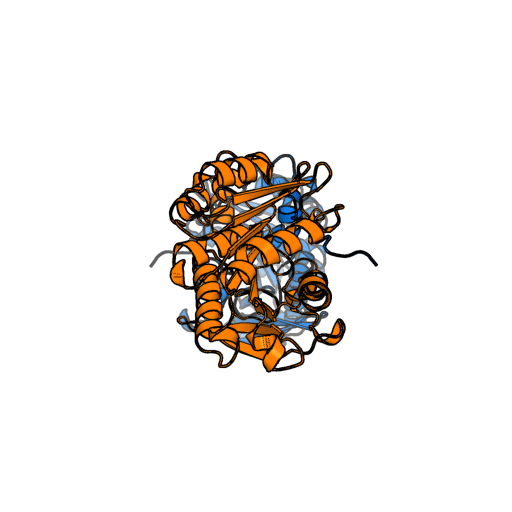3.5 -11.555 1 98.06 46 TYR B O 1
ATOM 2594 N N . THR B 1 47 ? -18.781 -24.094 -10.383 1 98.06 47 THR B N 1
ATOM 2595 C CA . THR B 1 47 ? -19.281 -23.766 -9.047 1 98.06 47 THR B CA 1
ATOM 2596 C C . THR B 1 47 ? -18.344 -22.781 -8.344 1 98.06 47 THR B C 1
ATOM 2598 O O . THR B 1 47 ? -17.125 -22.969 -8.344 1 98.06 47 THR B O 1
ATOM 2601 N N . GLU B 1 48 ? -18.922 -21.734 -7.891 1 98.19 48 GLU B N 1
ATOM 2602 C CA . GLU B 1 48 ? -18.172 -20.828 -7.035 1 98.19 48 GLU B CA 1
ATOM 2603 C C . GLU B 1 48 ? -18.188 -21.281 -5.578 1 98.19 48 GLU B C 1
ATOM 2605 O O . GLU B 1 48 ? -19.266 -21.484 -5.008 1 98.19 48 GLU B O 1
ATOM 2610 N N . GLU B 1 49 ? -17.062 -21.547 -5.031 1 98.31 49 GLU B N 1
ATOM 2611 C CA . GLU B 1 49 ? -16.953 -21.984 -3.643 1 98.31 49 GLU B CA 1
ATOM 2612 C C . GLU B 1 49 ? -16.281 -20.922 -2.781 1 98.31 49 GLU B C 1
ATOM 2614 O O . GLU B 1 49 ? -15.305 -20.297 -3.209 1 98.31 49 GLU B O 1
ATOM 2619 N N . ASN B 1 50 ? -16.859 -20.625 -1.632 1 98.5 50 ASN B N 1
ATOM 2620 C CA . ASN B 1 50 ? -16.203 -19.844 -0.593 1 98.5 50 ASN B CA 1
ATOM 2621 C C . ASN B 1 50 ? -15.445 -20.734 0.386 1 98.5 50 ASN B C 1
ATOM 2623 O O . ASN B 1 50 ? -16.047 -21.516 1.124 1 98.5 50 ASN B O 1
ATOM 2627 N N . LEU B 1 51 ? -14.18 -20.594 0.42 1 98.69 51 LEU B N 1
ATOM 2628 C CA . LEU B 1 51 ? -13.352 -21.422 1.285 1 98.69 51 LEU B CA 1
ATOM 2629 C C . LEU B 1 51 ? -12.891 -20.641 2.514 1 98.69 51 LEU B C 1
ATOM 2631 O O . LEU B 1 51 ? -12.445 -19.5 2.396 1 98.69 51 LEU B O 1
ATOM 2635 N N . LYS B 1 52 ? -13 -21.203 3.658 1 98.62 52 LYS B N 1
ATOM 2636 C CA . LYS B 1 52 ? -12.516 -20.594 4.895 1 98.62 52 LYS B CA 1
ATOM 2637 C C . LYS B 1 52 ? -11.156 -21.156 5.289 1 98.62 52 LYS B C 1
ATOM 2639 O O . LYS B 1 52 ? -11.008 -22.359 5.449 1 98.62 52 LYS B O 1
ATOM 2644 N N . THR B 1 53 ? -10.211 -20.297 5.383 1 98.81 53 THR B N 1
ATOM 2645 C CA . THR B 1 53 ? -8.883 -20.734 5.77 1 98.81 53 THR B CA 1
ATOM 2646 C C . THR B 1 53 ? -8.812 -21 7.273 1 98.81 53 THR B C 1
ATOM 2648 O O . THR B 1 53 ? -9.703 -20.578 8.023 1 98.81 53 THR B O 1
ATOM 2651 N N . LYS B 1 54 ? -7.746 -21.656 7.68 1 98.56 54 LYS B N 1
ATOM 2652 C CA . LYS B 1 54 ? -7.586 -22 9.086 1 98.56 54 LYS B CA 1
ATOM 2653 C C . LYS B 1 54 ? -7.441 -20.75 9.953 1 98.56 54 LYS B C 1
ATOM 2655 O O . LYS B 1 54 ? -7.777 -20.781 11.141 1 98.56 54 LYS B O 1
ATOM 2660 N N . ASP B 1 55 ? -7.016 -19.672 9.359 1 97.94 55 ASP B N 1
ATOM 2661 C CA . ASP B 1 55 ? -6.84 -18.438 10.117 1 97.94 55 ASP B CA 1
ATOM 2662 C C . ASP B 1 55 ? -8 -17.469 9.875 1 97.94 55 ASP B C 1
ATOM 2664 O O . ASP B 1 55 ? -7.883 -16.266 10.148 1 97.94 55 ASP B O 1
ATOM 2668 N N . GLY B 1 56 ? -9.031 -17.906 9.273 1 98.19 56 GLY B N 1
ATOM 2669 C CA . GLY B 1 56 ? -10.305 -17.203 9.312 1 98.19 56 GLY B CA 1
ATOM 2670 C C . GLY B 1 56 ? -10.539 -16.312 8.109 1 98.19 56 GLY B C 1
ATOM 2671 O O . GLY B 1 56 ? -11.391 -15.414 8.148 1 98.19 56 GLY B O 1
ATOM 2672 N N . ILE B 1 57 ? -9.859 -16.5 7.039 1 98.25 57 ILE B N 1
ATOM 2673 C CA . ILE B 1 57 ? -10.023 -15.688 5.836 1 98.25 57 ILE B CA 1
ATOM 2674 C C . ILE B 1 57 ? -10.953 -16.406 4.859 1 98.25 57 ILE B C 1
ATOM 2676 O O . ILE B 1 57 ? -10.828 -17.625 4.652 1 98.25 57 ILE B O 1
ATOM 2680 N N . ASN B 1 58 ? -11.859 -15.664 4.238 1 98.62 58 ASN B N 1
ATOM 2681 C CA . ASN B 1 58 ? -12.734 -16.219 3.211 1 98.62 58 ASN B CA 1
ATOM 2682 C C . ASN B 1 58 ? -12.133 -16.047 1.816 1 98.62 58 ASN B C 1
ATOM 2684 O O . ASN B 1 58 ? -11.867 -14.922 1.386 1 98.62 58 ASN B O 1
ATOM 2688 N N . LEU B 1 59 ? -11.977 -17.125 1.131 1 98.81 59 LEU B N 1
ATOM 2689 C CA . LEU B 1 59 ? -11.406 -17.125 -0.212 1 98.81 59 LEU B CA 1
ATOM 2690 C C . LEU B 1 59 ? -12.461 -17.484 -1.251 1 98.81 59 LEU B C 1
ATOM 2692 O O . LEU B 1 59 ? -13.242 -18.406 -1.05 1 98.81 59 LEU B O 1
ATOM 2696 N N . LYS B 1 60 ? -12.484 -16.719 -2.326 1 98.81 60 LYS B N 1
ATOM 2697 C CA . LYS B 1 60 ? -13.297 -17.094 -3.477 1 98.81 60 LYS B CA 1
ATOM 2698 C C . LYS B 1 60 ? -12.555 -18.078 -4.383 1 98.81 60 LYS B C 1
ATOM 2700 O O . LYS B 1 60 ? -11.344 -17.938 -4.574 1 98.81 60 LYS B O 1
ATOM 2705 N N . SER B 1 61 ? -13.289 -19.062 -4.895 1 98.75 61 SER B N 1
ATOM 2706 C CA . SER B 1 61 ? -12.672 -20.031 -5.785 1 98.75 61 SER B CA 1
ATOM 2707 C C . SER B 1 61 ? -13.648 -20.484 -6.875 1 98.75 61 SER B C 1
ATOM 2709 O O . SER B 1 61 ? -14.852 -20.281 -6.758 1 98.75 61 SER B O 1
ATOM 2711 N N . TYR B 1 62 ? -13.109 -20.891 -7.988 1 98.81 62 TYR B N 1
ATOM 2712 C CA . TYR B 1 62 ? -13.859 -21.5 -9.086 1 98.81 62 TYR B CA 1
ATOM 2713 C C . TYR B 1 62 ? -13.547 -22.984 -9.211 1 98.81 62 TYR B C 1
ATOM 2715 O O . TYR B 1 62 ? -12.383 -23.375 -9.305 1 98.81 62 TYR B O 1
ATOM 2723 N N . ILE B 1 63 ? -14.625 -23.797 -9.156 1 98.88 63 ILE B N 1
ATOM 2724 C CA . ILE B 1 63 ? -14.539 -25.219 -9.453 1 98.88 63 ILE B CA 1
ATOM 2725 C C . ILE B 1 63 ? -15.133 -25.5 -10.828 1 98.88 63 ILE B C 1
ATOM 2727 O O . ILE B 1 63 ? -16.359 -25.484 -11 1 98.88 63 ILE B O 1
ATOM 2731 N N . ILE B 1 64 ? -14.219 -25.797 -11.773 1 98.81 64 ILE B N 1
ATOM 2732 C CA . ILE B 1 64 ? -14.617 -26.016 -13.156 1 98.81 64 ILE B CA 1
ATOM 2733 C C . ILE B 1 64 ? -14.453 -27.484 -13.516 1 98.81 64 ILE B C 1
ATOM 2735 O O . ILE B 1 64 ? -13.336 -27.953 -13.773 1 98.81 64 ILE B O 1
ATOM 2739 N N . LEU B 1 65 ? -15.555 -28.172 -13.602 1 98.44 65 LEU B N 1
ATOM 2740 C CA . LEU B 1 65 ? -15.555 -29.609 -13.898 1 98.44 65 LEU B CA 1
ATOM 2741 C C . LEU B 1 65 ? -15.977 -29.859 -15.336 1 98.44 65 LEU B C 1
ATOM 2743 O O . LEU B 1 65 ? -16.781 -29.109 -15.898 1 98.44 65 LEU B O 1
ATOM 2747 N N . GLN B 1 66 ? -15.406 -30.906 -15.828 1 97.62 66 GLN B N 1
ATOM 2748 C CA . GLN B 1 66 ? -15.914 -31.359 -17.125 1 97.62 66 GLN B CA 1
ATOM 2749 C C . GLN B 1 66 ? -17.406 -31.688 -17.047 1 97.62 66 GLN B C 1
ATOM 2751 O O . GLN B 1 66 ? -17.922 -31.984 -15.969 1 97.62 66 GLN B O 1
ATOM 2756 N N . SER B 1 67 ? -18.078 -31.578 -18.141 1 92.38 67 SER B N 1
ATOM 2757 C CA . SER B 1 67 ? -19.531 -31.562 -18.219 1 92.38 67 SER B CA 1
ATOM 2758 C C . SER B 1 67 ? -20.141 -32.875 -17.703 1 92.38 67 SER B C 1
ATOM 2760 O O . SER B 1 67 ? -21.156 -32.875 -17.016 1 92.38 67 SER B O 1
ATOM 2762 N N . SER B 1 68 ? -19.562 -34 -18.016 1 93.44 68 SER B N 1
ATOM 2763 C CA . SER B 1 68 ? -20.062 -35.281 -17.5 1 93.44 68 SER B CA 1
ATOM 2764 C C . SER B 1 68 ? -19.25 -35.719 -16.297 1 93.44 68 SER B C 1
ATOM 2766 O O . SER B 1 68 ? -18.031 -35.594 -16.266 1 93.44 68 SER B O 1
ATOM 2768 N N . THR B 1 69 ? -19.953 -36.219 -15.328 1 93.25 69 THR B N 1
ATOM 2769 C CA . THR B 1 69 ? -19.312 -36.719 -14.117 1 93.25 69 THR B CA 1
ATOM 2770 C C . THR B 1 69 ? -18.266 -37.781 -14.453 1 93.25 69 THR B C 1
ATOM 2772 O O . THR B 1 69 ? -17.188 -37.812 -13.875 1 93.25 69 THR B O 1
ATOM 2775 N N . GLU B 1 70 ? -18.594 -38.594 -15.352 1 93.44 70 GLU B N 1
ATOM 2776 C CA . GLU B 1 70 ? -17.688 -39.656 -15.758 1 93.44 70 GLU B CA 1
ATOM 2777 C C . GLU B 1 70 ? -16.406 -39.094 -16.375 1 93.44 70 GLU B C 1
ATOM 2779 O O . GLU B 1 70 ? -15.305 -39.531 -16.078 1 93.44 70 GLU B O 1
ATOM 2784 N N . GLN B 1 71 ? -16.594 -38.188 -17.188 1 94.69 71 GLN B N 1
ATOM 2785 C CA . GLN B 1 71 ? -15.453 -37.531 -17.812 1 94.69 71 GLN B CA 1
ATOM 2786 C C . GLN B 1 71 ? -14.617 -36.781 -16.781 1 94.69 71 GLN B C 1
ATOM 2788 O O . GLN B 1 71 ? -13.391 -36.812 -16.828 1 94.69 71 GLN B O 1
ATOM 2793 N N . ALA B 1 72 ? -15.312 -36.062 -15.914 1 96.94 72 ALA B N 1
ATOM 2794 C CA . ALA B 1 72 ? -14.625 -35.312 -14.891 1 96.94 72 ALA B CA 1
ATOM 2795 C C . ALA B 1 72 ? -13.742 -36.188 -14.023 1 96.94 72 ALA B C 1
ATOM 2797 O O . ALA B 1 72 ? -12.625 -35.812 -13.664 1 96.94 72 ALA B O 1
ATOM 2798 N N . LYS B 1 73 ? -14.211 -37.375 -13.711 1 94.75 73 LYS B N 1
ATOM 2799 C CA . LYS B 1 73 ? -13.5 -38.281 -12.836 1 94.75 73 LYS B CA 1
ATOM 2800 C C . LYS B 1 73 ? -12.258 -38.844 -13.523 1 94.75 73 LYS B C 1
ATOM 2802 O O . LYS B 1 73 ? -11.281 -39.219 -12.859 1 94.75 73 LYS B O 1
ATOM 2807 N N . ARG B 1 74 ? -12.242 -38.938 -14.82 1 93 74 ARG B N 1
ATOM 2808 C CA . ARG B 1 74 ? -11.141 -39.531 -15.578 1 93 74 ARG B CA 1
ATOM 2809 C C . ARG B 1 74 ? -10.164 -38.469 -16.047 1 93 74 ARG B C 1
ATOM 2811 O O . ARG B 1 74 ? -9.086 -38.781 -16.562 1 93 74 ARG B O 1
ATOM 2818 N N . SER B 1 75 ? -10.531 -37.188 -15.836 1 96.81 75 SER B N 1
ATOM 2819 C CA . SER B 1 75 ? -9.727 -36.094 -16.328 1 96.81 75 SER B CA 1
ATOM 2820 C C . SER B 1 75 ? -8.727 -35.625 -15.281 1 96.81 75 SER B C 1
ATOM 2822 O O . SER B 1 75 ? -9.008 -35.656 -14.086 1 96.81 75 SER B O 1
ATOM 2824 N N . PRO B 1 76 ? -7.535 -35.219 -15.758 1 98.12 76 PRO B N 1
ATOM 2825 C CA . PRO B 1 76 ? -6.676 -34.531 -14.797 1 98.12 76 PRO B CA 1
ATOM 2826 C C . PRO B 1 76 ? -7.309 -33.25 -14.25 1 98.12 76 PRO B C 1
ATOM 2828 O O . PRO B 1 76 ? -8.117 -32.594 -14.938 1 98.12 76 PRO B O 1
ATOM 2831 N N . THR B 1 77 ? -7.016 -32.906 -13.031 1 98.81 77 THR B N 1
ATOM 2832 C CA . THR B 1 77 ? -7.406 -31.641 -12.43 1 98.81 77 THR B CA 1
ATOM 2833 C C . THR B 1 77 ? -6.211 -30.703 -12.336 1 98.81 77 THR B C 1
ATOM 2835 O O . THR B 1 77 ? -5.164 -31.078 -11.797 1 98.81 77 THR B O 1
ATOM 2838 N N . ILE B 1 78 ? -6.367 -29.516 -12.906 1 98.94 78 ILE B N 1
ATOM 2839 C CA . ILE B 1 78 ? -5.328 -28.5 -12.82 1 98.94 78 ILE B CA 1
ATOM 2840 C C . ILE B 1 78 ? -5.641 -27.547 -11.664 1 98.94 78 ILE B C 1
ATOM 2842 O O . ILE B 1 78 ? -6.684 -26.875 -11.664 1 98.94 78 ILE B O 1
ATOM 2846 N N . LEU B 1 79 ? -4.816 -27.531 -10.68 1 98.94 79 LEU B N 1
ATOM 2847 C CA . LEU B 1 79 ? -4.824 -26.5 -9.648 1 98.94 79 LEU B CA 1
ATOM 2848 C C . LEU B 1 79 ? -4.02 -25.281 -10.102 1 98.94 79 LEU B C 1
ATOM 2850 O O . LEU B 1 79 ? -2.787 -25.297 -10.07 1 98.94 79 LEU B O 1
ATOM 2854 N N . TYR B 1 80 ? -4.711 -24.219 -10.492 1 98.75 80 TYR B N 1
ATOM 2855 C CA . TYR B 1 80 ? -4.129 -23.094 -11.219 1 98.75 80 TYR B CA 1
ATOM 2856 C C . TYR B 1 80 ? -3.865 -21.922 -10.281 1 98.75 80 TYR B C 1
ATOM 2858 O O . TYR B 1 80 ? -4.801 -21.344 -9.734 1 98.75 80 TYR B O 1
ATOM 2866 N N . PHE B 1 81 ? -2.586 -21.531 -10.148 1 98.62 81 PHE B N 1
ATOM 2867 C CA . PHE B 1 81 ? -2.164 -20.391 -9.352 1 98.62 81 PHE B CA 1
ATOM 2868 C C . PHE B 1 81 ? -1.76 -19.219 -10.242 1 98.62 81 PHE B C 1
ATOM 2870 O O . PHE B 1 81 ? -0.809 -19.328 -11.023 1 98.62 81 PHE B O 1
ATOM 2877 N N . HIS B 1 82 ? -2.441 -18.094 -10.086 1 96.56 82 HIS B N 1
ATOM 2878 C CA . HIS B 1 82 ? -2.189 -16.953 -10.953 1 96.56 82 HIS B CA 1
ATOM 2879 C C . HIS B 1 82 ? -1.011 -16.125 -10.445 1 96.56 82 HIS B C 1
ATOM 2881 O O . HIS B 1 82 ? -0.528 -16.328 -9.336 1 96.56 82 HIS B O 1
ATOM 2887 N N . ALA B 1 83 ? -0.575 -15.172 -11.305 1 95.75 83 ALA B N 1
ATOM 2888 C CA . ALA B 1 83 ? 0.556 -14.289 -11.023 1 95.75 83 ALA B CA 1
ATOM 2889 C C . ALA B 1 83 ? 0.186 -13.234 -9.977 1 95.75 83 ALA B C 1
ATOM 2891 O O . ALA B 1 83 ? -0.862 -13.336 -9.336 1 95.75 83 ALA B O 1
ATOM 2892 N N . ASN B 1 84 ? 1.068 -12.289 -9.734 1 93.25 84 ASN B N 1
ATOM 2893 C CA . ASN B 1 84 ? 0.97 -11.406 -8.578 1 93.25 84 ASN B CA 1
ATOM 2894 C C . ASN B 1 84 ? -0.021 -10.273 -8.82 1 93.25 84 ASN B C 1
ATOM 2896 O O . ASN B 1 84 ? -0.392 -9.555 -7.887 1 93.25 84 ASN B O 1
ATOM 2900 N N . ALA B 1 85 ? -0.4 -10.078 -10.086 1 91.62 85 ALA B N 1
ATOM 2901 C CA . ALA B 1 85 ? -1.337 -9 -10.398 1 91.62 85 ALA B CA 1
ATOM 2902 C C . ALA B 1 85 ? -2.611 -9.555 -11.031 1 91.62 85 ALA B C 1
ATOM 2904 O O . ALA B 1 85 ? -2.639 -10.695 -11.492 1 91.62 85 ALA B O 1
ATOM 2905 N N . GLY B 1 86 ? -3.639 -8.742 -10.984 1 92.75 86 GLY B N 1
ATOM 2906 C CA . GLY B 1 86 ? -4.922 -9.172 -11.523 1 92.75 86 GLY B CA 1
ATOM 2907 C C . GLY B 1 86 ? -5.688 -10.086 -10.586 1 92.75 86 GLY B C 1
ATOM 2908 O O . GLY B 1 86 ? -5.625 -9.93 -9.367 1 92.75 86 GLY B O 1
ATOM 2909 N N . ASN B 1 87 ? -6.484 -10.867 -11.164 1 95.62 87 ASN B N 1
ATOM 2910 C CA . ASN B 1 87 ? -7.297 -11.836 -10.438 1 95.62 87 ASN B CA 1
ATOM 2911 C C . ASN B 1 87 ? -7.52 -13.109 -11.25 1 95.62 87 ASN B C 1
ATOM 2913 O O . ASN B 1 87 ? -7.039 -13.219 -12.383 1 95.62 87 ASN B O 1
ATOM 2917 N N . MET B 1 88 ? -8.133 -14.086 -10.617 1 96.69 88 MET B N 1
ATOM 2918 C CA . MET B 1 88 ? -8.273 -15.383 -11.266 1 96.69 88 MET B CA 1
ATOM 2919 C C . MET B 1 88 ? -9.125 -15.273 -12.531 1 96.69 88 MET B C 1
ATOM 2921 O O . MET B 1 88 ? -8.961 -16.062 -13.461 1 96.69 88 MET B O 1
ATOM 2925 N N . GLY B 1 89 ? -9.969 -14.242 -12.617 1 97 89 GLY B N 1
ATOM 2926 C CA . GLY B 1 89 ? -10.758 -14.039 -13.82 1 97 89 GLY B CA 1
ATOM 2927 C C . GLY B 1 89 ? -9.914 -13.742 -15.039 1 97 89 GLY B C 1
ATOM 2928 O O . GLY B 1 89 ? -10.273 -14.117 -16.156 1 97 89 GLY B O 1
ATOM 2929 N N . HIS B 1 90 ? -8.844 -13.133 -14.852 1 95 90 HIS B N 1
ATOM 2930 C CA . HIS B 1 90 ? -7.941 -12.766 -15.938 1 95 90 HIS B CA 1
ATOM 2931 C C . HIS B 1 90 ? -7.258 -14 -16.516 1 95 90 HIS B C 1
ATOM 2933 O O . HIS B 1 90 ? -6.66 -13.93 -17.594 1 95 90 HIS B O 1
ATOM 2939 N N . ARG B 1 91 ? -7.355 -15.133 -15.867 1 96.19 91 ARG B N 1
ATOM 2940 C CA . ARG B 1 91 ? -6.668 -16.359 -16.281 1 96.19 91 ARG B CA 1
ATOM 2941 C C . ARG B 1 91 ? -7.633 -17.328 -16.938 1 96.19 91 ARG B C 1
ATOM 2943 O O . ARG B 1 91 ? -7.223 -18.391 -17.438 1 96.19 91 ARG B O 1
ATOM 2950 N N . LEU B 1 92 ? -8.859 -16.984 -17.094 1 97.69 92 LEU B N 1
ATOM 2951 C CA . LEU B 1 92 ? -9.898 -17.875 -17.594 1 97.69 92 LEU B CA 1
ATOM 2952 C C . LEU B 1 92 ? -9.648 -18.234 -19.047 1 97.69 92 LEU B C 1
ATOM 2954 O O . LEU B 1 92 ? -9.977 -19.344 -19.484 1 97.69 92 LEU B O 1
ATOM 2958 N N . PRO B 1 93 ? -9.031 -17.375 -19.859 1 96.06 93 PRO B N 1
ATOM 2959 C CA . PRO B 1 93 ? -8.711 -17.812 -21.219 1 96.06 93 PRO B CA 1
ATOM 2960 C C . PRO B 1 93 ? -7.785 -19.016 -21.266 1 96.06 93 PRO B C 1
ATOM 2962 O O . PRO B 1 93 ? -7.957 -19.906 -22.109 1 96.06 93 PRO B O 1
ATOM 2965 N N . ILE B 1 94 ? -6.832 -19.078 -20.406 1 96.62 94 ILE B N 1
ATOM 2966 C CA . ILE B 1 94 ? -5.949 -20.234 -20.328 1 96.62 94 ILE B CA 1
ATOM 2967 C C . ILE B 1 94 ? -6.719 -21.438 -19.781 1 96.62 94 ILE B C 1
ATOM 2969 O O . ILE B 1 94 ? -6.602 -22.547 -20.297 1 96.62 94 ILE B O 1
ATOM 2973 N N . ALA B 1 95 ? -7.523 -21.188 -18.75 1 98.25 95 ALA B N 1
ATOM 2974 C CA . ALA B 1 95 ? -8.352 -22.25 -18.188 1 98.25 95 ALA B CA 1
ATOM 2975 C C . ALA B 1 95 ? -9.25 -22.875 -19.25 1 98.25 95 ALA B C 1
ATOM 2977 O O . ALA B 1 95 ? -9.461 -24.094 -19.25 1 98.25 95 ALA B O 1
ATOM 2978 N N . LYS B 1 96 ? -9.688 -22.047 -20.109 1 97.94 96 LYS B N 1
ATOM 2979 C CA . LYS B 1 96 ? -10.578 -22.531 -21.156 1 97.94 96 LYS B CA 1
ATOM 2980 C C . LYS B 1 96 ? -9.867 -23.5 -22.078 1 97.94 96 LYS B C 1
ATOM 2982 O O . LYS B 1 96 ? -10.445 -24.516 -22.484 1 97.94 96 LYS B O 1
ATOM 2987 N N . VAL B 1 97 ? -8.688 -23.188 -22.453 1 97.62 97 VAL B N 1
ATOM 2988 C CA . VAL B 1 97 ? -7.926 -24.094 -23.328 1 97.62 97 VAL B CA 1
ATOM 2989 C C . VAL B 1 97 ? -7.711 -25.422 -22.609 1 97.62 97 VAL B C 1
ATOM 2991 O O . VAL B 1 97 ? -7.914 -26.484 -23.203 1 97.62 97 VAL B O 1
ATOM 2994 N N . LEU B 1 98 ? -7.355 -25.422 -21.344 1 98.31 98 LEU B N 1
ATOM 2995 C CA . LEU B 1 98 ? -7.16 -26.641 -20.562 1 98.31 98 LEU B CA 1
ATOM 2996 C C . LEU B 1 98 ? -8.445 -27.453 -20.5 1 98.31 98 LEU B C 1
ATOM 2998 O O . LEU B 1 98 ? -8.414 -28.672 -20.625 1 98.31 98 LEU B O 1
ATOM 3002 N N . TYR B 1 99 ? -9.5 -26.75 -20.328 1 98.19 99 TYR B N 1
ATOM 3003 C CA . TYR B 1 99 ? -10.82 -27.344 -20.203 1 98.19 99 TYR B CA 1
ATOM 3004 C C . TYR B 1 99 ? -11.289 -27.922 -21.531 1 98.19 99 TYR B C 1
ATOM 3006 O O . TYR B 1 99 ? -11.633 -29.109 -21.609 1 98.19 99 TYR B O 1
ATOM 3014 N N . ASP B 1 100 ? -11.242 -27.172 -22.594 1 97.5 100 ASP B N 1
ATOM 3015 C CA . ASP B 1 100 ? -11.859 -27.531 -23.875 1 97.5 100 ASP B CA 1
ATOM 3016 C C . ASP B 1 100 ? -10.961 -28.453 -24.672 1 97.5 100 ASP B C 1
ATOM 3018 O O . ASP B 1 100 ? -11.445 -29.406 -25.297 1 97.5 100 ASP B O 1
ATOM 3022 N N . ARG B 1 101 ? -9.711 -28.141 -24.625 1 96.88 101 ARG B N 1
ATOM 3023 C CA . ARG B 1 101 ? -8.828 -28.844 -25.547 1 96.88 101 ARG B CA 1
ATOM 3024 C C . ARG B 1 101 ? -8.156 -30.031 -24.875 1 96.88 101 ARG B C 1
ATOM 3026 O O . ARG B 1 101 ? -7.852 -31.031 -25.531 1 96.88 101 ARG B O 1
ATOM 3033 N N . PHE B 1 102 ? -7.984 -29.969 -23.609 1 97.44 102 PHE B N 1
ATOM 3034 C CA . PHE B 1 102 ? -7.219 -31.031 -22.953 1 97.44 102 PHE B CA 1
ATOM 3035 C C . PHE B 1 102 ? -8.086 -31.797 -21.984 1 97.44 102 PHE B C 1
ATOM 3037 O O . PHE B 1 102 ? -7.602 -32.688 -21.266 1 97.44 102 PHE B O 1
ATOM 3044 N N . ASN B 1 103 ? -9.32 -31.5 -21.891 1 97 103 ASN B N 1
ATOM 3045 C CA . ASN B 1 103 ? -10.312 -32.188 -21.078 1 97 103 ASN B CA 1
ATOM 3046 C C . ASN B 1 103 ? -9.898 -32.25 -19.609 1 97 103 ASN B C 1
ATOM 3048 O O . ASN B 1 103 ? -9.922 -33.312 -18.984 1 97 103 ASN B O 1
ATOM 3052 N N . CYS B 1 104 ? -9.438 -31.156 -19.141 1 98.56 104 CYS B N 1
ATOM 3053 C CA . CYS B 1 104 ? -9.055 -31.062 -17.734 1 98.56 104 CYS B CA 1
ATOM 3054 C C . CYS B 1 104 ? -10.18 -30.438 -16.906 1 98.56 104 CYS B C 1
ATOM 3056 O O . CYS B 1 104 ? -10.969 -29.641 -17.422 1 98.56 104 CYS B O 1
ATOM 3058 N N . ASN B 1 105 ? -10.328 -30.891 -15.648 1 98.81 105 ASN B N 1
ATOM 3059 C CA . ASN B 1 105 ? -10.922 -30.031 -14.641 1 98.81 105 ASN B CA 1
ATOM 3060 C C . ASN B 1 105 ? -9.961 -28.906 -14.234 1 98.81 105 ASN B C 1
ATOM 3062 O O . ASN B 1 105 ? -8.742 -29.062 -14.336 1 98.81 105 ASN B O 1
ATOM 3066 N N . VAL B 1 106 ? -10.531 -27.766 -13.922 1 98.88 106 VAL B N 1
ATOM 3067 C CA . VAL B 1 106 ? -9.688 -26.672 -13.461 1 98.88 106 VAL B CA 1
ATOM 3068 C C . VAL B 1 106 ? -10.234 -26.109 -12.148 1 98.88 106 VAL B C 1
ATOM 3070 O O . VAL B 1 106 ? -11.43 -25.828 -12.039 1 98.88 106 VAL B O 1
ATOM 3073 N N . VAL B 1 107 ? -9.383 -26.047 -11.141 1 98.88 107 VAL B N 1
ATOM 3074 C CA . VAL B 1 107 ? -9.734 -25.375 -9.891 1 98.88 107 VAL B CA 1
ATOM 3075 C C . VAL B 1 107 ? -8.805 -24.188 -9.672 1 98.88 107 VAL B C 1
ATOM 3077 O O . VAL B 1 107 ? -7.594 -24.281 -9.891 1 98.88 107 VAL B O 1
ATOM 3080 N N . MET B 1 108 ? -9.375 -23.078 -9.367 1 98.25 108 MET B N 1
ATOM 3081 C CA . MET B 1 108 ? -8.664 -21.812 -9.18 1 98.25 108 MET B CA 1
ATOM 3082 C C . MET B 1 108 ? -9.109 -21.125 -7.898 1 98.25 108 MET B C 1
ATOM 3084 O O . MET B 1 108 ? -10.234 -21.328 -7.434 1 98.25 108 MET B O 1
ATOM 3088 N N . LEU B 1 109 ? -8.227 -20.312 -7.355 1 97.38 109 LEU B N 1
ATOM 3089 C CA . LEU B 1 109 ? -8.625 -19.484 -6.219 1 97.38 109 LEU B CA 1
ATOM 3090 C C . LEU B 1 109 ? -8.055 -18.078 -6.348 1 97.38 109 LEU B C 1
ATOM 3092 O O . LEU B 1 109 ? -7.004 -17.875 -6.965 1 97.38 109 LEU B O 1
ATOM 3096 N N . SER B 1 110 ? -8.812 -17.109 -5.863 1 98 110 SER B N 1
ATOM 3097 C CA . SER B 1 110 ? -8.234 -15.82 -5.527 1 98 110 SER B CA 1
ATOM 3098 C C . SER B 1 110 ? -7.516 -15.867 -4.184 1 98 110 SER B C 1
ATOM 3100 O O . SER B 1 110 ? -8.125 -16.203 -3.16 1 98 110 SER B O 1
ATOM 3102 N N . TYR B 1 111 ? -6.238 -15.547 -4.238 1 98.44 111 TYR B N 1
ATOM 3103 C CA . TYR B 1 111 ? -5.535 -15.438 -2.965 1 98.44 111 TYR B CA 1
ATOM 3104 C C . TYR B 1 111 ? -6.207 -14.406 -2.061 1 98.44 111 TYR B C 1
ATOM 3106 O O . TYR B 1 111 ? -7.012 -13.594 -2.523 1 98.44 111 TYR B O 1
ATOM 3114 N N . ARG B 1 112 ? -5.875 -14.531 -0.721 1 98.62 112 ARG B N 1
ATOM 3115 C CA . ARG B 1 112 ? -6.305 -13.445 0.154 1 98.62 112 ARG B CA 1
ATOM 3116 C C . ARG B 1 112 ? -5.883 -12.086 -0.406 1 98.62 112 ARG B C 1
ATOM 3118 O O . ARG B 1 112 ? -4.762 -11.938 -0.897 1 98.62 112 ARG B O 1
ATOM 3125 N N . GLY B 1 113 ? -6.871 -11.219 -0.415 1 97 113 GLY B N 1
ATOM 3126 C CA . GLY B 1 113 ? -6.59 -9.867 -0.882 1 97 113 GLY B CA 1
ATOM 3127 C C . GLY B 1 113 ? -6.785 -9.703 -2.377 1 97 113 GLY B C 1
ATOM 3128 O O . GLY B 1 113 ? -6.727 -8.586 -2.896 1 97 113 GLY B O 1
ATOM 3129 N N . TYR B 1 114 ? -6.988 -10.719 -3.133 1 97.56 114 TYR B N 1
ATOM 3130 C CA . TYR B 1 114 ? -7.211 -10.656 -4.574 1 97.56 114 TYR B CA 1
ATOM 3131 C C . TYR B 1 114 ? -8.68 -10.859 -4.91 1 97.56 114 TYR B C 1
ATOM 3133 O O . TYR B 1 114 ? -9.414 -11.508 -4.156 1 97.56 114 TYR B O 1
ATOM 3141 N N . GLY B 1 115 ? -9.016 -10.352 -6.074 1 97.44 115 GLY B N 1
ATOM 3142 C CA . GLY B 1 115 ? -10.422 -10.477 -6.445 1 97.44 115 GLY B CA 1
ATOM 3143 C C . GLY B 1 115 ? -11.367 -10.102 -5.328 1 97.44 115 GLY B C 1
ATOM 3144 O O . GLY B 1 115 ? -11.25 -9.016 -4.742 1 97.44 115 GLY B O 1
ATOM 3145 N N . LYS B 1 116 ? -12.289 -11.031 -5.02 1 97.69 116 LYS B N 1
ATOM 3146 C CA . LYS B 1 116 ? -13.289 -10.75 -3.998 1 97.69 116 LYS B CA 1
ATOM 3147 C C . LYS B 1 116 ? -12.984 -11.508 -2.707 1 97.69 116 LYS B C 1
ATOM 3149 O O . LYS B 1 116 ? -13.852 -11.625 -1.837 1 97.69 116 LYS B O 1
ATOM 3154 N N . SER B 1 117 ? -11.758 -12.062 -2.615 1 98.5 117 SER B N 1
ATOM 3155 C CA . SER B 1 117 ? -11.328 -12.711 -1.38 1 98.5 117 SER B CA 1
ATOM 3156 C C . SER B 1 117 ? -10.992 -11.68 -0.305 1 98.5 117 SER B C 1
ATOM 3158 O O . SER B 1 117 ? -10.539 -10.578 -0.614 1 98.5 117 SER B O 1
ATOM 3160 N N . ASP B 1 118 ? -11.188 -12.109 0.94 1 97.12 118 ASP B N 1
ATOM 3161 C CA . ASP B 1 118 ? -10.859 -11.266 2.08 1 97.12 118 ASP B CA 1
ATOM 3162 C C . ASP B 1 118 ? -9.352 -11.273 2.352 1 97.12 118 ASP B C 1
ATOM 3164 O O . ASP B 1 118 ? -8.609 -12.039 1.735 1 97.12 118 ASP B O 1
ATOM 3168 N N . GLY B 1 119 ? -9 -10.312 3.197 1 95.31 119 GLY B N 1
ATOM 3169 C CA . GLY B 1 119 ? -7.645 -10.344 3.727 1 95.31 119 GLY B CA 1
ATOM 3170 C C . GLY B 1 119 ? -6.66 -9.531 2.906 1 95.31 119 GLY B C 1
ATOM 3171 O O . GLY B 1 119 ? -7.066 -8.711 2.074 1 95.31 119 GLY B O 1
ATOM 3172 N N . SER B 1 120 ? -5.328 -9.695 3.234 1 93.94 120 SER B N 1
ATOM 3173 C CA . SER B 1 120 ? -4.207 -9.039 2.568 1 93.94 120 SER B CA 1
ATOM 3174 C C . SER B 1 120 ? -3.117 -10.047 2.207 1 93.94 120 SER B C 1
ATOM 3176 O O . SER B 1 120 ? -2.826 -10.961 2.982 1 93.94 120 SER B O 1
ATOM 3178 N N . PRO B 1 121 ? -2.594 -9.852 1.098 1 97.31 121 PRO B N 1
ATOM 3179 C CA . PRO B 1 121 ? -1.656 -10.867 0.618 1 97.31 121 PRO B CA 1
ATOM 3180 C C . PRO B 1 121 ? -0.288 -10.773 1.29 1 97.31 121 PRO B C 1
ATOM 3182 O O . PRO B 1 121 ? 0.192 -9.672 1.569 1 97.31 121 PRO B O 1
ATOM 3185 N N . ASN B 1 122 ? 0.277 -11.828 1.577 1 97.38 122 ASN B N 1
ATOM 3186 C CA . ASN B 1 122 ? 1.659 -12.062 1.982 1 97.38 122 ASN B CA 1
ATOM 3187 C C . ASN B 1 122 ? 2.053 -13.523 1.815 1 97.38 122 ASN B C 1
ATOM 3189 O O . ASN B 1 122 ? 1.206 -14.367 1.511 1 97.38 122 ASN B O 1
ATOM 3193 N N . GLU B 1 123 ? 3.32 -13.844 1.951 1 98.69 123 GLU B N 1
ATOM 3194 C CA . GLU B 1 123 ? 3.838 -15.188 1.682 1 98.69 123 GLU B CA 1
ATOM 3195 C C . GLU B 1 123 ? 3.182 -16.219 2.586 1 98.69 123 GLU B C 1
ATOM 3197 O O . GLU B 1 123 ? 2.688 -17.25 2.109 1 98.69 123 GLU B O 1
ATOM 3202 N N . LYS B 1 124 ? 3.188 -15.953 3.875 1 98.5 124 LYS B N 1
ATOM 3203 C CA . LYS B 1 124 ? 2.578 -16.891 4.82 1 98.5 124 LYS B CA 1
ATOM 3204 C C . LYS B 1 124 ? 1.108 -17.125 4.484 1 98.5 124 LYS B C 1
ATOM 3206 O O . LYS B 1 124 ? 0.645 -18.266 4.484 1 98.5 124 LYS B O 1
ATOM 3211 N N . GLY B 1 125 ? 0.388 -16.094 4.211 1 98.75 125 GLY B N 1
ATOM 3212 C CA . GLY B 1 125 ? -1.027 -16.188 3.889 1 98.75 125 GLY B CA 1
ATOM 3213 C C . GLY B 1 125 ? -1.301 -16.953 2.609 1 98.75 125 GLY B C 1
ATOM 3214 O O . GLY B 1 125 ? -2.189 -17.812 2.57 1 98.75 125 GLY B O 1
ATOM 3215 N N . LEU B 1 126 ? -0.561 -16.672 1.583 1 98.88 126 LEU B N 1
ATOM 3216 C CA . LEU B 1 126 ? -0.763 -17.359 0.313 1 98.88 126 LEU B CA 1
ATOM 3217 C C . LEU B 1 126 ? -0.482 -18.844 0.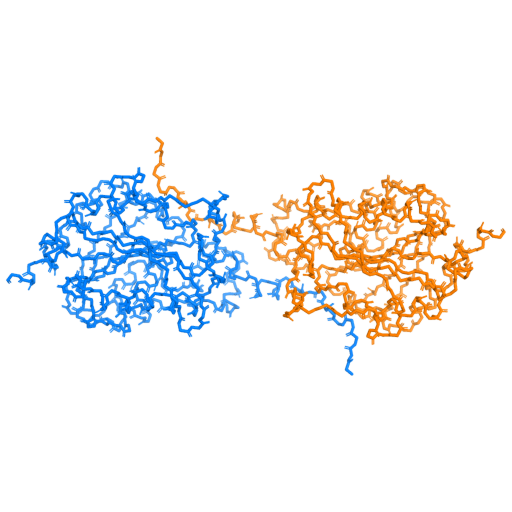452 1 98.88 126 LEU B C 1
ATOM 3219 O O . LEU B 1 126 ? -1.125 -19.672 -0.206 1 98.88 126 LEU B O 1
ATOM 3223 N N . LYS B 1 127 ? 0.492 -19.203 1.271 1 98.94 127 LYS B N 1
ATOM 3224 C CA . LYS B 1 127 ? 0.749 -20.625 1.525 1 98.94 127 LYS B CA 1
ATOM 3225 C C . LYS B 1 127 ? -0.455 -21.281 2.188 1 98.94 127 LYS B C 1
ATOM 3227 O O . LYS B 1 127 ? -0.825 -22.406 1.829 1 98.94 127 LYS B O 1
ATOM 3232 N N . ILE B 1 128 ? -1.046 -20.562 3.109 1 98.94 128 ILE B N 1
ATOM 3233 C CA . ILE B 1 128 ? -2.244 -21.062 3.773 1 98.94 128 ILE B CA 1
ATOM 3234 C C . ILE B 1 128 ? -3.381 -21.188 2.76 1 98.94 128 ILE B C 1
ATOM 3236 O O . ILE B 1 128 ? -4.113 -22.188 2.756 1 98.94 128 ILE B O 1
ATOM 3240 N N . ASP B 1 129 ? -3.525 -20.188 1.937 1 98.94 129 ASP B N 1
ATOM 3241 C CA . ASP B 1 129 ? -4.578 -20.172 0.926 1 98.94 129 ASP B CA 1
ATOM 3242 C C . ASP B 1 129 ? -4.441 -21.375 -0.011 1 98.94 129 ASP B C 1
ATOM 3244 O O . ASP B 1 129 ? -5.422 -22.078 -0.285 1 98.94 129 ASP B O 1
ATOM 3248 N N . ALA B 1 130 ? -3.234 -21.609 -0.494 1 98.94 130 ALA B N 1
ATOM 3249 C CA . ALA B 1 130 ? -2.979 -22.719 -1.403 1 98.94 130 ALA B CA 1
ATOM 3250 C C . ALA B 1 130 ? -3.293 -24.062 -0.735 1 98.94 130 ALA B C 1
ATOM 3252 O O . ALA B 1 130 ? -3.906 -24.938 -1.347 1 98.94 130 ALA B O 1
ATOM 3253 N N . GLN B 1 131 ? -2.865 -24.203 0.504 1 98.94 131 GLN B N 1
ATOM 3254 C CA . GLN B 1 131 ? -3.154 -25.422 1.251 1 98.94 131 GLN B CA 1
ATOM 3255 C C . GLN B 1 131 ? -4.656 -25.625 1.416 1 98.94 131 GLN B C 1
ATOM 3257 O O . GLN B 1 131 ? -5.152 -26.75 1.325 1 98.94 131 GLN B O 1
ATOM 3262 N N . THR B 1 132 ? -5.344 -24.531 1.677 1 98.94 132 THR B N 1
ATOM 3263 C CA . THR B 1 132 ? -6.793 -24.594 1.846 1 98.94 132 THR B CA 1
ATOM 3264 C C . THR B 1 132 ? -7.465 -25.109 0.578 1 98.94 132 THR B C 1
ATOM 3266 O O . THR B 1 132 ? -8.367 -25.938 0.645 1 98.94 132 THR B O 1
ATOM 3269 N N . MET B 1 133 ? -7.047 -24.625 -0.539 1 98.88 133 MET B N 1
ATOM 3270 C CA . MET B 1 133 ? -7.594 -25.094 -1.811 1 98.88 133 MET B CA 1
ATOM 3271 C C . MET B 1 133 ? -7.301 -26.578 -2.016 1 98.88 133 MET B C 1
ATOM 3273 O O . MET B 1 133 ? -8.164 -27.328 -2.482 1 98.88 133 MET B O 1
ATOM 3277 N N . LEU B 1 134 ? -6.082 -27.016 -1.708 1 98.94 134 LEU B N 1
ATOM 3278 C CA . LEU B 1 134 ? -5.734 -28.422 -1.832 1 98.94 134 LEU B CA 1
ATOM 3279 C C . LEU B 1 134 ? -6.617 -29.281 -0.936 1 98.94 134 LEU B C 1
ATOM 3281 O O . LEU B 1 134 ? -7.094 -30.344 -1.356 1 98.94 134 LEU B O 1
ATOM 3285 N N . ASP B 1 135 ? -6.812 -28.844 0.304 1 98.94 135 ASP B N 1
ATOM 3286 C CA . ASP B 1 135 ? -7.648 -29.594 1.234 1 98.94 135 ASP B CA 1
ATOM 3287 C C . ASP B 1 135 ? -9.07 -29.734 0.7 1 98.94 135 ASP B C 1
ATOM 3289 O O . ASP B 1 135 ? -9.68 -30.797 0.811 1 98.94 135 ASP B O 1
ATOM 3293 N N . TYR B 1 136 ? -9.578 -28.672 0.118 1 98.88 136 TYR B N 1
ATOM 3294 C CA . TYR B 1 136 ? -10.898 -28.75 -0.51 1 98.88 136 TYR B CA 1
ATOM 3295 C C . TYR B 1 136 ? -10.922 -29.797 -1.614 1 98.88 136 TYR B C 1
ATOM 3297 O O . TYR B 1 136 ? -11.852 -30.594 -1.689 1 98.88 136 TYR B O 1
ATOM 3305 N N . VAL B 1 137 ? -9.914 -29.781 -2.473 1 98.81 137 VAL B N 1
ATOM 3306 C CA . VAL B 1 137 ? -9.82 -30.719 -3.588 1 98.81 137 VAL B CA 1
ATOM 3307 C C . VAL B 1 137 ? -9.789 -32.156 -3.061 1 98.81 137 VAL B C 1
ATOM 3309 O O . VAL B 1 137 ? -10.477 -33.031 -3.592 1 98.81 137 VAL B O 1
ATOM 3312 N N . ARG B 1 138 ? -9.055 -32.406 -1.983 1 98.38 138 ARG B N 1
ATOM 3313 C CA . ARG B 1 138 ? -8.883 -33.719 -1.396 1 98.38 138 ARG B CA 1
ATOM 3314 C C . ARG B 1 138 ? -10.211 -34.25 -0.859 1 98.38 138 ARG B C 1
ATOM 3316 O O . ARG B 1 138 ? -10.391 -35.469 -0.75 1 98.38 138 ARG B O 1
ATOM 3323 N N . GLU B 1 139 ? -11.094 -33.344 -0.584 1 98.31 139 GLU B N 1
ATOM 3324 C CA . GLU B 1 139 ? -12.352 -33.75 0.036 1 98.31 139 GLU B CA 1
ATOM 3325 C C . GLU B 1 139 ? -13.5 -33.719 -0.966 1 98.31 139 GLU B C 1
ATOM 3327 O O . GLU B 1 139 ? -14.594 -34.219 -0.684 1 98.31 139 GLU B O 1
ATOM 3332 N N . HIS B 1 140 ? -13.281 -33.156 -2.053 1 98.19 140 HIS B N 1
ATOM 3333 C CA . HIS B 1 140 ? -14.328 -33.031 -3.059 1 98.19 140 HIS B CA 1
ATOM 3334 C C . HIS B 1 140 ? -14.703 -34.406 -3.643 1 98.19 140 HIS B C 1
ATOM 3336 O O . HIS B 1 140 ? -13.828 -35.188 -3.99 1 98.19 140 HIS B O 1
ATOM 3342 N N . PRO B 1 141 ? -15.914 -34.719 -3.818 1 96.88 141 PRO B N 1
ATOM 3343 C CA . PRO B 1 141 ? -16.359 -36.062 -4.203 1 96.88 141 PRO B CA 1
ATOM 3344 C C . PRO B 1 141 ? -15.812 -36.5 -5.559 1 96.88 141 PRO B C 1
ATOM 3346 O O . PRO B 1 141 ? -15.602 -37.688 -5.785 1 96.88 141 PRO B O 1
ATOM 3349 N N . ILE B 1 142 ? -15.539 -35.625 -6.438 1 97.44 142 ILE B N 1
ATOM 3350 C CA . ILE B 1 142 ? -15.055 -35.969 -7.773 1 97.44 142 ILE B CA 1
ATOM 3351 C C . ILE B 1 142 ? -13.547 -35.719 -7.84 1 97.44 142 ILE B C 1
ATOM 3353 O O . ILE B 1 142 ? -12.789 -36.625 -8.227 1 97.44 142 ILE B O 1
ATOM 3357 N N . LEU B 1 143 ? -13.109 -34.625 -7.371 1 98.19 143 LEU B N 1
ATOM 3358 C CA . LEU B 1 143 ? -11.742 -34.188 -7.586 1 98.19 143 LEU B CA 1
ATOM 3359 C C . LEU B 1 143 ? -10.75 -35.031 -6.797 1 98.19 143 LEU B C 1
ATOM 3361 O O . LEU B 1 143 ? -9.594 -35.188 -7.199 1 98.19 143 LEU B O 1
ATOM 3365 N N . GLN B 1 144 ? -11.203 -35.625 -5.707 1 97.06 144 GLN B N 1
ATOM 3366 C CA . GLN B 1 144 ? -10.305 -36.406 -4.859 1 97.06 144 GLN B CA 1
ATOM 3367 C C . GLN B 1 144 ? -9.75 -37.625 -5.605 1 97.06 144 GLN B C 1
ATOM 3369 O O . GLN B 1 144 ? -8.734 -38.188 -5.203 1 97.06 144 GLN B O 1
ATOM 3374 N N . HIS B 1 145 ? -10.398 -37.969 -6.715 1 94.19 145 HIS B N 1
ATOM 3375 C CA . HIS B 1 145 ? -10.016 -39.188 -7.422 1 94.19 145 HIS B CA 1
ATOM 3376 C C . HIS B 1 145 ? -9.273 -38.875 -8.711 1 94.19 145 HIS B C 1
ATOM 3378 O O . HIS B 1 145 ? -8.891 -39.781 -9.453 1 94.19 145 HIS B O 1
ATOM 3384 N N . THR B 1 146 ? -9.023 -37.688 -8.984 1 97.56 146 THR B N 1
ATOM 3385 C CA . THR B 1 146 ? -8.406 -37.281 -10.25 1 97.56 146 THR B CA 1
ATOM 3386 C C . THR B 1 146 ? -6.914 -37.031 -10.07 1 97.56 146 THR B C 1
ATOM 3388 O O . THR B 1 146 ? -6.465 -36.656 -8.992 1 97.56 146 THR B O 1
ATOM 3391 N N . PRO B 1 147 ? -6.086 -37.375 -11.156 1 97.88 147 PRO B N 1
ATOM 3392 C CA . PRO B 1 147 ? -4.703 -36.875 -11.086 1 97.88 147 PRO B CA 1
ATOM 3393 C C . PRO B 1 147 ? -4.605 -35.375 -10.945 1 97.88 147 PRO B C 1
ATOM 3395 O O . PRO B 1 147 ? -5.152 -34.625 -11.773 1 97.88 147 PRO B O 1
ATOM 3398 N N . LEU B 1 148 ? -3.936 -34.906 -9.914 1 98.69 148 LEU B N 1
ATOM 3399 C CA . LEU B 1 148 ? -3.852 -33.5 -9.609 1 98.69 148 LEU B CA 1
ATOM 3400 C C . LEU B 1 148 ? -2.523 -32.906 -10.086 1 98.69 148 LEU B C 1
ATOM 3402 O O . LEU B 1 148 ? -1.461 -33.469 -9.805 1 98.69 148 LEU B O 1
ATOM 3406 N N . VAL B 1 149 ? -2.594 -31.875 -10.883 1 98.88 149 VAL B N 1
ATOM 3407 C CA . VAL B 1 149 ? -1.418 -31.172 -11.391 1 98.88 149 VAL B CA 1
ATOM 3408 C C . VAL B 1 149 ? -1.45 -29.719 -10.93 1 98.88 149 VAL B C 1
ATOM 3410 O O . VAL B 1 149 ? -2.443 -29.016 -11.141 1 98.88 149 VAL B O 1
ATOM 3413 N N . ALA B 1 150 ? -0.39 -29.25 -10.273 1 98.94 150 ALA B N 1
ATOM 3414 C CA . ALA B 1 150 ? -0.271 -27.828 -9.945 1 98.94 150 ALA B CA 1
ATOM 3415 C C . ALA B 1 150 ? 0.318 -27.047 -11.117 1 98.94 150 ALA B C 1
ATOM 3417 O O . ALA B 1 150 ? 1.25 -27.516 -11.781 1 98.94 150 ALA B O 1
ATOM 3418 N N . TYR B 1 151 ? -0.284 -25.906 -11.406 1 98.88 151 TYR B N 1
ATOM 3419 C CA . TYR B 1 151 ? 0.202 -25.016 -12.453 1 98.88 151 TYR B CA 1
ATOM 3420 C C . TYR B 1 151 ? 0.29 -23.578 -11.938 1 98.88 151 TYR B C 1
ATOM 3422 O O . TYR B 1 151 ? -0.671 -23.062 -11.375 1 98.88 151 TYR B O 1
ATOM 3430 N N . GLY B 1 152 ? 1.449 -22.953 -12.148 1 98.44 152 GLY B N 1
ATOM 3431 C CA . GLY B 1 152 ? 1.567 -21.562 -11.734 1 98.44 152 GLY B CA 1
ATOM 3432 C C . GLY B 1 152 ? 2.568 -20.781 -12.562 1 98.44 152 GLY B C 1
ATOM 3433 O O . GLY B 1 152 ? 3.57 -21.328 -13.023 1 98.44 152 GLY B O 1
ATOM 3434 N N . GLN B 1 153 ? 2.307 -19.484 -12.742 1 96.81 153 GLN B N 1
ATOM 3435 C CA . GLN B 1 153 ? 3.174 -18.547 -13.43 1 96.81 153 GLN B CA 1
ATOM 3436 C C . GLN B 1 153 ? 3.688 -17.469 -12.469 1 96.81 153 GLN B C 1
ATOM 3438 O O . GLN B 1 153 ? 2.943 -16.984 -11.617 1 96.81 153 GLN B O 1
ATOM 3443 N N . SER B 1 154 ? 4.969 -17.047 -12.703 1 96.56 154 SER B N 1
ATOM 3444 C CA . SER B 1 154 ? 5.566 -15.984 -11.906 1 96.56 154 SER B CA 1
ATOM 3445 C C . SER B 1 154 ? 5.426 -16.266 -10.414 1 96.56 154 SER B C 1
ATOM 3447 O O . SER B 1 154 ? 5.852 -17.328 -9.938 1 96.56 154 SER B O 1
ATOM 3449 N N . ILE B 1 155 ? 4.723 -15.484 -9.602 1 97.5 155 ILE B N 1
ATOM 3450 C CA . ILE B 1 155 ? 4.566 -15.773 -8.188 1 97.5 155 ILE B CA 1
ATOM 3451 C C . ILE B 1 155 ? 3.734 -17.047 -8 1 97.5 155 ILE B C 1
ATOM 3453 O O . ILE B 1 155 ? 3.949 -17.797 -7.055 1 97.5 155 ILE B O 1
ATOM 3457 N N . GLY B 1 156 ? 2.809 -17.297 -8.906 1 98.31 156 GLY B N 1
ATOM 3458 C CA . GLY B 1 156 ? 2.031 -18.531 -8.867 1 98.31 156 GLY B CA 1
ATOM 3459 C C . GLY B 1 156 ? 2.887 -19.781 -8.969 1 98.31 156 GLY B C 1
ATOM 3460 O O . GLY B 1 156 ? 2.543 -20.812 -8.406 1 98.31 156 GLY B O 1
ATOM 3461 N N . GLY B 1 157 ? 3.955 -19.672 -9.805 1 98.75 157 GLY B N 1
ATOM 3462 C CA . GLY B 1 157 ? 4.902 -20.766 -9.852 1 98.75 157 GLY B CA 1
ATOM 3463 C C . GLY B 1 157 ? 5.562 -21.047 -8.516 1 98.75 157 GLY B C 1
ATOM 3464 O O . GLY B 1 157 ? 5.723 -22.203 -8.133 1 98.75 157 GLY B O 1
ATOM 3465 N N . ALA B 1 158 ? 5.918 -20 -7.797 1 98.88 158 ALA B N 1
ATOM 3466 C CA . ALA B 1 158 ? 6.5 -20.156 -6.465 1 98.88 158 ALA B CA 1
ATOM 3467 C C . ALA B 1 158 ? 5.496 -20.781 -5.5 1 98.88 158 ALA B C 1
ATOM 3469 O O . ALA B 1 158 ? 5.859 -21.625 -4.684 1 98.88 158 ALA B O 1
ATOM 3470 N N . VAL B 1 159 ? 4.234 -20.375 -5.605 1 98.94 159 VAL B N 1
ATOM 3471 C CA . VAL B 1 159 ? 3.168 -20.953 -4.793 1 98.94 159 VAL B CA 1
ATOM 3472 C C . VAL B 1 159 ? 3.025 -22.438 -5.094 1 98.94 159 VAL B C 1
ATOM 3474 O O . VAL B 1 159 ? 2.941 -23.266 -4.176 1 98.94 159 VAL B O 1
ATOM 3477 N N . ALA B 1 160 ? 3.039 -22.781 -6.348 1 98.94 160 ALA B N 1
ATOM 3478 C CA . ALA B 1 160 ? 2.889 -24.172 -6.77 1 98.94 160 ALA B CA 1
ATOM 3479 C C . ALA B 1 160 ? 4.051 -25.031 -6.266 1 98.94 160 ALA B C 1
ATOM 3481 O O . ALA B 1 160 ? 3.838 -26.109 -5.723 1 98.94 160 ALA B O 1
ATOM 3482 N N . ILE B 1 161 ? 5.242 -24.516 -6.461 1 98.94 161 ILE B N 1
ATOM 3483 C CA . ILE B 1 161 ? 6.422 -25.25 -6.008 1 98.94 161 ILE B CA 1
ATOM 3484 C C . ILE B 1 161 ? 6.332 -25.484 -4.504 1 98.94 161 ILE B C 1
ATOM 3486 O O . ILE B 1 161 ? 6.562 -26.609 -4.031 1 98.94 161 ILE B O 1
ATOM 3490 N N . ASP B 1 162 ? 6.012 -24.469 -3.777 1 98.94 162 ASP B N 1
ATOM 3491 C CA . ASP B 1 162 ? 5.898 -24.578 -2.326 1 98.94 162 ASP B CA 1
ATOM 3492 C C . ASP B 1 162 ? 4.855 -25.625 -1.936 1 98.94 162 ASP B C 1
ATOM 3494 O O . ASP B 1 162 ? 5.125 -26.5 -1.113 1 98.94 162 ASP B O 1
ATOM 3498 N N . LEU B 1 163 ? 3.701 -25.531 -2.508 1 98.94 163 LEU B N 1
ATOM 3499 C CA . LEU B 1 163 ? 2.605 -26.422 -2.152 1 98.94 163 LEU B CA 1
ATOM 3500 C C . LEU B 1 163 ? 2.965 -27.875 -2.467 1 98.94 163 LEU B C 1
ATOM 3502 O O . LEU B 1 163 ? 2.768 -28.766 -1.632 1 98.94 163 LEU B O 1
ATOM 3506 N N . VAL B 1 164 ? 3.492 -28.156 -3.66 1 98.94 164 VAL B N 1
ATOM 3507 C CA . VAL B 1 164 ? 3.836 -29.516 -4.074 1 98.94 164 VAL B CA 1
ATOM 3508 C C . VAL B 1 164 ? 4.945 -30.062 -3.184 1 98.94 164 VAL B C 1
ATOM 3510 O O . VAL B 1 164 ? 4.906 -31.219 -2.77 1 98.94 164 VAL B O 1
ATOM 3513 N N . SER B 1 165 ? 5.875 -29.203 -2.834 1 98.88 165 SER B N 1
ATOM 3514 C CA . SER B 1 165 ? 6.992 -29.656 -2.01 1 98.88 165 SER B CA 1
ATOM 3515 C C . SER B 1 165 ? 6.512 -30.125 -0.641 1 98.88 165 SER B C 1
ATOM 3517 O O . SER B 1 165 ? 7.121 -31.016 -0.037 1 98.88 165 SER B O 1
ATOM 3519 N N . ARG B 1 166 ? 5.414 -29.625 -0.141 1 98.5 166 ARG B N 1
ATOM 3520 C CA . ARG B 1 166 ? 4.895 -29.969 1.181 1 98.5 166 ARG B CA 1
ATOM 3521 C C . ARG B 1 166 ? 3.863 -31.094 1.095 1 98.5 166 ARG B C 1
ATOM 3523 O O . ARG B 1 166 ? 3.496 -31.688 2.111 1 98.5 166 ARG B O 1
ATOM 3530 N N . ASN B 1 167 ? 3.395 -31.281 -0.178 1 98.88 167 ASN B N 1
ATOM 3531 C CA . ASN B 1 167 ? 2.287 -32.219 -0.371 1 98.88 167 ASN B CA 1
ATOM 3532 C C . ASN B 1 167 ? 2.52 -33.125 -1.578 1 98.88 167 ASN B C 1
ATOM 3534 O O . ASN B 1 167 ? 1.599 -33.375 -2.359 1 98.88 167 ASN B O 1
ATOM 3538 N N . GLU B 1 168 ? 3.676 -33.594 -1.723 1 98.44 168 GLU B N 1
ATOM 3539 C CA . GLU B 1 168 ? 4.066 -34.219 -2.973 1 98.44 168 GLU B CA 1
ATOM 3540 C C . GLU B 1 168 ? 3.158 -35.406 -3.291 1 98.44 168 GLU B C 1
ATOM 3542 O O . GLU B 1 168 ? 2.809 -35.656 -4.453 1 98.44 168 GLU B O 1
ATOM 3547 N N . ASP B 1 169 ? 2.68 -36.125 -2.26 1 98.12 169 ASP B N 1
ATOM 3548 C CA . ASP B 1 169 ? 1.894 -37.344 -2.461 1 98.12 169 ASP B CA 1
ATOM 3549 C C . ASP B 1 169 ? 0.527 -37.031 -3.061 1 98.12 169 ASP B C 1
ATOM 3551 O O . ASP B 1 169 ? -0.151 -37.906 -3.588 1 98.12 169 ASP B O 1
ATOM 3555 N N . SER B 1 170 ? 0.166 -35.781 -2.998 1 98.5 170 SER B N 1
ATOM 3556 C CA . SER B 1 170 ? -1.146 -35.406 -3.502 1 98.5 170 SER B CA 1
ATOM 3557 C C . SER B 1 170 ? -1.079 -35 -4.977 1 98.5 170 SER B C 1
ATOM 3559 O O . SER B 1 170 ? -2.111 -34.812 -5.617 1 98.5 170 SER B O 1
ATOM 3561 N N . PHE B 1 171 ? 0.107 -35 -5.551 1 98.69 171 PHE B N 1
ATOM 3562 C CA . PHE B 1 171 ? 0.226 -34.406 -6.879 1 98.69 171 PHE B CA 1
ATOM 3563 C C . PHE B 1 171 ? 0.81 -35.406 -7.863 1 98.69 171 PHE B C 1
ATOM 3565 O O . PHE B 1 171 ? 1.727 -36.156 -7.523 1 98.69 171 PHE B O 1
ATOM 3572 N N . SER B 1 172 ? 0.254 -35.375 -9.047 1 98.31 172 SER B N 1
ATOM 3573 C CA . SER B 1 172 ? 0.734 -36.219 -10.148 1 98.31 172 SER B CA 1
ATOM 3574 C C . SER B 1 172 ? 1.667 -35.438 -11.062 1 98.31 172 SER B C 1
ATOM 3576 O O . SER B 1 172 ? 2.359 -36 -11.898 1 98.31 172 SER B O 1
ATOM 3578 N N . GLY B 1 173 ? 1.715 -34.125 -10.938 1 98.75 173 GLY B N 1
ATOM 3579 C CA . GLY B 1 173 ? 2.564 -33.281 -11.773 1 98.75 173 GLY B CA 1
ATOM 3580 C C . GLY B 1 173 ? 2.646 -31.859 -11.305 1 98.75 173 GLY B C 1
ATOM 3581 O O . GLY B 1 173 ? 1.838 -31.422 -10.477 1 98.75 173 GLY B O 1
ATOM 3582 N N . LEU B 1 174 ? 3.646 -31.141 -11.805 1 98.94 174 LEU B N 1
ATOM 3583 C CA . LEU B 1 174 ? 3.895 -29.719 -11.555 1 98.94 174 LEU B CA 1
ATOM 3584 C C . LEU B 1 174 ? 4.258 -29 -12.852 1 98.94 174 LEU B C 1
ATOM 3586 O O . LEU B 1 174 ? 5.129 -29.453 -13.594 1 98.94 174 LEU B O 1
ATOM 3590 N N . MET B 1 175 ? 3.531 -27.969 -13.141 1 98.94 175 MET B N 1
ATOM 3591 C CA . MET B 1 175 ? 3.863 -27.094 -14.258 1 98.94 175 MET B CA 1
ATOM 3592 C C . MET B 1 175 ? 4.195 -25.688 -13.766 1 98.94 175 MET B C 1
ATOM 3594 O O . MET B 1 175 ? 3.395 -25.062 -13.07 1 98.94 175 MET B O 1
ATOM 3598 N N . VAL B 1 176 ? 5.371 -25.172 -14.133 1 98.81 176 VAL B N 1
ATOM 3599 C CA . VAL B 1 176 ? 5.75 -23.828 -13.727 1 98.81 176 VAL B CA 1
ATOM 3600 C C . VAL B 1 176 ? 6.18 -23.016 -14.953 1 98.81 176 VAL B C 1
ATOM 3602 O O . VAL B 1 176 ? 6.801 -23.547 -15.867 1 98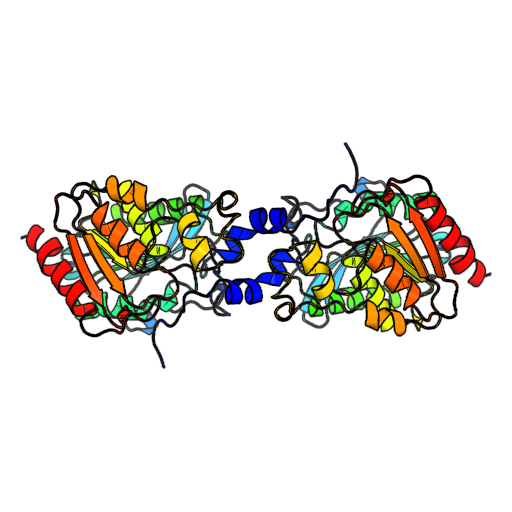.81 176 VAL B O 1
ATOM 3605 N N . GLU B 1 177 ? 5.793 -21.781 -14.922 1 98.56 177 GLU B N 1
ATOM 3606 C CA . GLU B 1 177 ? 6.066 -20.875 -16.031 1 98.56 177 GLU B CA 1
ATOM 3607 C C . GLU B 1 177 ? 6.715 -19.578 -15.555 1 98.56 177 GLU B C 1
ATOM 3609 O O . GLU B 1 177 ? 6.16 -18.875 -14.719 1 98.56 177 GLU B O 1
ATOM 3614 N N . ASN B 1 178 ? 7.836 -19.234 -16.094 1 98.19 178 ASN B N 1
ATOM 3615 C CA . ASN B 1 178 ? 8.492 -17.953 -15.867 1 98.19 178 ASN B CA 1
ATOM 3616 C C . ASN B 1 178 ? 8.492 -17.578 -14.391 1 98.19 178 ASN B C 1
ATOM 3618 O O . ASN B 1 178 ? 8.125 -16.453 -14.031 1 98.19 178 ASN B O 1
ATOM 3622 N N . THR B 1 179 ? 8.82 -18.5 -13.508 1 98.25 179 THR B N 1
ATOM 3623 C CA . THR B 1 179 ? 8.922 -18.234 -12.07 1 98.25 179 THR B CA 1
ATOM 3624 C C . THR B 1 179 ? 10.375 -18.016 -11.664 1 98.25 179 THR B C 1
ATOM 3626 O O . THR B 1 179 ? 11.234 -17.781 -12.516 1 98.25 179 THR B O 1
ATOM 3629 N N . PHE B 1 180 ? 10.664 -17.953 -10.344 1 98.5 180 PHE B N 1
ATOM 3630 C CA . PHE B 1 180 ? 11.953 -17.438 -9.906 1 98.5 180 PHE B CA 1
ATOM 3631 C C . PHE B 1 180 ? 12.516 -18.266 -8.766 1 98.5 180 PHE B C 1
ATOM 3633 O O . PHE B 1 180 ? 11.82 -19.125 -8.211 1 98.5 180 PHE B O 1
ATOM 3640 N N . LEU B 1 181 ? 13.766 -18.016 -8.539 1 98.81 181 LEU B N 1
ATOM 3641 C CA . LEU B 1 181 ? 14.477 -18.719 -7.484 1 98.81 181 LEU B CA 1
ATOM 3642 C C . LEU B 1 181 ? 13.977 -18.297 -6.105 1 98.81 181 LEU B C 1
ATOM 3644 O O . LEU B 1 181 ? 13.773 -19.125 -5.227 1 98.81 181 LEU B O 1
ATOM 3648 N N . SER B 1 182 ? 13.977 -17.047 -5.914 1 98.62 182 SER B N 1
ATOM 3649 C CA . SER B 1 182 ? 13.438 -16.391 -4.727 1 98.62 182 SER B CA 1
ATOM 3650 C C . SER B 1 182 ? 13.188 -14.898 -4.984 1 98.62 182 SER B C 1
ATOM 3652 O O . SER B 1 182 ? 13.711 -14.336 -5.945 1 98.62 182 SER B O 1
ATOM 3654 N N . LEU B 1 183 ? 12.336 -14.281 -4.16 1 97.19 183 LEU B N 1
ATOM 3655 C CA . LEU B 1 183 ? 12.023 -12.867 -4.355 1 97.19 183 LEU B CA 1
ATOM 3656 C C . LEU B 1 183 ? 13.258 -12 -4.117 1 97.19 183 LEU B C 1
ATOM 3658 O O . LEU B 1 183 ? 13.547 -11.094 -4.902 1 97.19 183 LEU B O 1
ATOM 3662 N N . PRO B 1 184 ? 14.07 -12.234 -3.051 1 96.56 184 PRO B N 1
ATOM 3663 C CA . PRO B 1 184 ? 15.281 -11.414 -2.889 1 96.56 184 PRO B CA 1
ATOM 3664 C C . PRO B 1 184 ? 16.203 -11.484 -4.102 1 96.56 184 PRO B C 1
ATOM 3666 O O . PRO B 1 184 ? 16.828 -10.484 -4.457 1 96.56 184 PRO B O 1
ATOM 3669 N N . LYS B 1 185 ? 16.25 -12.594 -4.754 1 97.06 185 LYS B N 1
ATOM 3670 C CA . LYS B 1 185 ? 17.141 -12.75 -5.91 1 97.06 185 LYS B CA 1
ATOM 3671 C C . LYS B 1 185 ? 16.516 -12.125 -7.16 1 97.06 185 LYS B C 1
ATOM 3673 O O . LYS B 1 185 ? 17.203 -11.914 -8.164 1 97.06 185 LYS B O 1
ATOM 3678 N N . LEU B 1 186 ? 15.242 -11.93 -7.094 1 94.88 186 LEU B N 1
ATOM 3679 C CA . LEU B 1 186 ? 14.539 -11.32 -8.219 1 94.88 186 LEU B CA 1
ATOM 3680 C C . LEU B 1 186 ? 14.609 -9.805 -8.148 1 94.88 186 LEU B C 1
ATOM 3682 O O . LEU B 1 186 ? 14.594 -9.125 -9.18 1 94.88 186 LEU B O 1
ATOM 3686 N N . ILE B 1 187 ? 14.727 -9.203 -7 1 88.88 187 ILE B N 1
ATOM 3687 C CA . ILE B 1 187 ? 14.594 -7.777 -6.727 1 88.88 187 ILE B CA 1
ATOM 3688 C C . ILE B 1 187 ? 15.617 -6.992 -7.555 1 88.88 187 ILE B C 1
ATOM 3690 O O . ILE B 1 187 ? 15.273 -5.996 -8.195 1 88.88 187 ILE B O 1
ATOM 3694 N N . PRO B 1 188 ? 16.891 -7.457 -7.688 1 88 188 PRO B N 1
ATOM 3695 C CA . PRO B 1 188 ? 17.859 -6.68 -8.469 1 88 188 PRO B CA 1
ATOM 3696 C C . PRO B 1 188 ? 17.438 -6.512 -9.93 1 88 188 PRO B C 1
ATOM 3698 O O . PRO B 1 188 ? 17.797 -5.516 -10.562 1 88 188 PRO B O 1
ATOM 3701 N N . SER B 1 189 ? 16.688 -7.445 -10.43 1 88.06 189 SER B N 1
ATOM 3702 C CA . SER B 1 189 ? 16.25 -7.387 -11.828 1 88.06 189 SER B CA 1
ATOM 3703 C C . SER B 1 189 ? 15.023 -6.5 -11.984 1 88.06 189 SER B C 1
ATOM 3705 O O . SER B 1 189 ? 14.93 -5.723 -12.938 1 88.06 189 SER B O 1
ATOM 3707 N N . VAL B 1 190 ? 14.117 -6.551 -11.078 1 85.62 190 VAL B N 1
ATOM 3708 C CA . VAL B 1 190 ? 12.836 -5.855 -11.211 1 85.62 190 VAL B CA 1
ATOM 3709 C C . VAL B 1 190 ? 12.969 -4.43 -10.688 1 85.62 190 VAL B C 1
ATOM 3711 O O . VAL B 1 190 ? 12.234 -3.533 -11.109 1 85.62 190 VAL B O 1
ATOM 3714 N N . MET B 1 191 ? 13.844 -4.281 -9.656 1 82.62 191 MET B N 1
ATOM 3715 C CA . MET B 1 191 ? 14.086 -2.982 -9.031 1 82.62 191 MET B CA 1
ATOM 3716 C C . MET B 1 191 ? 15.57 -2.791 -8.742 1 82.62 191 MET B C 1
ATOM 3718 O O . MET B 1 191 ? 16 -2.828 -7.59 1 82.62 191 MET B O 1
ATOM 3722 N N . PRO B 1 192 ? 16.266 -2.441 -9.781 1 82.5 192 PRO B N 1
ATOM 3723 C CA . PRO B 1 192 ? 17.734 -2.393 -9.641 1 82.5 192 PRO B CA 1
ATOM 3724 C C . PRO B 1 192 ? 18.188 -1.424 -8.555 1 82.5 192 PRO B C 1
ATOM 3726 O O . PRO B 1 192 ? 19.234 -1.643 -7.926 1 82.5 192 PRO B O 1
ATOM 3729 N N . PHE B 1 193 ? 17.422 -0.453 -8.273 1 76.56 193 PHE B N 1
ATOM 3730 C CA . PHE B 1 193 ? 17.828 0.55 -7.293 1 76.56 193 PHE B CA 1
ATOM 3731 C C . PHE B 1 193 ? 17.672 0.01 -5.875 1 76.56 193 PHE B C 1
ATOM 3733 O O . PHE B 1 193 ? 18.156 0.616 -4.918 1 76.56 193 PHE B O 1
ATOM 3740 N N . LEU B 1 194 ? 17.109 -1.158 -5.746 1 81.88 194 LEU B N 1
ATOM 3741 C CA . LEU B 1 194 ? 16.969 -1.781 -4.438 1 81.88 194 LEU B CA 1
ATOM 3742 C C . LEU B 1 194 ? 17.891 -2.984 -4.301 1 81.88 194 LEU B C 1
ATOM 3744 O O . LEU B 1 194 ? 17.766 -3.766 -3.354 1 81.88 194 LEU B O 1
ATOM 3748 N N . LYS B 1 195 ? 18.828 -3.156 -5.223 1 85.44 195 LYS B N 1
ATOM 3749 C CA . LYS B 1 195 ? 19.672 -4.34 -5.301 1 85.44 195 LYS B CA 1
ATOM 3750 C C . LYS B 1 195 ? 20.469 -4.543 -4.004 1 85.44 195 LYS B C 1
ATOM 3752 O O . LYS B 1 195 ? 20.766 -5.676 -3.623 1 85.44 195 LYS B O 1
ATOM 3757 N N . HIS B 1 196 ? 20.797 -3.494 -3.25 1 83.56 196 HIS B N 1
ATOM 3758 C CA . HIS B 1 196 ? 21.625 -3.613 -2.057 1 83.56 196 HIS B CA 1
ATOM 3759 C C . HIS B 1 196 ? 20.766 -3.742 -0.801 1 83.56 196 HIS B C 1
ATOM 3761 O O . HIS B 1 196 ? 21.297 -3.896 0.302 1 83.56 196 HIS B O 1
ATOM 3767 N N . PHE B 1 197 ? 19.469 -3.742 -0.94 1 82.5 197 PHE B N 1
ATOM 3768 C CA . PHE B 1 197 ? 18.578 -3.771 0.215 1 82.5 197 PHE B CA 1
ATOM 3769 C C . PHE B 1 197 ? 17.719 -5.023 0.197 1 82.5 197 PHE B C 1
ATOM 3771 O O . PHE B 1 197 ? 16.656 -5.059 0.83 1 82.5 197 PHE B O 1
ATOM 3778 N N . THR B 1 198 ? 18.203 -6.004 -0.555 1 90.31 198 THR B N 1
ATOM 3779 C CA . THR B 1 198 ? 17.422 -7.234 -0.693 1 90.31 198 THR B CA 1
ATOM 3780 C C . THR B 1 198 ? 17.266 -7.926 0.658 1 90.31 198 THR B C 1
ATOM 3782 O O . THR B 1 198 ? 16.328 -8.703 0.854 1 90.31 198 THR B O 1
ATOM 3785 N N . PHE B 1 199 ? 18.172 -7.672 1.597 1 90.06 199 PHE B N 1
ATOM 3786 C CA . PHE B 1 199 ? 18.125 -8.281 2.92 1 90.06 199 PHE B CA 1
ATOM 3787 C C . PHE B 1 199 ? 16.891 -7.828 3.688 1 90.06 199 PHE B C 1
ATOM 3789 O O . PHE B 1 199 ? 16.484 -8.469 4.656 1 90.06 199 PHE B O 1
ATOM 3796 N N . LEU B 1 200 ? 16.25 -6.742 3.266 1 88.69 200 LEU B N 1
ATOM 3797 C CA . LEU B 1 200 ? 15.07 -6.219 3.941 1 88.69 200 LEU B CA 1
ATOM 3798 C C . LEU B 1 200 ? 13.805 -6.895 3.43 1 88.69 200 LEU B C 1
ATOM 3800 O O . LEU B 1 200 ? 12.727 -6.703 3.988 1 88.69 200 LEU B O 1
ATOM 3804 N N . CYS B 1 201 ? 13.891 -7.66 2.354 1 93.94 201 CYS B N 1
ATOM 3805 C CA . CYS B 1 201 ? 12.727 -8.336 1.798 1 93.94 201 CYS B CA 1
ATOM 3806 C C . CYS B 1 201 ? 12.258 -9.453 2.717 1 93.94 201 CYS B C 1
ATOM 3808 O O . CYS B 1 201 ? 12.969 -10.438 2.926 1 93.94 201 CYS B O 1
ATOM 3810 N N . HIS B 1 202 ? 11.07 -9.328 3.256 1 95.5 202 HIS B N 1
ATOM 3811 C CA . HIS B 1 202 ? 10.594 -10.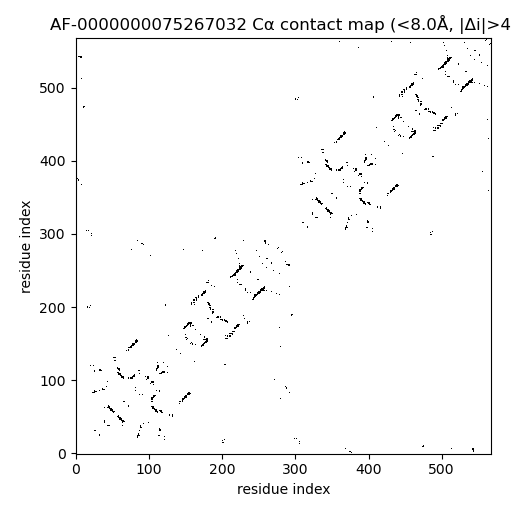336 4.203 1 95.5 202 HIS B CA 1
ATOM 3812 C C . HIS B 1 202 ? 9.594 -11.281 3.551 1 95.5 202 HIS B C 1
ATOM 3814 O O . HIS B 1 202 ? 8.977 -12.102 4.23 1 95.5 202 HIS B O 1
ATOM 3820 N N . GLN B 1 203 ? 9.352 -11.188 2.32 1 97.19 203 GLN B N 1
ATOM 3821 C CA . GLN B 1 203 ? 8.719 -12.172 1.448 1 97.19 203 GLN B CA 1
ATOM 3822 C C . GLN B 1 203 ? 9.758 -12.969 0.665 1 97.19 203 GLN B C 1
ATOM 3824 O O . GLN B 1 203 ? 10.398 -12.43 -0.242 1 97.19 203 GLN B O 1
ATOM 3829 N N . GLN B 1 204 ? 9.859 -14.242 0.912 1 98.19 204 GLN B N 1
ATOM 3830 C CA . GLN B 1 204 ? 11.031 -14.969 0.428 1 98.19 204 GLN B CA 1
ATOM 3831 C C . GLN B 1 204 ? 10.68 -15.82 -0.79 1 98.19 204 GLN B C 1
ATOM 3833 O O . GLN B 1 204 ? 11.32 -15.711 -1.837 1 98.19 204 GLN B O 1
ATOM 3838 N N . TRP B 1 205 ? 9.664 -16.656 -0.679 1 98.56 205 TRP B N 1
ATOM 3839 C CA . TRP B 1 205 ? 9.352 -17.656 -1.695 1 98.56 205 TRP B CA 1
ATOM 3840 C C . TRP B 1 205 ? 10.609 -18.359 -2.168 1 98.56 205 TRP B C 1
ATOM 3842 O O . TRP B 1 205 ? 10.969 -18.281 -3.346 1 98.56 205 TRP B O 1
ATOM 3852 N N . PRO B 1 206 ? 11.156 -19.203 -1.278 1 98.75 206 PRO B N 1
ATOM 3853 C CA . PRO B 1 206 ? 12.422 -19.859 -1.607 1 98.75 206 PRO B CA 1
ATOM 3854 C C . PRO B 1 206 ? 12.234 -21.094 -2.498 1 98.75 206 PRO B C 1
ATOM 3856 O O . PRO B 1 206 ? 12.539 -22.203 -2.082 1 98.75 206 PRO B O 1
ATOM 3859 N N . SER B 1 207 ? 11.883 -20.844 -3.738 1 98.94 207 SER B N 1
ATOM 3860 C CA . SER B 1 207 ? 11.625 -21.906 -4.699 1 98.94 207 SER B CA 1
ATOM 3861 C C . SER B 1 207 ? 12.875 -22.734 -4.953 1 98.94 207 SER B C 1
ATOM 3863 O O . SER B 1 207 ? 12.781 -23.953 -5.188 1 98.94 207 SER B O 1
ATOM 3865 N N . GLU B 1 208 ? 14.023 -22.094 -4.871 1 98.88 208 GLU B N 1
ATOM 3866 C CA . GLU B 1 208 ? 15.273 -22.812 -5.117 1 98.88 208 GLU B CA 1
ATOM 3867 C C . GLU B 1 208 ? 15.492 -23.906 -4.074 1 98.88 208 GLU B C 1
ATOM 3869 O O . GLU B 1 208 ? 16.094 -24.953 -4.375 1 98.88 208 GLU B O 1
ATOM 3874 N N . LYS B 1 209 ? 15.016 -23.688 -2.91 1 98.81 209 LYS B N 1
ATOM 3875 C CA . LYS B 1 209 ? 15.109 -24.703 -1.865 1 98.81 209 LYS B CA 1
ATOM 3876 C C . LYS B 1 209 ? 13.953 -25.688 -1.948 1 98.81 209 LYS B C 1
ATOM 3878 O O . LYS B 1 209 ? 14.156 -26.906 -1.864 1 98.81 209 LYS B O 1
ATOM 3883 N N . SER B 1 210 ? 12.773 -25.188 -2.145 1 98.88 210 SER B N 1
ATOM 3884 C CA . SER B 1 210 ? 11.57 -26 -2.125 1 98.88 210 SER B CA 1
ATOM 3885 C C . SER B 1 210 ? 11.562 -27.016 -3.268 1 98.88 210 SER B C 1
ATOM 3887 O O . SER B 1 210 ? 11.094 -28.141 -3.104 1 98.88 210 SER B O 1
ATOM 3889 N N . ILE B 1 211 ? 12.086 -26.641 -4.402 1 98.88 211 ILE B N 1
ATOM 3890 C CA . ILE B 1 211 ? 12.008 -27.516 -5.574 1 98.88 211 ILE B CA 1
ATOM 3891 C C . ILE B 1 211 ? 12.883 -28.75 -5.359 1 98.88 211 ILE B C 1
ATOM 3893 O O . ILE B 1 211 ? 12.625 -29.797 -5.941 1 98.88 211 ILE B O 1
ATOM 3897 N N . GLN B 1 212 ? 13.867 -28.625 -4.527 1 98.75 212 GLN B N 1
ATOM 3898 C CA . GLN B 1 212 ? 14.773 -29.734 -4.234 1 98.75 212 GLN B CA 1
ATOM 3899 C C . GLN B 1 212 ? 14.078 -30.797 -3.383 1 98.75 212 GLN B C 1
ATOM 3901 O O . GLN B 1 212 ? 14.531 -31.953 -3.324 1 98.75 212 GLN B O 1
ATOM 3906 N N . ARG B 1 213 ? 13.008 -30.453 -2.768 1 98.5 213 ARG B N 1
ATOM 3907 C CA . ARG B 1 213 ? 12.281 -31.375 -1.892 1 98.5 213 ARG B CA 1
ATOM 3908 C C . ARG B 1 213 ? 11.281 -32.219 -2.682 1 98.5 213 ARG B C 1
ATOM 3910 O O . ARG B 1 213 ? 10.742 -33.188 -2.164 1 98.5 213 ARG B O 1
ATOM 3917 N N . ILE B 1 214 ? 11.039 -31.844 -3.906 1 98.75 214 ILE B N 1
ATOM 3918 C CA . ILE B 1 214 ? 10.156 -32.625 -4.773 1 98.75 214 ILE B CA 1
ATOM 3919 C C . ILE B 1 214 ? 10.93 -33.812 -5.375 1 98.75 214 ILE B C 1
ATOM 3921 O O . ILE B 1 214 ? 11.836 -33.594 -6.188 1 98.75 214 ILE B O 1
ATOM 3925 N N . ALA B 1 215 ? 10.484 -35 -5.066 1 97.94 215 ALA B N 1
ATOM 3926 C CA . ALA B 1 215 ? 11.352 -36.156 -5.32 1 97.94 215 ALA B CA 1
ATOM 3927 C C . ALA B 1 215 ? 10.805 -37 -6.461 1 97.94 215 ALA B C 1
ATOM 3929 O O . ALA B 1 215 ? 11.57 -37.688 -7.16 1 97.94 215 ALA B O 1
ATOM 3930 N N . LYS B 1 216 ? 9.523 -37.062 -6.68 1 97.75 216 LYS B N 1
ATOM 3931 C CA . LYS B 1 216 ? 8.984 -38.094 -7.57 1 97.75 216 LYS B CA 1
ATOM 3932 C C . LYS B 1 216 ? 7.906 -37.5 -8.484 1 97.75 216 LYS B C 1
ATOM 3934 O O . LYS B 1 216 ? 7.258 -38.25 -9.234 1 97.75 216 LYS B O 1
ATOM 3939 N N . THR B 1 217 ? 7.656 -36.25 -8.422 1 98.12 217 THR B N 1
ATOM 3940 C CA . THR B 1 217 ? 6.621 -35.594 -9.227 1 98.12 217 THR B CA 1
ATOM 3941 C C . THR B 1 217 ? 7.195 -35.125 -10.555 1 98.12 217 THR B C 1
ATOM 3943 O O . THR B 1 217 ? 8.211 -34.438 -10.586 1 98.12 217 THR B O 1
ATOM 3946 N N . PRO B 1 218 ? 6.625 -35.594 -11.703 1 98.69 218 PRO B N 1
ATOM 3947 C CA . PRO B 1 218 ? 7.031 -34.969 -12.977 1 98.69 218 PRO B CA 1
ATOM 3948 C C . PRO B 1 218 ? 6.832 -33.469 -13.016 1 98.69 218 PRO B C 1
ATOM 3950 O O . PRO B 1 218 ? 5.848 -32.969 -12.469 1 98.69 218 PRO B O 1
ATOM 3953 N N . ILE B 1 219 ? 7.77 -32.781 -13.695 1 98.88 219 ILE B N 1
ATOM 3954 C CA . ILE B 1 219 ? 7.703 -31.312 -13.734 1 98.88 219 ILE B CA 1
ATOM 3955 C C . ILE B 1 219 ? 7.828 -30.828 -15.18 1 98.88 219 ILE B C 1
ATOM 3957 O O . ILE B 1 219 ? 8.688 -31.297 -15.93 1 98.88 219 ILE B O 1
ATOM 3961 N N . LEU B 1 220 ? 6.957 -29.969 -15.578 1 98.88 220 LEU B N 1
ATOM 3962 C CA . LEU B 1 220 ? 7.059 -29.234 -16.844 1 98.88 220 LEU B CA 1
ATOM 3963 C C . LEU B 1 220 ? 7.512 -27.797 -16.594 1 98.88 220 LEU B C 1
ATOM 3965 O O . LEU B 1 220 ? 6.836 -27.047 -15.883 1 98.88 220 LEU B O 1
ATOM 3969 N N . PHE B 1 221 ? 8.648 -27.438 -17.156 1 98.88 221 PHE B N 1
ATOM 3970 C CA . PHE B 1 221 ? 9.156 -26.078 -17.109 1 98.88 221 PHE B CA 1
ATOM 3971 C C . PHE B 1 221 ? 8.836 -25.328 -18.406 1 98.88 221 PHE B C 1
ATOM 3973 O O . PHE B 1 221 ? 9.289 -25.719 -19.484 1 98.88 221 PHE B O 1
ATOM 3980 N N . LEU B 1 222 ? 8.047 -24.281 -18.312 1 98.81 222 LEU B N 1
ATOM 3981 C CA . LEU B 1 222 ? 7.723 -23.406 -19.438 1 98.81 222 LEU B CA 1
ATOM 3982 C C . LEU B 1 222 ? 8.469 -22.078 -19.312 1 98.81 222 LEU B C 1
ATOM 3984 O O . LEU B 1 222 ? 8.109 -21.234 -18.484 1 98.81 222 LEU B O 1
ATOM 3988 N N . ALA B 1 223 ? 9.461 -21.906 -20.234 1 98.62 223 ALA B N 1
ATOM 3989 C CA . ALA B 1 223 ? 10.375 -20.797 -20.047 1 98.62 223 ALA B CA 1
ATOM 3990 C C . ALA B 1 223 ? 10.359 -19.859 -21.266 1 98.62 223 ALA B C 1
ATOM 3992 O O . ALA B 1 223 ? 10.648 -20.297 -22.375 1 98.62 223 ALA B O 1
ATOM 3993 N N . GLY B 1 224 ? 9.953 -18.609 -21.031 1 98.12 224 GLY B N 1
ATOM 3994 C CA . GLY B 1 224 ? 10.148 -17.594 -22.047 1 98.12 224 GLY B CA 1
ATOM 3995 C C . GLY B 1 224 ? 11.57 -17.047 -22.094 1 98.12 224 GLY B C 1
ATOM 3996 O O . GLY B 1 224 ? 12.031 -16.438 -21.125 1 98.12 224 GLY B O 1
ATOM 3997 N N . ALA B 1 225 ? 12.195 -17.141 -23.172 1 97.81 225 ALA B N 1
ATOM 3998 C CA . ALA B 1 225 ? 13.617 -16.812 -23.266 1 97.81 225 ALA B CA 1
ATOM 3999 C C . ALA B 1 225 ? 13.836 -15.305 -23.281 1 97.81 225 ALA B C 1
ATOM 4001 O O . ALA B 1 225 ? 14.953 -14.828 -23.047 1 97.81 225 ALA B O 1
ATOM 4002 N N . LYS B 1 226 ? 12.836 -14.562 -23.531 1 96.69 226 LYS B N 1
ATOM 4003 C CA . LYS B 1 226 ? 12.945 -13.109 -23.562 1 96.69 226 LYS B CA 1
ATOM 4004 C C . LYS B 1 226 ? 12.188 -12.477 -22.406 1 96.69 226 LYS B C 1
ATOM 4006 O O . LYS B 1 226 ? 11.719 -11.344 -22.516 1 96.69 226 LYS B O 1
ATOM 4011 N N . ASP B 1 227 ? 12.047 -13.242 -21.375 1 95.31 227 ASP B N 1
ATOM 4012 C CA . ASP B 1 227 ? 11.422 -12.727 -20.156 1 95.31 227 ASP B CA 1
ATOM 4013 C C . ASP B 1 227 ? 12.18 -11.516 -19.625 1 95.31 227 ASP B C 1
ATOM 4015 O O . ASP B 1 227 ? 13.328 -11.633 -19.203 1 95.31 227 ASP B O 1
ATOM 4019 N N . GLU B 1 228 ? 11.57 -10.375 -19.609 1 90.94 228 GLU B N 1
ATOM 4020 C CA . GLU B 1 228 ? 12.234 -9.125 -19.25 1 90.94 228 GLU B CA 1
ATOM 4021 C C . GLU B 1 228 ? 12.086 -8.82 -17.766 1 90.94 228 GLU B C 1
ATOM 4023 O O . GLU B 1 228 ? 12.742 -7.922 -17.234 1 90.94 228 GLU B O 1
ATOM 4028 N N . LEU B 1 229 ? 11.266 -9.562 -17.062 1 90.31 229 LEU B N 1
ATOM 4029 C CA . LEU B 1 229 ? 11.023 -9.328 -15.641 1 90.31 229 LEU B CA 1
ATOM 4030 C C . LEU B 1 229 ? 11.789 -10.328 -14.781 1 90.31 229 LEU B C 1
ATOM 4032 O O . LEU B 1 229 ? 12.469 -9.938 -13.828 1 90.31 229 LEU B O 1
ATOM 4036 N N . VAL B 1 230 ? 11.586 -11.555 -15.094 1 95.31 230 VAL B N 1
ATOM 4037 C CA . VAL B 1 230 ? 12.344 -12.625 -14.445 1 95.31 230 VAL B CA 1
ATOM 4038 C C . VAL B 1 230 ? 13.445 -13.117 -15.383 1 95.31 230 VAL B C 1
ATOM 4040 O O . VAL B 1 230 ? 13.164 -13.742 -16.406 1 95.31 230 VAL B O 1
ATOM 4043 N N . PRO B 1 231 ? 14.68 -12.867 -15 1 96.44 231 PRO B N 1
ATOM 4044 C CA . PRO B 1 231 ? 15.75 -13.375 -15.859 1 96.44 231 PRO B CA 1
ATOM 4045 C C . PRO B 1 231 ? 15.602 -14.859 -16.172 1 96.44 231 PRO B C 1
ATOM 4047 O O . PRO B 1 231 ? 15.414 -15.672 -15.258 1 96.44 231 PRO B O 1
ATOM 4050 N N . PRO B 1 232 ? 15.711 -15.219 -17.438 1 97.75 232 PRO B N 1
ATOM 4051 C CA . PRO B 1 232 ? 15.555 -16.625 -17.844 1 97.75 232 PRO B CA 1
ATOM 4052 C C . PRO B 1 232 ? 16.469 -17.562 -17.062 1 97.75 232 PRO B C 1
ATOM 4054 O O . PRO B 1 232 ? 16.141 -18.734 -16.875 1 97.75 232 PRO B O 1
ATOM 4057 N N . SER B 1 233 ? 17.547 -17.062 -16.562 1 98.25 233 SER B N 1
ATOM 4058 C CA . SER B 1 233 ? 18.484 -17.891 -15.805 1 98.25 233 SER B CA 1
ATOM 4059 C C . SER B 1 233 ? 17.828 -18.453 -14.555 1 98.25 233 SER B C 1
ATOM 4061 O O . SER B 1 233 ? 18.25 -19.5 -14.039 1 98.25 233 SER B O 1
ATOM 4063 N N . HIS B 1 234 ? 16.797 -17.797 -14 1 98.62 234 HIS B N 1
ATOM 4064 C CA . HIS B 1 234 ? 16.094 -18.312 -12.836 1 98.62 234 HIS B CA 1
ATOM 4065 C C . HIS B 1 234 ? 15.414 -19.641 -13.148 1 98.62 234 HIS B C 1
ATOM 4067 O O . HIS B 1 234 ? 15.508 -20.594 -12.375 1 98.62 234 HIS B O 1
ATOM 4073 N N . MET B 1 235 ? 14.742 -19.703 -14.32 1 98.81 235 MET B N 1
ATOM 4074 C CA . MET B 1 235 ? 14.078 -20.938 -14.727 1 98.81 235 MET B CA 1
ATOM 4075 C C . MET B 1 235 ? 15.102 -22.047 -14.984 1 98.81 235 MET B C 1
ATOM 4077 O O . MET B 1 235 ? 14.883 -23.203 -14.602 1 98.81 235 MET B O 1
ATOM 4081 N N . VAL B 1 236 ? 16.188 -21.719 -15.609 1 98.69 236 VAL B N 1
ATOM 4082 C CA . VAL B 1 236 ? 17.234 -22.672 -15.898 1 98.69 236 VAL B CA 1
ATOM 4083 C C . VAL B 1 236 ? 17.766 -23.266 -14.594 1 98.69 236 VAL B C 1
ATOM 4085 O O . VAL B 1 236 ? 17.906 -24.484 -14.453 1 98.69 236 VAL B O 1
ATOM 4088 N N . LYS B 1 237 ? 18.047 -22.406 -13.68 1 98.81 237 LYS B N 1
ATOM 4089 C CA . LYS B 1 237 ? 18.609 -22.844 -12.406 1 98.81 237 LYS B CA 1
ATOM 4090 C C . LYS B 1 237 ? 17.609 -23.688 -11.625 1 98.81 237 LYS B C 1
ATOM 4092 O O . LYS B 1 237 ? 17.984 -24.641 -10.945 1 98.81 237 LYS B O 1
ATOM 4097 N N . LEU B 1 238 ? 16.344 -23.312 -11.641 1 98.88 238 LEU B N 1
ATOM 4098 C CA . LEU B 1 238 ? 15.328 -24.141 -10.992 1 98.88 238 LEU B CA 1
ATOM 4099 C C . LEU B 1 238 ? 15.32 -25.547 -11.57 1 98.88 238 LEU B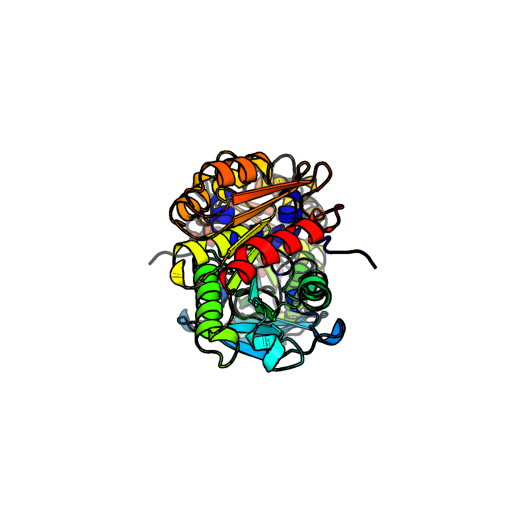 C 1
ATOM 4101 O O . LEU B 1 238 ? 15.219 -26.531 -10.828 1 98.88 238 LEU B O 1
ATOM 4105 N N . ASN B 1 239 ? 15.352 -25.672 -12.898 1 98.69 239 ASN B N 1
ATOM 4106 C CA . ASN B 1 239 ? 15.414 -26.969 -13.539 1 98.69 239 ASN B CA 1
ATOM 4107 C C . ASN B 1 239 ? 16.641 -27.766 -13.086 1 98.69 239 ASN B C 1
ATOM 4109 O O . ASN B 1 239 ? 16.562 -28.953 -12.82 1 98.69 239 ASN B O 1
ATOM 4113 N N . GLU B 1 240 ? 17.75 -27.094 -12.961 1 98.5 240 GLU B N 1
ATOM 4114 C CA . GLU B 1 240 ? 19 -27.719 -12.531 1 98.5 240 GLU B CA 1
ATOM 4115 C C . GLU B 1 240 ? 18.906 -28.219 -11.086 1 98.5 240 GLU B C 1
ATOM 4117 O O . GLU B 1 240 ? 19.422 -29.266 -10.742 1 98.5 240 GLU B O 1
ATOM 4122 N N . LEU B 1 241 ? 18.266 -27.453 -10.281 1 98.5 241 LEU B N 1
ATOM 4123 C CA . LEU B 1 241 ? 18.203 -27.734 -8.852 1 98.5 241 LEU B CA 1
ATOM 4124 C C . LEU B 1 241 ? 17.172 -28.812 -8.555 1 98.5 241 LEU B C 1
ATOM 4126 O O . LEU B 1 241 ? 17.203 -29.438 -7.492 1 98.5 241 LEU B O 1
ATOM 4130 N N . SER B 1 242 ? 16.172 -28.984 -9.469 1 98.06 242 SER B N 1
ATOM 4131 C CA . SER B 1 242 ? 15.156 -30 -9.25 1 98.06 242 SER B CA 1
ATOM 4132 C C . SER B 1 242 ? 15.773 -31.391 -9.133 1 98.06 242 SER B C 1
ATOM 4134 O O . SER B 1 242 ? 16.625 -31.766 -9.945 1 98.06 242 SER B O 1
ATOM 4136 N N . GLU B 1 243 ? 15.352 -32.125 -8.164 1 94.31 243 GLU B N 1
ATOM 4137 C CA . GLU B 1 243 ? 15.898 -33.469 -7.91 1 94.31 243 GLU B CA 1
ATOM 4138 C C . GLU B 1 243 ? 14.844 -34.562 -8.148 1 94.31 243 GLU B C 1
ATOM 4140 O O . GLU B 1 243 ? 14.992 -35.688 -7.68 1 94.31 243 GLU B O 1
ATOM 4145 N N . SER B 1 244 ? 13.789 -34.156 -8.789 1 95.94 244 SER B N 1
ATOM 4146 C CA . SER B 1 244 ? 12.758 -35.156 -9.047 1 95.94 244 SER B CA 1
ATOM 4147 C C . SER B 1 244 ? 13.312 -36.312 -9.867 1 95.94 244 SER B C 1
ATOM 4149 O O . SER B 1 244 ? 14.07 -36.094 -10.82 1 95.94 244 SER B O 1
ATOM 4151 N N . ARG B 1 245 ? 12.977 -37.531 -9.484 1 96.62 245 ARG B N 1
ATOM 4152 C CA . ARG B 1 245 ? 13.383 -38.719 -10.219 1 96.62 245 ARG B CA 1
ATOM 4153 C C . ARG B 1 245 ? 12.445 -38.969 -11.398 1 96.62 245 ARG B C 1
ATOM 4155 O O . ARG B 1 245 ? 12.773 -39.75 -12.297 1 96.62 245 ARG B O 1
ATOM 4162 N N . ALA B 1 246 ? 11.32 -38.25 -11.359 1 96.31 246 ALA B N 1
ATOM 4163 C CA . ALA B 1 246 ? 10.391 -38.344 -12.484 1 96.31 246 ALA B CA 1
ATOM 4164 C C . ALA B 1 246 ? 10.836 -37.438 -13.633 1 96.31 246 ALA B C 1
ATOM 4166 O O . ALA B 1 246 ? 11.883 -36.812 -13.555 1 96.31 246 ALA B O 1
ATOM 4167 N N . GLU B 1 247 ? 10.047 -37.5 -14.672 1 95.94 247 GLU B N 1
ATOM 4168 C CA . GLU B 1 247 ? 10.383 -36.75 -15.875 1 95.94 247 GLU B CA 1
ATOM 4169 C C . GLU B 1 247 ? 10.375 -35.25 -15.609 1 95.94 247 GLU B C 1
ATOM 4171 O O . GLU B 1 247 ? 9.445 -34.719 -14.984 1 95.94 247 GLU B O 1
ATOM 4176 N N . LYS B 1 248 ? 11.453 -34.625 -16.016 1 97.69 248 LYS B N 1
ATOM 4177 C CA . LYS B 1 248 ? 11.531 -33.156 -16.094 1 97.69 248 LYS B CA 1
ATOM 4178 C C . LYS B 1 248 ? 11.539 -32.688 -17.547 1 97.69 248 LYS B C 1
ATOM 4180 O O . LYS B 1 248 ? 12.516 -32.875 -18.266 1 97.69 248 LYS B O 1
ATOM 4185 N N . THR B 1 249 ? 10.445 -32.094 -17.906 1 98.06 249 THR B N 1
ATOM 4186 C CA . THR B 1 249 ? 10.312 -31.594 -19.266 1 98.06 249 THR B CA 1
ATOM 4187 C C . THR B 1 249 ? 10.672 -30.125 -19.328 1 98.06 249 THR B C 1
ATOM 4189 O O . THR B 1 249 ? 10.07 -29.297 -18.641 1 98.06 249 THR B O 1
ATOM 4192 N N . TRP B 1 250 ? 11.664 -29.828 -20.141 1 98.19 250 TRP B N 1
ATOM 4193 C CA . TRP B 1 250 ? 12.125 -28.453 -20.359 1 98.19 250 TRP B CA 1
ATOM 4194 C C . TRP B 1 250 ? 11.617 -27.906 -21.688 1 98.19 250 TRP B C 1
ATOM 4196 O O . TRP B 1 250 ? 11.977 -28.422 -22.75 1 98.19 250 TRP B O 1
ATOM 4206 N N . CYS B 1 251 ? 10.766 -26.891 -21.656 1 98.5 251 CYS B N 1
ATOM 4207 C CA . CYS B 1 251 ? 10.266 -26.234 -2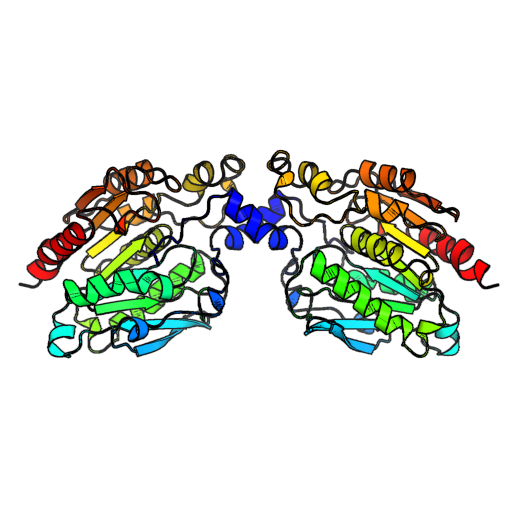2.844 1 98.5 251 CYS B CA 1
ATOM 4208 C C . CYS B 1 251 ? 10.633 -24.766 -22.859 1 98.5 251 CYS B C 1
ATOM 4210 O O . CYS B 1 251 ? 10.133 -23.984 -22.047 1 98.5 251 CYS B O 1
ATOM 4212 N N . VAL B 1 252 ? 11.445 -24.375 -23.828 1 98.38 252 VAL B N 1
ATOM 4213 C CA . VAL B 1 252 ? 11.875 -22.984 -23.953 1 98.38 252 VAL B CA 1
ATOM 4214 C C . VAL B 1 252 ? 11.195 -22.344 -25.172 1 98.38 252 VAL B C 1
ATOM 4216 O O . VAL B 1 252 ? 11.062 -22.984 -26.219 1 98.38 252 VAL B O 1
ATOM 4219 N N . PHE B 1 253 ? 10.734 -21.141 -25 1 98.56 253 PHE B N 1
A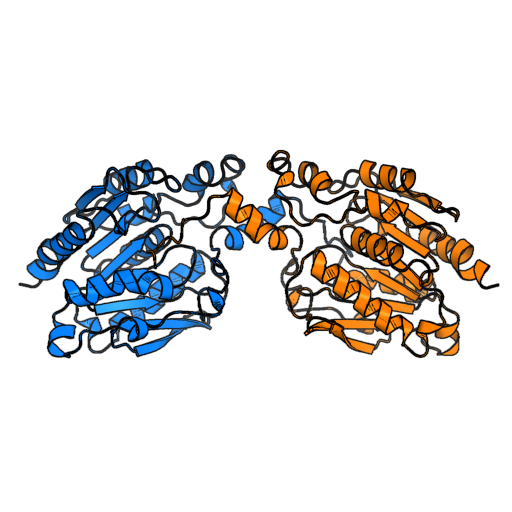TOM 4220 C CA . PHE B 1 253 ? 10.125 -20.359 -26.047 1 98.56 253 PHE B CA 1
ATOM 4221 C C . PHE B 1 253 ? 10.984 -19.141 -26.391 1 98.56 253 PHE B C 1
ATOM 4223 O O . PHE B 1 253 ? 10.969 -18.141 -25.672 1 98.56 253 PHE B O 1
ATOM 4230 N N . PRO B 1 254 ? 11.648 -19.203 -27.5 1 97.69 254 PRO B N 1
ATOM 4231 C CA . PRO B 1 254 ? 12.711 -18.234 -27.812 1 97.69 254 PRO B CA 1
ATOM 4232 C C . PRO B 1 254 ? 12.203 -16.797 -27.797 1 97.69 254 PRO B C 1
ATOM 4234 O O . PRO B 1 254 ? 12.953 -15.875 -27.469 1 97.69 254 PRO B O 1
ATOM 4237 N N . ASN B 1 255 ? 10.977 -16.594 -28.172 1 97.31 255 ASN B N 1
ATOM 4238 C CA . ASN B 1 255 ? 10.469 -15.227 -28.266 1 97.31 255 ASN B CA 1
ATOM 4239 C C . ASN B 1 255 ? 9.469 -14.922 -27.156 1 97.31 255 ASN B C 1
ATOM 4241 O O . ASN B 1 255 ? 8.828 -13.867 -27.156 1 97.31 255 ASN B O 1
ATOM 4245 N N . GLY B 1 256 ? 9.328 -15.891 -26.234 1 96.94 256 GLY B N 1
ATOM 4246 C CA . GLY B 1 256 ? 8.391 -15.695 -25.141 1 96.94 256 GLY B CA 1
ATOM 4247 C C . GLY B 1 256 ? 8.852 -14.672 -24.125 1 96.94 256 GLY B C 1
ATOM 4248 O O . GLY B 1 256 ? 10 -14.719 -23.672 1 96.94 256 GLY B O 1
ATOM 4249 N N . MET B 1 257 ? 8.031 -13.695 -23.812 1 94.94 257 MET B N 1
ATOM 4250 C CA . MET B 1 257 ? 8.266 -12.711 -22.766 1 94.94 257 MET B CA 1
ATOM 4251 C C . MET B 1 257 ? 7.566 -13.117 -21.469 1 94.94 257 MET B C 1
ATOM 4253 O O . MET B 1 257 ? 7.098 -14.25 -21.344 1 94.94 257 MET B O 1
ATOM 4257 N N . HIS B 1 258 ? 7.621 -12.203 -20.469 1 92.38 258 HIS B N 1
ATOM 4258 C CA . HIS B 1 258 ? 7.094 -12.602 -19.172 1 92.38 258 HIS B CA 1
ATOM 4259 C C . HIS B 1 258 ? 5.598 -12.891 -19.25 1 92.38 258 HIS B C 1
ATOM 4261 O O . HIS B 1 258 ? 5.109 -13.836 -18.625 1 92.38 258 HIS B O 1
ATOM 4267 N N . ASN B 1 259 ? 4.906 -12.078 -20.047 1 88.5 259 ASN B N 1
ATOM 4268 C CA . ASN B 1 259 ? 3.451 -12.156 -20 1 88.5 259 ASN B CA 1
ATOM 4269 C C . ASN B 1 259 ? 2.883 -12.734 -21.297 1 88.5 259 ASN B C 1
ATOM 4271 O O . ASN B 1 259 ? 1.666 -12.859 -21.438 1 88.5 259 ASN B O 1
ATOM 4275 N N . ASP B 1 260 ? 3.727 -13.148 -22.234 1 91.44 260 ASP B N 1
ATOM 4276 C CA . ASP B 1 260 ? 3.141 -13.594 -23.484 1 91.44 260 ASP B CA 1
ATOM 4277 C C . ASP B 1 260 ? 3.717 -14.945 -23.922 1 91.44 260 ASP B C 1
ATOM 4279 O O . ASP B 1 260 ? 3.588 -15.336 -25.078 1 91.44 260 ASP B O 1
ATOM 4283 N N . THR B 1 261 ? 4.34 -15.586 -22.984 1 95 261 THR B N 1
ATOM 4284 C CA . THR B 1 261 ? 4.852 -16.922 -23.297 1 95 261 THR B CA 1
ATOM 4285 C C . THR B 1 261 ? 3.719 -17.844 -23.719 1 95 261 THR B C 1
ATOM 4287 O O . THR B 1 261 ? 3.889 -18.672 -24.609 1 95 261 THR B O 1
ATOM 4290 N N . CYS B 1 262 ? 2.564 -17.719 -23.141 1 93.88 262 CYS B N 1
ATOM 4291 C CA . CYS B 1 262 ? 1.42 -18.578 -23.422 1 93.88 262 CYS B CA 1
ATOM 4292 C C . CYS B 1 262 ? 0.891 -18.328 -24.828 1 93.88 262 CYS B C 1
ATOM 4294 O O . CYS B 1 262 ? 0.105 -19.125 -25.344 1 93.88 262 CYS B O 1
ATOM 4296 N N . MET B 1 263 ? 1.359 -17.281 -25.469 1 93.31 263 MET B N 1
ATOM 4297 C CA . MET B 1 263 ? 0.922 -16.969 -26.812 1 93.31 263 MET B CA 1
ATOM 4298 C C . MET B 1 263 ? 1.899 -17.516 -27.859 1 93.31 263 MET B C 1
ATOM 4300 O O . MET B 1 263 ? 1.633 -17.469 -29.047 1 93.31 263 MET B O 1
ATOM 4304 N N . GLN B 1 264 ? 2.994 -18.078 -27.406 1 96.19 264 GLN B N 1
ATOM 4305 C CA . GLN B 1 264 ? 4.02 -18.562 -28.328 1 96.19 264 GLN B CA 1
ATOM 4306 C C . GLN B 1 264 ? 3.596 -19.875 -28.969 1 96.19 264 GLN B C 1
ATOM 4308 O O . GLN B 1 264 ? 2.936 -20.703 -28.328 1 96.19 264 GLN B O 1
ATOM 4313 N N . PRO B 1 265 ? 4.023 -20.078 -30.219 1 96.25 265 PRO B N 1
ATOM 4314 C CA . PRO B 1 265 ? 3.777 -21.375 -30.844 1 96.25 265 PRO B CA 1
ATOM 4315 C C . PRO B 1 265 ? 4.348 -22.531 -30.031 1 96.25 265 PRO B C 1
ATOM 4317 O O . PRO B 1 265 ? 5.469 -22.453 -29.531 1 96.25 265 PRO B O 1
ATOM 4320 N N . GLY B 1 266 ? 3.459 -23.562 -29.844 1 97.31 266 GLY B N 1
ATOM 4321 C CA . GLY B 1 266 ? 3.92 -24.781 -29.188 1 97.31 266 GLY B CA 1
ATOM 4322 C C . GLY B 1 266 ? 3.621 -24.797 -27.703 1 97.31 266 GLY B C 1
ATOM 4323 O O . GLY B 1 266 ? 3.762 -25.828 -27.047 1 97.31 266 GLY B O 1
ATOM 4324 N N . TYR B 1 267 ? 3.246 -23.641 -27.156 1 97.31 267 TYR B N 1
ATOM 4325 C CA . TYR B 1 267 ? 2.994 -23.547 -25.734 1 97.31 267 TYR B CA 1
ATOM 4326 C C . TYR B 1 267 ? 1.965 -24.578 -25.281 1 97.31 267 TYR B C 1
ATOM 4328 O O . TYR B 1 267 ? 2.246 -25.406 -24.422 1 97.31 267 TYR B O 1
ATOM 4336 N N . PHE B 1 268 ? 0.815 -24.578 -25.875 1 97.75 268 PHE B N 1
ATOM 4337 C CA . PHE B 1 268 ? -0.255 -25.484 -25.469 1 97.75 268 PHE B CA 1
ATOM 4338 C C . PHE B 1 268 ? 0.046 -26.906 -25.891 1 97.75 268 PHE B C 1
ATOM 4340 O O . PHE B 1 268 ? -0.355 -27.859 -25.219 1 97.75 268 PHE B O 1
ATOM 4347 N N . THR B 1 269 ? 0.814 -27.094 -26.922 1 97.88 269 THR B N 1
ATOM 4348 C CA . THR B 1 269 ? 1.263 -28.422 -27.328 1 97.88 269 THR B CA 1
ATOM 4349 C C . THR B 1 269 ? 2.133 -29.047 -26.234 1 97.88 269 THR B C 1
ATOM 4351 O O . THR B 1 269 ? 1.999 -30.234 -25.938 1 97.88 269 THR B O 1
ATOM 4354 N N . ALA B 1 270 ? 2.996 -28.234 -25.672 1 98.31 270 ALA B N 1
ATOM 4355 C CA . ALA B 1 270 ? 3.857 -28.719 -24.609 1 98.31 270 ALA B CA 1
ATOM 4356 C C . ALA B 1 270 ? 3.029 -29.188 -23.406 1 98.31 270 ALA B C 1
ATOM 4358 O O . ALA B 1 270 ? 3.311 -30.234 -22.828 1 98.31 270 ALA B O 1
ATOM 4359 N N . ILE B 1 271 ? 2.035 -28.438 -23.078 1 98.62 271 ILE B N 1
ATOM 4360 C CA . ILE B 1 271 ? 1.172 -28.781 -21.953 1 98.62 271 ILE B CA 1
ATOM 4361 C C . ILE B 1 271 ? 0.408 -30.062 -22.266 1 98.62 271 ILE B C 1
ATOM 4363 O O . ILE B 1 271 ? 0.353 -30.984 -21.453 1 98.62 271 ILE B O 1
ATOM 4367 N N . ARG B 1 272 ? -0.121 -30.188 -23.438 1 97.81 272 ARG B N 1
ATOM 4368 C CA . ARG B 1 272 ? -0.864 -31.375 -23.844 1 97.81 272 ARG B CA 1
ATOM 4369 C C . ARG B 1 272 ? 0.007 -32.625 -23.766 1 97.81 272 ARG B C 1
ATOM 4371 O O . ARG B 1 272 ? -0.404 -33.625 -23.188 1 97.81 272 ARG B O 1
ATOM 4378 N N . GLU B 1 273 ? 1.172 -32.531 -24.297 1 98 273 GLU B N 1
ATOM 4379 C CA . GLU B 1 273 ? 2.082 -33.656 -24.328 1 98 273 GLU B CA 1
ATOM 4380 C C . GLU B 1 273 ? 2.477 -34.094 -22.906 1 98 273 GLU B C 1
ATOM 4382 O O . GLU B 1 273 ? 2.549 -35.281 -22.609 1 98 273 GLU B O 1
ATOM 4387 N N . PHE B 1 274 ? 2.748 -33.156 -22.078 1 98.25 274 PHE B N 1
ATOM 4388 C CA . PHE B 1 274 ? 3.094 -33.438 -20.688 1 98.25 274 PHE B CA 1
ATOM 4389 C C . PHE B 1 274 ? 1.957 -34.188 -19.984 1 98.25 274 PHE B C 1
ATOM 4391 O O . PHE B 1 274 ? 2.182 -35.188 -19.312 1 98.25 274 PHE B O 1
ATOM 4398 N N . LEU B 1 275 ? 0.692 -33.688 -20.156 1 98.12 275 LEU B N 1
ATOM 4399 C CA . LEU B 1 275 ? -0.474 -34.281 -19.531 1 98.12 275 LEU B CA 1
ATOM 4400 C C . LEU B 1 275 ? -0.695 -35.688 -20.047 1 98.12 275 LEU B C 1
ATOM 4402 O O . LEU B 1 275 ? -0.945 -36.625 -19.266 1 98.12 275 LEU B O 1
ATOM 4406 N N . GLU B 1 276 ? -0.512 -35.938 -21.297 1 96.69 276 GLU B N 1
ATOM 4407 C CA . GLU B 1 276 ? -0.769 -37.25 -21.906 1 96.69 276 GLU B CA 1
ATOM 4408 C C . GLU B 1 276 ? 0.321 -38.25 -21.547 1 96.69 276 GLU B C 1
ATOM 4410 O O . GLU B 1 276 ? 0.028 -39.406 -21.234 1 96.69 276 GLU B O 1
ATOM 4415 N N . SER B 1 277 ? 1.544 -37.812 -21.531 1 96.44 277 SER B N 1
ATOM 4416 C CA . SER B 1 277 ? 2.66 -38.719 -21.406 1 96.44 277 SER B CA 1
ATOM 4417 C C . SER B 1 277 ? 3.008 -38.969 -19.938 1 96.44 277 SER B C 1
ATOM 4419 O O . SER B 1 277 ? 3.447 -40.062 -19.562 1 96.44 277 SER B O 1
ATOM 4421 N N . GLN B 1 278 ? 2.814 -37.938 -19.109 1 95.5 278 GLN B N 1
ATOM 4422 C CA . GLN B 1 278 ? 3.326 -38.062 -17.75 1 95.5 278 GLN B CA 1
ATOM 4423 C C . GLN B 1 278 ? 2.189 -38.219 -16.75 1 95.5 278 GLN B C 1
ATOM 4425 O O . GLN B 1 278 ? 2.391 -38.75 -15.656 1 95.5 278 GLN B O 1
ATOM 4430 N N . ILE B 1 279 ? 1.003 -37.781 -17.094 1 95.06 279 ILE B N 1
ATOM 4431 C CA . ILE B 1 279 ? -0.07 -37.75 -16.094 1 95.06 279 ILE B CA 1
ATOM 4432 C C . ILE B 1 279 ? -1.08 -38.844 -16.406 1 95.06 279 ILE B C 1
ATOM 4434 O O . ILE B 1 279 ? -1.399 -39.688 -15.539 1 95.06 279 ILE B O 1
ATOM 4438 N N . LEU B 1 280 ? -1.575 -38.938 -17.609 1 90.62 280 LEU B N 1
ATOM 4439 C CA . LEU B 1 280 ? -2.613 -39.906 -17.984 1 90.62 280 LEU B CA 1
ATOM 4440 C C . LEU B 1 280 ? -2.018 -41.281 -18.25 1 90.62 280 LEU B C 1
ATOM 4442 O O . LEU B 1 280 ? -2.689 -42.312 -18.078 1 90.62 280 LEU B O 1
ATOM 4446 N N . LYS B 1 281 ? -0.884 -41.406 -18.812 1 74.75 281 LYS B N 1
ATOM 4447 C CA . LYS B 1 281 ? -0.296 -42.719 -19.062 1 74.75 281 LYS B CA 1
ATOM 4448 C C . LYS B 1 281 ? 0.012 -43.438 -17.75 1 74.75 281 LYS B C 1
ATOM 4450 O O . LYS B 1 281 ? -0.009 -44.688 -17.688 1 74.75 281 LYS B O 1
ATOM 4455 N N . GLN B 1 282 ? 0.269 -42.719 -16.828 1 58.41 282 GLN B N 1
ATOM 4456 C CA . GLN B 1 282 ? 0.57 -43.344 -15.555 1 58.41 282 GLN B CA 1
ATOM 4457 C C . GLN B 1 282 ? -0.671 -44 -14.953 1 58.41 282 GLN B C 1
ATOM 4459 O O . GLN B 1 282 ? -0.565 -44.938 -14.172 1 58.41 282 GLN B O 1
ATOM 4464 N N . THR B 1 283 ? -1.816 -43.5 -15.32 1 50.62 283 THR B N 1
ATOM 4465 C CA . THR B 1 283 ? -3.053 -44.062 -14.781 1 50.62 283 THR B CA 1
ATOM 4466 C C . THR B 1 283 ? -3.496 -45.25 -15.594 1 50.62 283 THR B C 1
ATOM 4468 O O . THR B 1 283 ? -4.336 -46.031 -15.148 1 50.62 283 THR B O 1
ATOM 4471 N N . SER B 1 284 ? -2.848 -45.531 -16.859 1 42.28 284 SER B N 1
ATOM 4472 C CA . SER B 1 284 ? -3.213 -46.75 -17.609 1 42.28 284 SER B CA 1
ATOM 4473 C C . SER B 1 284 ? -2.32 -47.906 -17.234 1 42.28 284 SER B C 1
ATOM 4475 O O . SER B 1 284 ? -1.131 -47.75 -16.969 1 42.28 284 SER B O 1
#

Nearest PDB structures (foldseek):
  8yzn-assembly1_A  TM=7.535E-01  e=2.376E-11  Aquipseudomonas alcaligenes
  7ots-assembly2_B  TM=6.978E-01  e=1.443E-11  Homo sapiens
  8yzo-assembly1_A  TM=7.073E-01  e=1.129E-10  Aquipseudomonas alcaligenes
  3our-assembly1_A  TM=7.002E-01  e=6.472E-10  Vibrio vulnificus CMCP6
  1l7q-assembly1_A  TM=6.952E-01  e=2.727E-08  Rhodococcus sp. MB1

Foldseek 3Di:
DDDDPPPPDDPLRVCLVCVLCVQQVQCPPPCLQPDAADLVVVPFDWDWDWFAFPVGWTKIKIWTAAPDLVLRLLAEEEEEFEARYGFPRVCSVVVVCCCPVQVYIYMYIGFDPHHNIHDGDAQVRLLRVSVRSLVCLCPDPRSVNHAYEYEYAAVSLLSQLQNCLVVVVSHQAYEYELYFQWPLVQCCQQPVVCVVVSVSDPGTSRSLVSQQSNAAHEYEYQYECAASRRHSVRSVSSLVSHNYPYHYHYDYADHDYRPCSCVGPCNVVSVSCCCVPRPNVVVD/DDDPPPPPDDPLRVCLVCVLCVQQVQCPPPCLQPDAADLVVVPFDWDWDWFAFPVGWTKIKIWTAAPDLVLRLLAAEEEEFEARYGFPRVCSVVVVCCCPVQVYIYMYIGFDPHHNIHDGDAQVRLLRVSVRSLVCLCPDPRSVNHAYEYEYAAVSLLSQLQNCLVVVVSHQAYEYELYFQWPLVQCCQQPVVCVVVSVSDPGTSRSLVSQQSNAAHEYEYQYECAASRRHSVRSVSSLVSHNYPYHYHYDYADHDYRPCSCVGPCNVVSVSCCCVPRPNVVVD

Sequence (568 aa):
MTVTGLTGLTGVILLYMYQCKLIYPASYPEGSRQEVAVPSDFGMQYTEENLKTKDGINLKSYIILQSSTEQAKRSPTILYFHANAGNMGHRLPIAKVLYDRFNCNVVMLSYRGYGKSDGSPNEKGLKIDAQTMLDYVREHPILQHTPLVAYGQSIGGAVAIDLVSRNEDSFSGLMVENTFLSLPKLIPSVMPFLKHFTFLCHQQWPSEKSIQRIAKTPILFLAGAKDELVPPSHMVKLNELSESRAEKTWCVFPNGMHNDTCMQPGYFTAIREFLESQILKQTSMTVTGLTGLTGVILLYMYQCKLIYPASYPEGSRQEVAVPSDFGMQYTEENLKTKDGINLKSYIILQSSTEQAKRSPTILYFHANAGNMGHRLPIAKVLYDRFNCNVVMLSYRGYGKSDGSPNEKGLKIDAQTMLDYVREHPILQHTPLVAYGQSIGGAVAIDLVSRNEDSFSGLMVENTFLSLPKLIPSVMPFLKHFTFLCHQQWPSEKSIQRIAKTPILFLAGAKDELVPPSHMVKLNELSESRAEKTWCVFPNGMHNDTCMQPGYFTAIREFLESQILKQTS

Secondary structure (DSSP, 8-state):
----------HHHHHHHHHHHHH--TTTTTTTTT----GGGGT---EEEEEEPTTS-EEEEEEE--SSHHHHHHS-EEEEE--SSS-GGGGHHHHHHHHHHH--EEEEEPPTTSTT--S---HHHHHHHHHHHHHHHHHSTTGGGSPEEEEEETHHHHHHHHHHHH-GGG-SEEEEES--S-HHHHHHHH-GGGGGGGGG------HHHHGGG--S--EEEEEETT-SSS-HHHHHHHHHH---SS-EEEEEETT--TTTGGGSTTHHHHHHHHIIIIIITTT-/----------HHHHHHHHHHHHH--TTTTTTTTT----GGGGT---EEEEEEPTTS-EEEEEEE--SSHHHHHHS-EEEEE--SSS-GGGGHHHHHHHHHHH--EEEEEPPTTSTT--S---HHHHHHHHHHHHHHHHHSTTGGGSPEEEEEETHHHHHHHHHHHH-GGG-SEEEEES--S-HHHHHHHH-GGGGGGGGG------HHHHGGG--S--EEEEEETT-SSS-HHHHHHHHHH---SS-EEEEEETT--TTTGGGSTTHHHHHHHHIIIIIIGGG-

pLDDT: mean 93.42, std 11.99, range [22.44, 98.94]